Protein AF-A0A163J5W8-F1 (afdb_monomer)

Radius of gyration: 34.24 Å; Cα contacts (8 Å, |Δi|>4): 634; chains: 1; bounding box: 63×81×112 Å

Sequence (421 aa):
MATNELPSYLPALPDVEQLSDRVWRIMGLNPSNFCLQGTNTYLIGLGDRKILLDVGEGDPAYLQLLQQCLKDISPTAYISDILISHCHHDHWRSLSPIMQSALNSPSRPIRVHKYPLSLDSEDYANHMIEFPQDIPISPLHDQQTFHLDDGATTLRTMYTPGHADDHCCFWLEQSNTLLSADCVVGHGWVVVSDMKTYMASLETLATLPPSLRLYPGHGIVVEKGLDRIKEYLAHLLNKEAMIIKTLQSPPPAGNAGWSSWNLTFELPGLNVKPHTEHLVSFTIMLHLLKLGKEGKARIVDGSDFDPENMYPMMDKEWCYVDKNIDSAPQTNRTLYNDLERRTQGSPLLLTVLSIFDLPSLTFAFCIIAPLYLSRSNGMAMDRGFLAPECNGHGLGLGIGLKAIALLNITILLLTIFGHYT

pLDDT: mean 79.83, std 25.36, range [26.02, 98.94]

Nearest PDB structures (foldseek):
  4ad9-assembly2_F  TM=9.099E-01  e=1.424E-28  Homo sapiens
  4ad9-assembly1_B  TM=9.075E-01  e=6.356E-28  Homo sapiens
  4ad9-assembly2_E  TM=8.911E-01  e=4.438E-28  Homo sapiens
  2zo4-assembly1_A  TM=6.939E-01  e=2.965E-16  Thermus thermophilus HB8
  2qed-assembly1_A  TM=5.516E-01  e=4.543E-10  Salmonella enterica subsp. enterica serovar Typhimurium str. LT2

Foldseek 3Di:
DPDLDQDPPADDDDQWDDPDLFKIWHFLCDDHPAQRNGFTWIWGGNDLETEIFFQFQQDVCSLVRVVVVSVVSDVNHAYQEYEQQAQDRGRPVNVVVCCPDPRADPVRHYAYEFADDDCPDPSCVVRVVPHDPPHDYDHDDAQDWDDDPVNQWIKGWHQQAFQHNGGIWIATPNQLEIAREQLFEQDDHGQTLAPVSSLVSLVVVLPGDQQYWYDYRHGDTRRRVSVRSVVRNVVSVVLLVQLLVVLPDDDPPPDPADFLLSCLVPRPPRDDDPPCSVSSSLSSLSSQVVCVVVQQKAFPVRDDDDSVCSVVRRPTGMHTDDPVPVPPPPVVVVVVVVVVVVCPDDPVVVVVVVVDDDDDPPPPVPPPPPDPPDDDDDDDDDDDDDDDDDDDDDDDPPPVVVVVVVVVVVVVVCVVPVVPD

Structure (mmCIF, N/CA/C/O backbone):
data_AF-A0A163J5W8-F1
#
_entry.id   AF-A0A163J5W8-F1
#
loop_
_atom_site.group_PDB
_atom_site.id
_atom_site.type_symbol
_atom_site.label_atom_id
_atom_site.label_alt_id
_atom_site.label_comp_id
_atom_site.label_asym_id
_atom_site.label_entity_id
_atom_site.label_seq_id
_atom_site.pdbx_PDB_ins_code
_atom_site.Cartn_x
_atom_site.Cartn_y
_atom_site.Cartn_z
_atom_site.occupancy
_atom_site.B_iso_or_equiv
_atom_site.auth_seq_id
_atom_site.auth_comp_id
_atom_site.auth_asym_id
_atom_site.auth_atom_id
_atom_site.pdbx_PDB_model_num
ATOM 1 N N . MET A 1 1 ? 3.552 27.071 -7.772 1.00 30.14 1 MET A N 1
ATOM 2 C CA . MET A 1 1 ? 2.362 26.898 -6.917 1.00 30.14 1 MET A CA 1
ATOM 3 C C . MET A 1 1 ? 1.298 26.230 -7.768 1.00 30.14 1 MET A C 1
ATOM 5 O O . MET A 1 1 ? 0.580 26.920 -8.477 1.00 30.14 1 MET A O 1
ATOM 9 N N . ALA A 1 2 ? 1.295 24.897 -7.812 1.00 32.03 2 ALA A N 1
ATOM 10 C CA . ALA A 1 2 ? 0.184 24.161 -8.402 1.00 32.03 2 ALA A CA 1
ATOM 11 C C . ALA A 1 2 ? -0.974 24.249 -7.403 1.00 32.03 2 ALA A C 1
ATOM 13 O O . ALA A 1 2 ? -0.772 24.052 -6.208 1.00 32.03 2 ALA A O 1
ATOM 14 N N . THR A 1 3 ? -2.145 24.659 -7.867 1.00 33.25 3 THR A N 1
ATOM 15 C CA . THR A 1 3 ? -3.359 24.732 -7.056 1.00 33.25 3 THR A CA 1
ATOM 16 C C . THR A 1 3 ? -3.692 23.338 -6.520 1.00 33.25 3 THR A C 1
ATOM 18 O O . THR A 1 3 ? -3.832 22.410 -7.314 1.00 33.25 3 THR A O 1
ATOM 21 N N . ASN A 1 4 ? -3.831 23.202 -5.195 1.00 45.50 4 ASN A N 1
ATOM 22 C CA . ASN A 1 4 ? -4.313 22.006 -4.478 1.00 45.50 4 ASN A CA 1
ATOM 23 C C . ASN A 1 4 ? -5.804 21.705 -4.768 1.00 45.50 4 ASN A C 1
ATOM 25 O O . ASN A 1 4 ? -6.554 21.312 -3.879 1.00 45.50 4 ASN A O 1
ATOM 29 N N . GLU A 1 5 ? -6.276 21.945 -5.990 1.00 48.41 5 GLU A N 1
ATOM 30 C CA . GLU A 1 5 ? -7.621 21.543 -6.382 1.00 48.41 5 GLU A CA 1
ATOM 31 C C . GLU A 1 5 ? -7.569 20.081 -6.816 1.00 48.41 5 GLU A C 1
ATOM 33 O O . GLU A 1 5 ? -6.890 19.724 -7.781 1.00 48.41 5 GLU A O 1
ATOM 38 N N . LEU A 1 6 ? -8.273 19.231 -6.064 1.00 58.34 6 LEU A N 1
ATOM 39 C CA . LEU A 1 6 ? -8.462 17.829 -6.413 1.00 58.34 6 LEU A CA 1
ATOM 40 C C . LEU A 1 6 ? -9.011 17.718 -7.839 1.00 58.34 6 LEU A C 1
ATOM 42 O O . LEU A 1 6 ? -9.877 18.511 -8.223 1.00 58.34 6 LEU A O 1
ATOM 46 N N . PRO A 1 7 ? -8.568 16.727 -8.629 1.00 60.34 7 PRO A N 1
ATOM 47 C CA . PRO A 1 7 ? -9.125 16.519 -9.953 1.00 60.34 7 PRO A CA 1
ATOM 48 C C . PRO A 1 7 ? -10.653 16.386 -9.885 1.00 60.34 7 PRO A C 1
ATOM 50 O O . PRO A 1 7 ? -11.171 15.551 -9.145 1.00 60.34 7 PRO A O 1
ATOM 53 N N . SER A 1 8 ? -11.375 17.170 -10.692 1.00 58.66 8 SER A N 1
ATOM 54 C CA . SER A 1 8 ? -12.847 17.281 -10.666 1.00 58.66 8 SER A CA 1
ATOM 55 C C . SER A 1 8 ? -13.618 15.981 -10.945 1.00 58.66 8 SER A C 1
ATOM 57 O O . SER A 1 8 ? -14.844 15.967 -10.868 1.00 58.66 8 SER A O 1
ATOM 59 N N . TYR A 1 9 ? -12.919 14.892 -11.279 1.00 76.88 9 TYR A N 1
ATOM 60 C CA . TYR A 1 9 ? -13.495 13.568 -11.502 1.00 76.88 9 TYR A CA 1
ATOM 61 C C . TYR A 1 9 ? -13.542 12.690 -10.244 1.00 76.88 9 TYR A C 1
ATOM 63 O O . TYR A 1 9 ? -14.180 11.638 -10.278 1.00 76.88 9 TYR A O 1
ATOM 71 N N . LEU A 1 10 ? -12.849 13.059 -9.161 1.00 90.31 10 LEU A N 1
ATOM 72 C CA . LEU A 1 10 ? -12.842 12.256 -7.942 1.00 90.31 10 LEU A CA 1
ATOM 73 C C . LEU A 1 10 ? -14.156 12.452 -7.168 1.00 90.31 10 LEU A C 1
ATOM 75 O O . LEU A 1 10 ? -14.541 13.593 -6.909 1.00 90.31 10 LEU A O 1
ATOM 79 N N . PRO A 1 11 ? -14.850 11.370 -6.768 1.00 93.19 11 PRO A N 1
ATOM 80 C CA . PRO A 1 11 ? -16.036 11.497 -5.935 1.00 93.19 11 PRO A CA 1
ATOM 81 C C . PRO A 1 11 ? -15.655 12.042 -4.557 1.00 93.19 11 PRO A C 1
ATOM 83 O O . PRO A 1 11 ? -14.598 11.704 -4.017 1.00 93.19 11 PRO A O 1
ATOM 86 N N . ALA A 1 12 ? -16.537 12.855 -3.978 1.00 93.44 12 ALA A N 1
ATOM 87 C CA . ALA A 1 12 ? -16.405 13.272 -2.592 1.00 93.44 12 ALA A CA 1
ATOM 88 C C . ALA A 1 12 ? -16.565 12.056 -1.671 1.00 93.44 12 ALA A C 1
ATOM 90 O O . ALA A 1 12 ? -17.506 11.273 -1.823 1.00 93.44 12 ALA A O 1
ATOM 91 N N . LEU A 1 13 ? -15.647 11.919 -0.718 1.00 95.94 13 LEU A N 1
ATOM 92 C CA . LEU A 1 13 ? -15.701 10.901 0.324 1.00 95.94 13 LEU A CA 1
ATOM 93 C C . LEU A 1 13 ? -16.023 11.574 1.659 1.00 95.94 13 LEU A C 1
ATOM 95 O O . LEU A 1 13 ? -15.419 12.603 1.958 1.00 95.94 13 LEU A O 1
ATOM 99 N N . PRO A 1 14 ? -16.965 11.037 2.454 1.00 97.31 14 PRO A N 1
ATOM 100 C CA . PRO A 1 14 ? -17.181 11.537 3.801 1.00 97.31 14 PRO A CA 1
ATOM 101 C C . PRO A 1 14 ? -15.957 11.243 4.671 1.00 97.31 14 PRO A C 1
ATOM 103 O O . PRO A 1 14 ? -15.313 10.198 4.521 1.00 97.31 14 PRO A O 1
ATOM 106 N N . ASP A 1 15 ? -15.702 12.150 5.613 1.00 97.88 15 ASP A N 1
ATOM 107 C CA . ASP A 1 15 ? -14.597 12.070 6.570 1.00 97.88 15 ASP A CA 1
ATOM 108 C C . ASP A 1 15 ? -14.624 10.771 7.386 1.00 97.88 15 ASP A C 1
ATOM 110 O O . ASP A 1 15 ? -13.576 10.203 7.680 1.00 97.88 15 ASP A O 1
ATOM 114 N N . VAL A 1 16 ? -15.818 10.269 7.720 1.00 98.44 16 VAL A N 1
ATOM 115 C CA . VAL A 1 16 ? -16.018 8.969 8.373 1.00 98.44 16 VAL A CA 1
ATOM 116 C C . VAL A 1 16 ? -17.123 8.206 7.657 1.00 98.44 16 VAL A C 1
ATOM 118 O O . VAL A 1 16 ? -18.202 8.745 7.407 1.00 98.44 16 VAL A O 1
ATOM 121 N N . GLU A 1 17 ? -16.876 6.933 7.359 1.00 98.31 17 GLU A N 1
ATOM 122 C CA . GLU A 1 17 ? -17.850 6.045 6.725 1.00 98.31 17 GLU A CA 1
ATOM 123 C C . GLU A 1 17 ? -17.792 4.645 7.331 1.00 98.31 17 GLU A C 1
ATOM 125 O O . GLU A 1 17 ? -16.730 4.026 7.383 1.00 98.31 17 GLU A O 1
ATOM 130 N N . GLN A 1 18 ? -18.937 4.101 7.746 1.00 98.25 18 GLN A N 1
ATOM 131 C CA . GLN A 1 18 ? -19.031 2.687 8.097 1.00 98.25 18 GLN A CA 1
ATOM 132 C C . GLN A 1 18 ? -19.184 1.855 6.817 1.00 98.25 18 GLN A C 1
ATOM 134 O O . GLN A 1 18 ? -20.245 1.848 6.199 1.00 98.25 18 GLN A O 1
ATOM 139 N N . LEU A 1 19 ? -18.130 1.136 6.429 1.00 98.31 19 LEU A N 1
ATOM 140 C CA . LEU A 1 19 ? -18.106 0.334 5.199 1.00 98.31 19 LEU A CA 1
ATOM 141 C C . LEU A 1 19 ? -18.714 -1.063 5.387 1.00 98.31 19 LEU A C 1
ATOM 143 O O . LEU A 1 19 ? -19.125 -1.716 4.431 1.00 98.31 19 LEU A O 1
ATOM 147 N N . SER A 1 20 ? -18.718 -1.566 6.622 1.00 97.38 20 SER A N 1
ATOM 148 C CA . SER A 1 20 ? -19.312 -2.856 6.986 1.00 97.38 20 SER A CA 1
ATOM 149 C C . SER A 1 20 ? -19.653 -2.900 8.476 1.00 97.38 20 SER A C 1
ATOM 151 O O . SER A 1 20 ? -19.401 -1.947 9.211 1.00 97.38 20 SER A O 1
ATOM 153 N N . ASP A 1 21 ? -20.175 -4.029 8.948 1.00 95.06 21 ASP A N 1
ATOM 154 C CA . ASP A 1 21 ? -20.447 -4.273 10.369 1.00 95.06 21 ASP A CA 1
ATOM 155 C C . ASP A 1 21 ? -19.213 -4.114 11.279 1.00 95.06 21 ASP A C 1
ATOM 157 O O . ASP A 1 21 ? -19.364 -3.846 12.468 1.00 95.06 21 ASP A O 1
ATOM 161 N N . ARG A 1 22 ? -18.002 -4.248 10.725 1.00 96.31 22 ARG A N 1
ATOM 162 C CA . ARG A 1 22 ? -16.738 -4.273 11.476 1.00 96.31 22 ARG A CA 1
ATOM 163 C C . ARG A 1 22 ? -15.639 -3.371 10.928 1.00 96.31 22 ARG A C 1
ATOM 165 O O . ARG A 1 22 ? -14.511 -3.493 11.392 1.00 96.31 22 ARG A O 1
ATOM 172 N N . VAL A 1 23 ? -15.917 -2.534 9.927 1.00 98.44 23 VAL A N 1
ATOM 173 C CA . VAL A 1 23 ? -14.906 -1.636 9.344 1.00 98.44 23 VAL A CA 1
ATOM 174 C C . VAL A 1 23 ? -15.465 -0.236 9.158 1.00 98.44 23 VAL A C 1
ATOM 176 O O . VAL A 1 23 ? -16.477 -0.060 8.476 1.00 98.44 23 VAL A O 1
ATOM 179 N N . TRP A 1 24 ? -14.748 0.744 9.700 1.00 98.75 24 TRP A N 1
ATOM 180 C CA . TRP A 1 24 ? -14.987 2.171 9.509 1.00 98.75 24 TRP A CA 1
ATOM 181 C C . TRP A 1 24 ? -13.771 2.787 8.831 1.00 98.75 24 TRP A C 1
ATOM 183 O O . TRP A 1 24 ? -12.650 2.586 9.294 1.00 98.75 24 TRP A O 1
ATOM 193 N N . ARG A 1 25 ? -13.997 3.522 7.743 1.00 98.81 25 ARG A N 1
ATOM 194 C CA . ARG A 1 25 ? -12.987 4.357 7.093 1.00 98.81 25 ARG A CA 1
ATOM 195 C C . ARG A 1 25 ? -12.986 5.729 7.747 1.00 98.81 25 ARG A C 1
ATOM 197 O O . ARG A 1 25 ? -14.060 6.299 7.942 1.00 98.81 25 ARG A O 1
ATOM 204 N N . ILE A 1 26 ? -11.805 6.253 8.037 1.00 98.69 26 ILE A N 1
ATOM 205 C CA . ILE A 1 26 ? -11.595 7.612 8.533 1.00 98.69 26 ILE A CA 1
ATOM 206 C C . ILE A 1 26 ? -10.597 8.287 7.589 1.00 98.69 26 ILE A C 1
ATOM 208 O O . ILE A 1 26 ? -9.531 7.743 7.314 1.00 98.69 26 ILE A O 1
ATOM 212 N N . MET A 1 27 ? -10.953 9.449 7.052 1.00 98.25 27 MET A N 1
ATOM 213 C CA . MET A 1 27 ? -10.084 10.207 6.156 1.00 98.25 27 MET A CA 1
ATOM 214 C C . MET A 1 27 ? -8.957 10.875 6.948 1.00 98.25 27 MET A C 1
ATOM 216 O O . MET A 1 27 ? -9.204 11.518 7.965 1.00 98.25 27 MET A O 1
ATOM 220 N N . GLY A 1 28 ? -7.729 10.789 6.438 1.00 97.75 28 GLY A N 1
ATOM 221 C CA . GLY A 1 28 ? -6.532 11.439 6.980 1.00 97.75 28 GLY A CA 1
ATOM 222 C C . GLY A 1 28 ? -6.490 12.959 6.788 1.00 97.75 28 GLY A C 1
ATOM 223 O O . GLY A 1 28 ? -5.570 13.600 7.286 1.00 97.75 28 GLY A O 1
ATOM 224 N N . LEU A 1 29 ? -7.488 13.530 6.096 1.00 97.06 29 LEU A N 1
ATOM 225 C CA . LEU A 1 29 ? -7.672 14.969 5.842 1.00 97.06 29 LEU A CA 1
ATOM 226 C C . LEU A 1 29 ? -6.517 15.640 5.076 1.00 97.06 29 LEU A C 1
ATOM 228 O O . LEU A 1 29 ? -6.314 16.847 5.155 1.00 97.06 29 LEU A O 1
ATOM 232 N N . ASN A 1 30 ? -5.795 14.860 4.277 1.00 96.19 30 ASN A N 1
ATOM 233 C CA . ASN A 1 30 ? -4.605 15.265 3.534 1.00 96.19 30 ASN A CA 1
ATOM 234 C C . ASN A 1 30 ? -4.779 15.097 2.006 1.00 96.19 30 ASN A C 1
ATOM 236 O O . ASN A 1 30 ? -4.063 14.318 1.376 1.00 96.19 30 ASN A O 1
ATOM 240 N N . PRO A 1 31 ? -5.745 15.785 1.367 1.00 95.31 31 PRO A N 1
ATOM 241 C CA . PRO A 1 31 ? -5.965 15.648 -0.067 1.00 95.31 31 PRO A CA 1
ATOM 242 C C . PRO A 1 31 ? -4.759 16.142 -0.876 1.00 95.31 31 PRO A C 1
ATOM 244 O O . PRO A 1 31 ? -4.256 17.247 -0.661 1.00 95.31 31 PRO A O 1
ATOM 247 N N . SER A 1 32 ? -4.312 15.345 -1.847 1.00 91.69 32 SER A N 1
ATOM 248 C CA . SER A 1 32 ? -3.181 15.690 -2.716 1.00 91.69 32 SER A CA 1
ATOM 249 C C . SER A 1 32 ? -3.205 14.896 -4.027 1.00 91.69 32 SER A C 1
ATOM 251 O O . SER A 1 32 ? -4.047 14.024 -4.236 1.00 91.69 32 SER A O 1
ATOM 253 N N . ASN A 1 33 ? -2.266 15.174 -4.936 1.00 86.00 33 ASN A N 1
ATOM 254 C CA . ASN A 1 33 ? -2.125 14.386 -6.168 1.00 86.00 33 ASN A CA 1
ATOM 255 C C . ASN A 1 33 ? -1.718 12.926 -5.907 1.00 86.00 33 ASN A C 1
ATOM 257 O O . ASN A 1 33 ? -2.012 12.074 -6.743 1.00 86.00 33 ASN A O 1
ATOM 261 N N . PHE A 1 34 ? -1.051 12.653 -4.782 1.00 87.62 34 PHE A N 1
ATOM 262 C CA . PHE A 1 34 ? -0.622 11.308 -4.395 1.00 87.62 34 PHE A CA 1
ATOM 263 C C . PHE A 1 34 ? -1.658 10.635 -3.490 1.00 87.62 34 PHE A C 1
ATOM 265 O O . PHE A 1 34 ? -2.033 9.497 -3.743 1.00 87.62 34 PHE A O 1
ATOM 272 N N . CYS A 1 35 ? -2.221 11.379 -2.534 1.00 93.38 35 CYS A N 1
ATOM 273 C CA . CYS A 1 35 ? -3.177 10.847 -1.562 1.00 93.38 35 CYS A CA 1
ATOM 274 C C . CYS A 1 35 ? -4.639 10.889 -2.048 1.00 93.38 35 CYS A C 1
ATOM 276 O O . CYS A 1 35 ? -5.548 10.456 -1.341 1.00 93.38 35 CYS A O 1
ATOM 278 N N . LEU A 1 36 ? -4.905 11.425 -3.246 1.00 94.44 36 LEU A N 1
ATOM 279 C CA . LEU A 1 36 ? -6.251 11.644 -3.789 1.00 94.44 36 LEU A CA 1
ATOM 280 C C . LEU A 1 36 ? -7.114 12.453 -2.806 1.00 94.44 36 LEU A C 1
ATOM 282 O O . LEU A 1 36 ? -6.688 13.513 -2.362 1.00 94.44 36 LEU A O 1
ATOM 286 N N . GLN A 1 37 ? -8.308 11.974 -2.440 1.00 95.94 37 GLN A N 1
ATOM 287 C CA . GLN A 1 37 ? -9.165 12.607 -1.429 1.00 95.94 37 GLN A CA 1
ATOM 288 C C . GLN A 1 37 ? -8.514 12.705 -0.032 1.00 95.94 37 GLN A C 1
ATOM 290 O O . GLN A 1 37 ? -9.006 13.451 0.811 1.00 95.94 37 GLN A O 1
ATOM 295 N N . GLY A 1 38 ? -7.442 11.954 0.213 1.00 96.88 38 GLY A N 1
ATOM 296 C CA . GLY A 1 38 ? -6.752 11.799 1.488 1.00 96.88 38 GLY A CA 1
ATOM 297 C C . GLY A 1 38 ? -6.453 10.325 1.762 1.00 96.88 38 GLY A C 1
ATOM 298 O O . GLY A 1 38 ? -6.970 9.431 1.083 1.00 96.88 38 GLY A O 1
ATOM 299 N N . THR A 1 39 ? -5.626 10.062 2.767 1.00 98.56 39 THR A N 1
ATOM 300 C CA . THR A 1 39 ? -5.340 8.696 3.213 1.00 98.56 39 THR A CA 1
ATOM 301 C C . THR A 1 39 ? -6.578 8.095 3.869 1.00 98.56 39 THR A C 1
ATOM 303 O O . THR A 1 39 ? -7.188 8.693 4.752 1.00 98.56 39 THR A O 1
ATOM 306 N N . ASN A 1 40 ? -6.962 6.902 3.450 1.00 98.81 40 ASN A N 1
ATOM 307 C CA . ASN A 1 40 ? -7.979 6.098 4.095 1.00 98.81 40 ASN A CA 1
ATOM 308 C C . ASN A 1 40 ? -7.328 5.323 5.240 1.00 98.81 40 ASN A C 1
ATOM 310 O O . ASN A 1 40 ? -6.555 4.395 5.006 1.00 98.81 40 ASN A O 1
ATOM 314 N N . THR A 1 41 ? -7.677 5.663 6.475 1.00 98.88 41 THR A N 1
ATOM 315 C CA . THR A 1 41 ? -7.345 4.840 7.639 1.00 98.88 41 THR A CA 1
ATOM 316 C C . THR A 1 41 ? -8.553 3.996 8.026 1.00 98.88 41 THR A C 1
ATOM 318 O O . THR A 1 41 ? -9.696 4.329 7.686 1.00 98.88 41 THR A O 1
ATOM 321 N N . TYR A 1 42 ? -8.324 2.874 8.707 1.00 98.94 42 TYR A N 1
ATOM 322 C CA . TYR A 1 42 ? -9.394 1.917 8.987 1.00 98.94 42 TYR A CA 1
ATOM 323 C C . TYR A 1 42 ? -9.423 1.472 10.440 1.00 98.94 42 TYR A C 1
ATOM 325 O O . TYR A 1 42 ? -8.473 0.864 10.925 1.00 98.94 42 TYR A O 1
ATOM 333 N N . LEU A 1 43 ? -10.556 1.682 11.113 1.00 98.69 43 LEU A N 1
ATOM 334 C CA . LEU A 1 43 ? -10.874 0.987 12.360 1.00 98.69 43 LEU A CA 1
ATOM 335 C C . LEU A 1 43 ? -11.544 -0.347 12.043 1.00 98.69 43 LEU A C 1
ATOM 337 O O . LEU A 1 43 ? -12.543 -0.390 11.326 1.00 98.69 43 LEU A O 1
ATOM 341 N N . ILE A 1 44 ? -11.011 -1.427 12.606 1.00 98.69 44 ILE A N 1
ATOM 342 C CA . ILE A 1 44 ? -11.397 -2.806 12.303 1.00 98.69 44 ILE A CA 1
ATOM 343 C C . ILE A 1 44 ? -11.770 -3.521 13.603 1.00 98.69 44 ILE A C 1
ATOM 345 O O . ILE A 1 44 ? -10.996 -3.511 14.560 1.00 98.69 44 ILE A O 1
ATOM 349 N N . GLY A 1 45 ? -12.938 -4.159 13.628 1.00 97.56 45 GLY A N 1
ATOM 350 C CA . GLY A 1 45 ? -13.423 -4.994 14.727 1.00 97.56 45 GLY A CA 1
ATOM 351 C C . GLY A 1 45 ? -14.916 -4.860 14.974 1.00 97.56 45 GLY A C 1
ATOM 352 O O . GLY A 1 45 ? -15.465 -3.769 14.860 1.00 97.56 45 GLY A O 1
ATOM 353 N N . LEU A 1 46 ? -15.586 -5.951 15.339 1.00 95.38 46 LEU A N 1
ATOM 354 C CA . LEU A 1 46 ? -17.021 -5.942 15.629 1.00 95.38 46 LEU A CA 1
ATOM 355 C C . LEU A 1 46 ? -17.298 -5.462 17.067 1.00 95.38 46 LEU A C 1
ATOM 357 O O . LEU A 1 46 ? -18.224 -4.686 17.285 1.00 95.38 46 LEU A O 1
ATOM 361 N N . GLY A 1 47 ? -16.473 -5.888 18.033 1.00 94.31 47 GLY A N 1
ATOM 362 C CA . GLY A 1 47 ? -16.573 -5.532 19.459 1.00 94.31 47 GLY A CA 1
ATOM 363 C C . GLY A 1 47 ? -15.914 -4.198 19.834 1.00 94.31 47 GLY A C 1
ATOM 364 O O . GLY A 1 47 ? -15.524 -3.427 18.966 1.00 94.31 47 GLY A O 1
ATOM 365 N N . ASP A 1 48 ? -15.759 -3.908 21.129 1.00 95.94 48 ASP A N 1
ATOM 366 C CA . ASP A 1 48 ? -15.154 -2.645 21.595 1.00 95.94 48 ASP A CA 1
ATOM 367 C C . ASP A 1 48 ? -13.665 -2.522 21.246 1.00 95.94 48 ASP A C 1
ATOM 369 O O . ASP A 1 48 ? -13.167 -1.421 20.998 1.00 95.94 48 ASP A O 1
ATOM 373 N N . ARG A 1 49 ? -12.938 -3.641 21.219 1.00 97.75 49 ARG A N 1
ATOM 374 C CA . ARG A 1 49 ? -11.534 -3.659 20.821 1.00 97.75 49 ARG A CA 1
ATOM 375 C C . ARG A 1 49 ? -11.418 -3.448 19.314 1.00 97.75 49 ARG A C 1
ATOM 377 O O . ARG A 1 49 ? -11.957 -4.230 18.533 1.00 97.75 49 ARG A O 1
ATOM 384 N N . LYS A 1 50 ? -10.661 -2.430 18.908 1.00 98.44 50 LYS A N 1
ATOM 385 C CA . LYS A 1 50 ? -10.360 -2.115 17.508 1.00 98.44 50 LYS A CA 1
ATOM 386 C C . LYS A 1 50 ? -8.876 -2.263 17.193 1.00 98.44 50 LYS A C 1
ATOM 388 O O . LYS A 1 50 ? -8.013 -1.990 18.031 1.00 98.44 50 LYS A O 1
ATOM 393 N N . ILE A 1 51 ? -8.603 -2.619 15.946 1.00 98.81 51 ILE A N 1
ATOM 394 C CA . ILE A 1 51 ? -7.316 -2.401 15.287 1.00 98.81 51 ILE A CA 1
ATOM 395 C C . ILE A 1 51 ? -7.454 -1.165 14.402 1.00 98.81 51 ILE A C 1
ATOM 397 O O . ILE A 1 51 ? -8.452 -1.042 13.696 1.00 98.81 51 ILE A O 1
ATOM 401 N N . LEU A 1 52 ? -6.476 -0.266 14.442 1.00 98.94 52 LEU A N 1
ATOM 402 C CA . LEU A 1 52 ? -6.371 0.863 13.522 1.00 98.94 52 LEU A CA 1
ATOM 403 C C . LEU A 1 52 ? -5.304 0.549 12.465 1.00 98.94 52 LEU A C 1
ATOM 405 O O . LEU A 1 52 ? -4.159 0.289 12.822 1.00 98.94 52 LEU A O 1
ATOM 409 N N . LEU A 1 53 ? -5.671 0.547 11.187 1.00 98.94 53 LEU A N 1
ATOM 410 C CA . LEU A 1 53 ? -4.732 0.467 10.066 1.00 98.94 53 LEU A CA 1
ATOM 411 C C . LEU A 1 53 ? -4.451 1.872 9.537 1.00 98.94 53 LEU A C 1
ATOM 413 O O . LEU A 1 53 ? -5.388 2.553 9.114 1.00 98.94 53 LEU A O 1
ATOM 417 N N . ASP A 1 54 ? -3.168 2.233 9.533 1.00 98.81 54 ASP A N 1
ATOM 418 C CA . ASP A 1 54 ? -2.617 3.538 9.172 1.00 98.81 54 ASP A CA 1
ATOM 419 C C . ASP A 1 54 ? -3.203 4.704 9.980 1.00 98.81 54 ASP A C 1
ATOM 421 O O . ASP A 1 54 ? -4.187 4.581 10.714 1.00 98.81 54 ASP A O 1
ATOM 425 N N . VAL A 1 55 ? -2.535 5.857 9.932 1.00 98.25 55 VAL A N 1
ATOM 426 C CA . VAL A 1 55 ? -2.890 6.997 10.791 1.00 98.25 55 VAL A CA 1
ATOM 427 C C . VAL A 1 55 ? -2.859 8.356 10.092 1.00 98.25 55 VAL A C 1
ATOM 429 O O . VAL A 1 55 ? -3.034 9.367 10.762 1.00 98.25 55 VAL A O 1
ATOM 432 N N . GLY A 1 56 ? -2.696 8.435 8.773 1.00 96.50 56 GLY A N 1
ATOM 433 C CA . GLY A 1 56 ? -2.698 9.725 8.079 1.00 96.50 56 GLY A CA 1
ATOM 434 C C . GLY A 1 56 ? -1.388 10.514 8.245 1.00 96.50 56 GLY A C 1
ATOM 435 O O . GLY A 1 56 ? -0.439 10.086 8.909 1.00 96.50 56 GLY A O 1
ATOM 436 N N . GLU A 1 57 ? -1.366 11.718 7.672 1.00 94.31 57 GLU A N 1
ATOM 437 C CA . GLU A 1 57 ? -0.158 12.544 7.502 1.00 94.31 57 GLU A CA 1
ATOM 438 C C . GLU A 1 57 ? 0.139 13.526 8.654 1.00 94.31 57 GLU A C 1
ATOM 440 O O . GLU A 1 57 ? 1.078 14.318 8.586 1.00 94.31 57 GLU A O 1
ATOM 445 N N . GLY A 1 58 ? -0.618 13.473 9.749 1.00 92.50 58 GLY A N 1
ATOM 446 C CA . GLY A 1 58 ? -0.439 14.379 10.888 1.00 92.50 58 GLY A CA 1
ATOM 447 C C . GLY A 1 58 ? -1.338 15.613 10.862 1.00 92.50 58 GLY A C 1
ATOM 448 O O . GLY A 1 58 ? -1.028 16.591 11.545 1.00 92.50 58 GLY A O 1
ATOM 449 N N . ASP A 1 59 ? -2.450 15.588 10.117 1.00 96.06 59 ASP A N 1
ATOM 450 C CA . ASP A 1 59 ? -3.454 16.650 10.203 1.00 96.06 59 ASP A CA 1
ATOM 451 C C . ASP A 1 59 ? -3.984 16.771 11.655 1.00 96.06 59 ASP A C 1
ATOM 453 O O . ASP A 1 59 ? -4.432 15.776 12.240 1.00 96.06 59 ASP A O 1
ATOM 457 N N . PRO A 1 60 ? -3.960 17.968 12.275 1.00 93.06 60 PRO A N 1
ATOM 458 C CA . PRO A 1 60 ? -4.381 18.138 13.667 1.00 93.06 60 PRO A CA 1
ATOM 459 C C . PRO A 1 60 ? -5.846 17.767 13.956 1.00 93.06 60 PRO A C 1
ATOM 461 O O . PRO A 1 60 ? -6.184 17.456 15.105 1.00 93.06 60 PRO A O 1
ATOM 464 N N . ALA A 1 61 ? -6.730 17.818 12.956 1.00 97.12 61 ALA A N 1
ATOM 465 C CA . ALA A 1 61 ? -8.141 17.468 13.095 1.00 97.12 61 ALA A CA 1
ATOM 466 C C . ALA A 1 61 ? -8.388 15.951 13.003 1.00 97.12 61 ALA A C 1
ATOM 468 O O . ALA A 1 61 ? -9.379 15.470 13.559 1.00 97.12 61 ALA A O 1
ATOM 469 N N . TYR A 1 62 ? -7.471 15.176 12.408 1.00 98.12 62 TYR A N 1
ATOM 470 C CA . TYR A 1 62 ? -7.610 13.720 12.285 1.00 98.12 62 TYR A CA 1
ATOM 471 C C . TYR A 1 62 ? -7.776 13.022 13.645 1.00 98.12 62 TYR A C 1
ATOM 473 O O . TYR A 1 62 ? -8.655 12.176 13.810 1.00 98.12 62 TYR A O 1
ATOM 481 N N . LEU A 1 63 ? -7.000 13.409 14.667 1.00 97.88 63 LEU A N 1
ATOM 482 C CA . LEU A 1 63 ? -7.117 12.812 16.006 1.00 97.88 63 LEU A CA 1
ATOM 483 C C . LEU A 1 63 ? -8.511 13.032 16.617 1.00 97.88 63 LEU A C 1
ATOM 485 O O . LEU A 1 63 ? -9.048 12.143 17.279 1.00 97.88 63 LEU A O 1
ATOM 489 N N . GLN A 1 64 ? -9.104 14.206 16.393 1.00 97.75 64 GLN A N 1
ATOM 490 C CA . GLN A 1 64 ? -10.440 14.531 16.896 1.00 97.75 64 GLN A CA 1
ATOM 491 C C . GLN A 1 64 ? -11.494 13.674 16.193 1.00 97.75 64 GLN A C 1
ATOM 493 O O . GLN A 1 64 ? -12.380 13.124 16.848 1.00 97.75 64 GLN A O 1
ATOM 498 N N . LEU A 1 65 ? -11.345 13.499 14.879 1.00 97.88 65 LEU A N 1
ATOM 499 C CA . LEU A 1 65 ? -12.201 12.649 14.063 1.00 97.88 65 LEU A CA 1
ATOM 500 C C . LEU A 1 65 ? -12.127 11.179 14.500 1.00 97.88 65 LEU A C 1
ATOM 502 O O . LEU A 1 65 ? -13.159 10.541 14.704 1.00 97.88 65 LEU A O 1
ATOM 506 N N . LEU A 1 66 ? -10.917 10.666 14.740 1.00 98.56 66 LEU A N 1
ATOM 507 C CA . LEU A 1 66 ? -10.679 9.317 15.254 1.00 98.56 66 LEU A CA 1
ATOM 508 C C . LEU A 1 66 ? -11.329 9.101 16.628 1.00 98.56 66 LEU A C 1
ATOM 510 O O . LEU A 1 66 ? -12.015 8.102 16.851 1.00 98.56 66 LEU A O 1
ATOM 514 N N . GLN A 1 67 ? -11.146 10.050 17.550 1.00 97.94 67 GLN A N 1
ATOM 515 C CA . GLN A 1 67 ? -11.752 9.999 18.882 1.00 97.94 67 GLN A CA 1
ATOM 516 C C . GLN A 1 67 ? -13.281 10.047 18.826 1.00 97.94 67 GLN A C 1
ATOM 518 O O . GLN A 1 67 ? -13.937 9.363 19.613 1.00 97.94 67 GLN A O 1
ATOM 523 N N . GLN A 1 68 ? -13.848 10.853 17.925 1.00 98.12 68 GLN A N 1
ATOM 524 C CA . GLN A 1 68 ? -15.292 10.934 17.738 1.00 98.12 68 GLN A CA 1
ATOM 525 C C . GLN A 1 68 ? -15.838 9.637 17.135 1.00 98.12 68 GLN A C 1
ATOM 527 O O . GLN A 1 68 ? -16.775 9.071 17.688 1.00 98.12 68 GLN A O 1
ATOM 532 N N . CYS A 1 69 ? -15.184 9.101 16.101 1.00 98.19 69 CYS A N 1
ATOM 533 C CA . CYS A 1 69 ? -15.558 7.834 15.479 1.00 98.19 69 CYS A CA 1
ATOM 534 C C . CYS A 1 69 ? -15.589 6.681 16.496 1.00 98.19 69 CYS A C 1
ATOM 536 O O . CYS A 1 69 ? -16.573 5.951 16.560 1.00 98.19 69 CYS A O 1
ATOM 538 N N . LEU A 1 70 ? -14.573 6.553 17.362 1.00 98.12 70 LEU A N 1
ATOM 539 C CA . LEU A 1 70 ? -14.575 5.539 18.427 1.00 98.12 70 LEU A CA 1
ATOM 540 C C . LEU A 1 70 ? -15.782 5.680 19.365 1.00 98.12 70 LEU A C 1
ATOM 542 O O . LEU A 1 70 ? -16.443 4.683 19.649 1.00 98.12 70 LEU A O 1
ATOM 546 N N . LYS A 1 71 ? -16.094 6.904 19.811 1.00 97.44 71 LYS A N 1
ATOM 547 C CA . LYS A 1 71 ? -17.245 7.172 20.693 1.00 97.44 71 LYS A CA 1
ATOM 548 C C . LYS A 1 71 ? -18.578 6.852 20.021 1.00 97.44 71 LYS A C 1
ATOM 550 O O . LYS A 1 71 ? -19.464 6.319 20.686 1.00 97.44 71 LYS A O 1
ATOM 555 N N . ASP A 1 72 ? -18.704 7.170 18.734 1.00 97.44 72 ASP A N 1
ATOM 556 C CA . ASP A 1 72 ? -19.911 6.915 17.943 1.00 97.44 72 ASP A CA 1
ATOM 557 C C . ASP A 1 72 ? -20.124 5.414 17.703 1.00 97.44 72 ASP A C 1
ATOM 559 O O . ASP A 1 72 ? -21.265 4.956 17.654 1.00 97.44 72 ASP A O 1
ATOM 563 N N . ILE A 1 73 ? -19.039 4.634 17.603 1.00 96.38 73 ILE A N 1
ATOM 564 C CA . ILE A 1 73 ? -19.102 3.169 17.521 1.00 96.38 73 ILE A CA 1
ATOM 565 C C . ILE A 1 73 ? -19.578 2.566 18.847 1.00 96.38 73 ILE A C 1
ATOM 567 O O . ILE A 1 73 ? -20.494 1.744 18.859 1.00 96.38 73 ILE A O 1
ATOM 571 N N . SER A 1 74 ? -18.931 2.925 19.959 1.00 95.38 74 SER A N 1
ATOM 572 C CA . SER A 1 74 ? -19.309 2.475 21.302 1.00 95.38 74 SER A CA 1
ATOM 573 C C . SER A 1 74 ? -18.626 3.335 22.375 1.00 95.38 74 SER A C 1
ATOM 575 O O . SER A 1 74 ? -17.436 3.632 22.250 1.00 95.38 74 SER A O 1
ATOM 577 N N . PRO A 1 75 ? -19.303 3.670 23.496 1.00 94.69 75 PRO A N 1
ATOM 578 C CA . PRO A 1 75 ? -18.699 4.422 24.602 1.00 94.69 75 PRO A CA 1
ATOM 579 C C . PRO A 1 75 ? -17.454 3.764 25.212 1.00 94.69 75 PRO A C 1
ATOM 581 O O . PRO A 1 75 ? -16.667 4.433 25.882 1.00 94.69 75 PRO A O 1
ATOM 584 N N . THR A 1 76 ? -17.297 2.453 25.026 1.0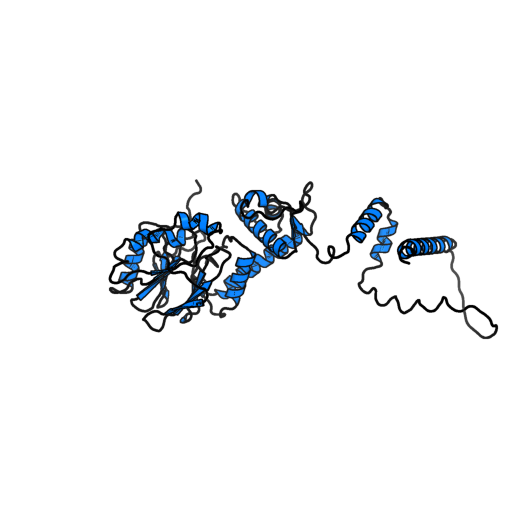0 95.69 76 THR A N 1
ATOM 585 C CA . THR A 1 76 ? -16.197 1.653 25.574 1.00 95.69 76 THR A CA 1
ATOM 586 C C . THR A 1 76 ? -15.173 1.226 24.526 1.00 95.69 76 THR A C 1
ATOM 588 O O . THR A 1 76 ? -14.163 0.620 24.913 1.00 95.69 76 THR A O 1
ATOM 591 N N . ALA A 1 77 ? -15.382 1.584 23.250 1.00 97.19 77 ALA A N 1
ATOM 592 C CA . ALA A 1 77 ? -14.471 1.266 22.159 1.00 97.19 77 ALA A CA 1
ATOM 593 C C . ALA A 1 77 ? -13.061 1.814 22.410 1.00 97.19 77 ALA A C 1
ATOM 595 O O . ALA A 1 77 ? -12.875 2.908 22.948 1.00 97.19 77 ALA A O 1
ATOM 596 N N . TYR A 1 78 ? -12.050 1.045 22.019 1.00 98.00 78 TYR A N 1
ATOM 597 C CA . TYR A 1 78 ? -10.650 1.419 22.183 1.00 98.00 78 TYR A CA 1
ATOM 598 C C . TYR A 1 78 ? -9.771 0.774 21.119 1.00 98.00 78 TYR A C 1
ATOM 600 O O . TYR A 1 78 ? -10.092 -0.284 20.586 1.00 98.00 78 TYR A O 1
ATOM 608 N N . ILE A 1 79 ? -8.628 1.396 20.847 1.00 98.62 79 ILE A N 1
ATOM 609 C CA . ILE A 1 79 ? -7.617 0.853 19.942 1.00 98.62 79 ILE A CA 1
ATOM 610 C C . ILE A 1 79 ? -6.664 -0.007 20.769 1.00 98.62 79 ILE A C 1
ATOM 612 O O . ILE A 1 79 ? -6.119 0.463 21.764 1.00 98.62 79 ILE A O 1
ATOM 616 N N . SER A 1 80 ? -6.466 -1.265 20.383 1.00 98.38 80 SER A N 1
ATOM 617 C CA . SER A 1 80 ? -5.444 -2.124 20.999 1.00 98.38 80 SER A CA 1
ATOM 618 C C . SER A 1 80 ? -4.161 -2.194 20.186 1.00 98.38 80 SER A C 1
ATOM 620 O O . SER A 1 80 ? -3.084 -2.412 20.738 1.00 98.38 80 SER A O 1
ATOM 622 N N . ASP A 1 81 ? -4.285 -2.066 18.868 1.00 98.81 81 ASP A N 1
ATOM 623 C CA . ASP A 1 81 ? -3.196 -2.236 17.921 1.00 98.81 81 ASP A CA 1
ATOM 624 C C . ASP A 1 81 ? -3.306 -1.173 16.827 1.00 98.81 81 ASP A C 1
ATOM 626 O O . ASP A 1 81 ? -4.396 -0.939 16.303 1.00 98.81 81 ASP A O 1
ATOM 630 N N . ILE A 1 82 ? -2.179 -0.553 16.490 1.00 98.94 82 ILE A N 1
ATOM 631 C CA . ILE A 1 82 ? -1.998 0.243 15.278 1.00 98.94 82 ILE A CA 1
ATOM 632 C C . ILE A 1 82 ? -1.106 -0.565 14.347 1.00 98.94 82 ILE A C 1
ATOM 634 O O . ILE A 1 82 ? -0.009 -0.958 14.741 1.00 98.94 82 ILE A O 1
ATOM 638 N N . LEU A 1 83 ? -1.570 -0.813 13.130 1.00 98.94 83 LEU A N 1
ATOM 639 C CA . LEU A 1 83 ? -0.785 -1.433 12.071 1.00 98.94 83 LEU A CA 1
ATOM 640 C C . LEU A 1 83 ? -0.398 -0.334 11.086 1.00 98.94 83 LEU A C 1
ATOM 642 O O . LEU A 1 83 ? -1.272 0.382 10.607 1.00 98.94 83 LEU A O 1
ATOM 646 N N . ILE A 1 84 ? 0.892 -0.197 10.804 1.00 98.75 84 ILE A N 1
ATOM 647 C CA . ILE A 1 84 ? 1.405 0.698 9.768 1.00 98.75 84 ILE A CA 1
ATOM 648 C C . ILE A 1 84 ? 1.693 -0.148 8.532 1.00 98.75 84 ILE A C 1
ATOM 650 O O . ILE A 1 84 ? 2.492 -1.086 8.603 1.00 98.75 84 ILE A O 1
ATOM 654 N N . SER A 1 85 ? 1.032 0.166 7.420 1.00 98.69 85 SER A N 1
ATOM 655 C CA . SER A 1 85 ? 1.13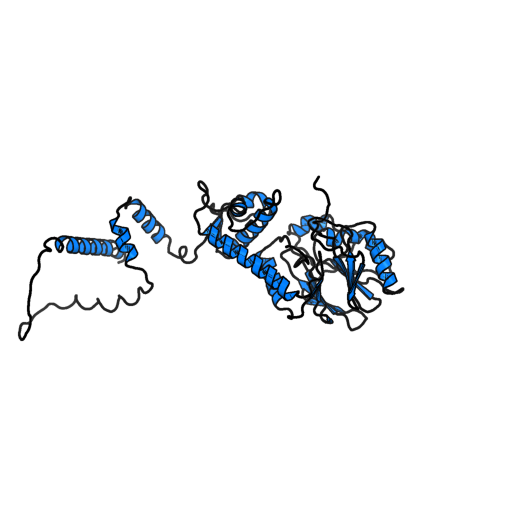9 -0.592 6.175 1.00 98.69 85 SER A CA 1
ATOM 656 C C . SER A 1 85 ? 2.526 -0.498 5.553 1.00 98.69 85 SER A C 1
ATOM 658 O O . SER A 1 85 ? 3.024 -1.521 5.091 1.00 98.69 85 SER A O 1
ATOM 660 N N . HIS A 1 86 ? 3.145 0.690 5.550 1.00 98.12 86 HIS A N 1
ATOM 661 C CA . HIS A 1 86 ? 4.472 0.924 4.970 1.00 98.12 86 HIS A CA 1
ATOM 662 C C . HIS A 1 86 ? 5.111 2.255 5.421 1.00 98.12 86 HIS A C 1
ATOM 664 O O . HIS A 1 86 ? 4.636 2.919 6.346 1.00 98.12 86 HIS A O 1
ATOM 670 N N . CYS A 1 87 ? 6.258 2.607 4.841 1.00 95.81 87 CYS A N 1
ATOM 671 C CA . CYS A 1 87 ? 7.119 3.720 5.250 1.00 95.81 87 CYS A CA 1
ATOM 672 C C . CYS A 1 87 ? 6.660 5.139 4.844 1.00 95.81 87 CYS A C 1
ATOM 674 O O . CYS A 1 87 ? 7.143 6.114 5.433 1.00 95.81 87 CYS A O 1
ATOM 676 N N . HIS A 1 88 ? 5.733 5.303 3.895 1.00 95.50 88 HIS A N 1
ATOM 677 C CA . HIS A 1 88 ? 5.350 6.640 3.432 1.00 95.50 88 HIS A CA 1
ATOM 678 C C . HIS A 1 88 ? 4.603 7.443 4.499 1.00 95.50 88 HIS A C 1
ATOM 680 O O . HIS A 1 88 ? 3.818 6.930 5.298 1.00 95.50 88 HIS A O 1
ATOM 686 N N . HIS A 1 89 ? 4.917 8.735 4.543 1.00 95.00 89 HIS A N 1
ATOM 687 C CA . HIS A 1 89 ? 4.601 9.624 5.656 1.00 95.00 89 HIS A CA 1
ATOM 688 C C . HIS A 1 89 ? 3.112 9.759 5.964 1.00 95.00 89 HIS A C 1
ATOM 690 O O . HIS A 1 89 ? 2.720 9.927 7.120 1.00 95.00 89 HIS A O 1
ATOM 696 N N . ASP A 1 90 ? 2.277 9.672 4.945 1.00 97.12 90 ASP A N 1
ATOM 697 C CA . ASP A 1 90 ? 0.838 9.797 5.051 1.00 97.12 90 ASP A CA 1
ATOM 698 C C . ASP A 1 90 ? 0.167 8.557 5.651 1.00 97.12 90 ASP A C 1
ATOM 700 O O . ASP A 1 90 ? -1.009 8.610 5.990 1.00 97.12 90 ASP A O 1
ATOM 704 N N . HIS A 1 91 ? 0.917 7.486 5.915 1.00 98.25 91 HIS A N 1
ATOM 705 C CA . HIS A 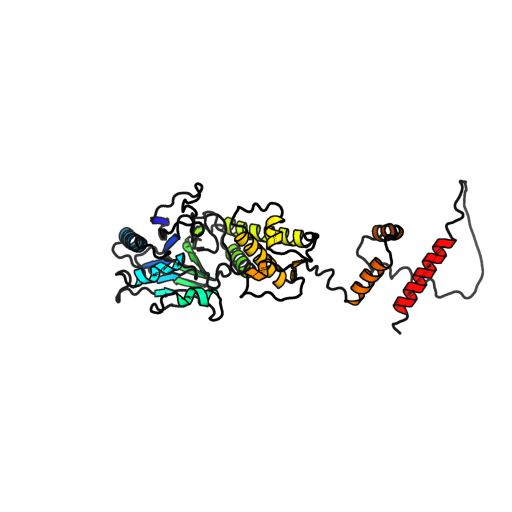1 91 ? 0.414 6.301 6.608 1.00 98.25 91 HIS A CA 1
ATOM 706 C C . HIS A 1 91 ? 0.770 6.270 8.101 1.00 98.25 91 HIS A C 1
ATOM 708 O O . HIS A 1 91 ? 0.132 5.535 8.857 1.00 98.25 91 HIS A O 1
ATOM 714 N N . TRP A 1 92 ? 1.728 7.082 8.570 1.00 97.19 92 TRP A N 1
ATOM 715 C CA . TRP A 1 92 ? 2.236 6.990 9.949 1.00 97.19 92 TRP A CA 1
ATOM 716 C C . TRP A 1 92 ? 2.400 8.310 10.714 1.00 97.19 92 TRP A C 1
ATOM 718 O O . TRP A 1 92 ? 2.527 8.269 11.938 1.00 97.19 92 TRP A O 1
ATOM 728 N N . ARG A 1 93 ? 2.404 9.487 10.075 1.00 95.81 93 ARG A N 1
ATOM 729 C CA . ARG A 1 93 ? 2.803 10.737 10.757 1.00 95.81 93 ARG A CA 1
ATOM 730 C C . ARG A 1 93 ? 1.904 11.157 11.920 1.00 95.81 93 ARG A C 1
ATOM 732 O O . ARG A 1 93 ? 2.405 11.767 12.866 1.00 95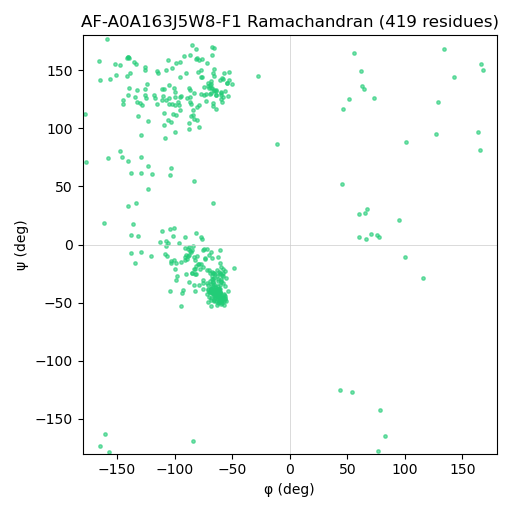.81 93 ARG A O 1
ATOM 739 N N . SER A 1 94 ? 0.621 10.786 11.941 1.00 96.69 94 SER A N 1
ATOM 740 C CA . SER A 1 94 ? -0.231 11.064 13.116 1.00 96.69 94 SER A CA 1
ATOM 741 C C . SER A 1 94 ? 0.015 10.132 14.311 1.00 96.69 94 SER A C 1
ATOM 743 O O . SER A 1 94 ? -0.693 10.233 15.317 1.00 96.69 94 SER A O 1
ATOM 745 N N . LEU A 1 95 ? 1.002 9.232 14.248 1.00 97.38 95 LEU A N 1
ATOM 746 C CA . LEU A 1 95 ? 1.273 8.264 15.308 1.00 97.38 95 LEU A CA 1
ATOM 747 C C . LEU A 1 95 ? 1.628 8.943 16.638 1.00 97.38 95 LEU A C 1
ATOM 749 O O . LEU A 1 95 ? 1.032 8.613 17.662 1.00 97.38 95 LEU A O 1
ATOM 753 N N . SER A 1 96 ? 2.539 9.923 16.635 1.00 96.31 96 SER A N 1
ATOM 754 C CA . SER A 1 96 ? 2.955 10.614 17.867 1.00 96.31 96 SER A CA 1
ATOM 755 C C . SER A 1 96 ? 1.790 11.320 18.576 1.00 96.31 96 SER A C 1
ATOM 757 O O . SER A 1 96 ? 1.592 11.057 19.766 1.00 96.31 96 SER A O 1
ATOM 759 N N . PRO A 1 97 ? 0.955 12.139 17.896 1.00 96.56 97 PRO A N 1
ATOM 760 C CA . PRO A 1 97 ? -0.256 12.696 18.502 1.00 96.56 97 PRO A CA 1
ATOM 761 C C . PRO A 1 97 ? -1.197 11.645 19.109 1.00 96.56 97 PRO A C 1
ATOM 763 O O . PRO A 1 97 ? -1.735 11.865 20.194 1.00 96.56 97 PRO A O 1
ATOM 766 N N . ILE A 1 98 ? -1.390 10.495 18.451 1.00 97.94 98 ILE A N 1
ATOM 767 C CA . ILE A 1 98 ? -2.249 9.418 18.969 1.00 97.94 98 ILE A CA 1
ATOM 768 C C . ILE A 1 98 ? -1.654 8.820 20.242 1.00 97.94 98 ILE A C 1
ATOM 770 O O . ILE A 1 98 ? -2.361 8.707 21.248 1.00 97.94 98 ILE A O 1
ATOM 774 N N . MET A 1 99 ? -0.363 8.480 20.219 1.00 97.94 99 MET A N 1
ATOM 775 C CA . MET A 1 99 ? 0.328 7.833 21.338 1.00 97.94 99 MET A CA 1
ATOM 776 C C . MET A 1 99 ? 0.468 8.738 22.568 1.00 97.94 99 MET A C 1
ATOM 778 O O . MET A 1 99 ? 0.566 8.225 23.682 1.00 97.94 99 MET A O 1
ATOM 782 N N . GLN A 1 100 ? 0.430 10.061 22.384 1.00 96.81 100 GLN A N 1
ATOM 783 C CA . GLN A 1 100 ? 0.427 11.061 23.462 1.00 96.81 100 GLN A CA 1
ATOM 784 C C . GLN A 1 100 ? -0.984 11.412 23.969 1.00 96.81 100 GLN A C 1
ATOM 786 O O . GLN A 1 100 ? -1.130 12.106 24.976 1.00 96.81 100 GLN A O 1
ATOM 791 N N . SER A 1 101 ? -2.035 10.963 23.278 1.00 96.75 101 SER A N 1
ATOM 792 C CA . SER A 1 101 ? -3.423 11.258 23.638 1.00 96.75 101 SER A CA 1
ATOM 793 C C . SER A 1 101 ? -3.981 10.291 24.687 1.00 96.75 101 SER A C 1
ATOM 795 O O . SER A 1 101 ? -3.410 9.242 24.971 1.00 96.75 101 SER A O 1
ATOM 797 N N . ALA A 1 102 ? -5.182 10.590 25.193 1.00 96.00 102 ALA A N 1
ATOM 798 C CA . ALA A 1 102 ? -5.910 9.704 26.105 1.00 96.00 102 ALA A CA 1
ATOM 799 C C . ALA A 1 102 ? -6.292 8.335 25.497 1.00 96.00 102 ALA A C 1
ATOM 801 O O . ALA A 1 102 ? -6.727 7.454 26.237 1.00 96.00 102 ALA A O 1
ATOM 802 N N . LEU A 1 103 ? -6.149 8.149 24.176 1.00 97.25 103 LEU A N 1
ATOM 803 C CA . LEU A 1 103 ? -6.364 6.853 23.525 1.00 97.25 103 LEU A CA 1
ATOM 804 C C . LEU A 1 103 ? -5.318 5.817 23.956 1.00 97.25 103 LEU A C 1
ATOM 806 O O . LEU A 1 103 ? -5.648 4.639 24.058 1.00 97.25 103 LEU A O 1
ATOM 810 N N . ASN A 1 104 ? -4.088 6.254 24.237 1.00 97.88 104 ASN A N 1
ATOM 811 C CA . ASN A 1 104 ? -3.017 5.404 24.739 1.00 97.88 104 ASN A CA 1
ATOM 812 C C . ASN A 1 104 ? -2.865 5.618 26.248 1.00 97.88 104 ASN A C 1
ATOM 814 O O . ASN A 1 104 ? -2.463 6.686 26.706 1.00 97.88 104 ASN A O 1
ATOM 818 N N . SER A 1 105 ? -3.201 4.605 27.044 1.00 95.56 105 SER A N 1
ATOM 819 C CA . SER A 1 105 ? -3.159 4.711 28.507 1.00 95.56 105 SER A CA 1
ATOM 820 C C . SER A 1 105 ? -2.517 3.479 29.141 1.00 95.56 105 SER A C 1
ATOM 822 O O . SER A 1 105 ? -2.562 2.403 28.550 1.00 95.56 105 SER A O 1
ATOM 824 N N . PRO A 1 106 ? -1.978 3.564 30.371 1.00 94.69 106 PRO A N 1
ATOM 825 C CA . PRO A 1 106 ? -1.381 2.401 31.033 1.00 94.69 106 PRO A CA 1
ATOM 826 C C . PRO A 1 106 ? -2.336 1.209 31.213 1.00 94.69 106 PRO A C 1
ATOM 828 O O . PRO A 1 106 ? -1.886 0.069 31.269 1.00 94.69 106 PRO A O 1
ATOM 831 N N . SER A 1 107 ? -3.649 1.453 31.307 1.00 95.06 107 SER A N 1
ATOM 832 C CA . SER A 1 107 ? -4.666 0.397 31.420 1.00 95.06 107 SER A CA 1
ATOM 833 C C . SER A 1 107 ? -5.080 -0.197 30.071 1.00 95.06 107 SER A C 1
ATOM 835 O O . SER A 1 107 ? -5.607 -1.309 30.033 1.00 95.06 107 SER A O 1
ATOM 837 N N . ARG A 1 108 ? -4.859 0.531 28.973 1.00 94.38 108 ARG A N 1
ATOM 838 C CA . ARG A 1 108 ? -5.131 0.121 27.590 1.00 94.38 108 ARG A CA 1
ATOM 839 C C . ARG A 1 108 ? -3.990 0.620 26.691 1.00 94.38 108 ARG A C 1
ATOM 841 O O . ARG A 1 108 ? -4.182 1.600 25.969 1.00 94.38 108 ARG A O 1
ATOM 848 N N . PRO A 1 109 ? -2.789 0.023 26.790 1.00 97.19 109 PRO A N 1
ATOM 849 C CA . PRO A 1 109 ? -1.660 0.454 25.981 1.00 97.19 109 PRO A CA 1
ATOM 850 C C . PRO A 1 109 ? -1.885 0.052 24.524 1.00 97.19 109 PRO A C 1
ATOM 852 O O . PRO A 1 109 ? -2.299 -1.077 24.243 1.00 97.19 109 PRO A O 1
ATOM 855 N N . ILE A 1 110 ? -1.587 0.966 23.605 1.00 98.69 110 ILE A N 1
ATOM 856 C CA . ILE A 1 110 ? -1.633 0.693 22.168 1.00 98.69 110 ILE A CA 1
ATOM 857 C C . ILE A 1 110 ? -0.319 0.033 21.747 1.00 98.69 110 ILE A C 1
ATOM 859 O O . ILE A 1 110 ? 0.764 0.534 22.052 1.00 98.69 110 ILE A O 1
ATOM 863 N N . ARG A 1 111 ? -0.407 -1.083 21.019 1.00 98.56 111 ARG A N 1
ATOM 864 C CA . ARG A 1 111 ? 0.753 -1.728 20.388 1.00 98.56 111 ARG A CA 1
ATOM 865 C C . ARG A 1 111 ? 0.884 -1.248 18.952 1.00 98.56 111 ARG A C 1
ATOM 867 O O . ARG A 1 111 ? -0.078 -1.330 18.196 1.00 98.56 111 ARG A O 1
ATOM 874 N N . VAL A 1 112 ? 2.061 -0.774 18.573 1.00 98.69 112 VAL A N 1
ATOM 875 C CA . VAL A 1 112 ? 2.337 -0.338 17.201 1.00 98.69 112 VAL A CA 1
ATOM 876 C C . VAL A 1 112 ? 3.073 -1.451 16.476 1.00 98.69 112 VAL A C 1
ATOM 878 O O . VAL A 1 112 ? 4.045 -1.989 17.006 1.00 98.69 112 VAL A O 1
ATOM 881 N N . HIS A 1 113 ? 2.609 -1.797 15.279 1.00 98.69 113 HIS A N 1
ATOM 882 C CA . HIS A 1 113 ? 3.187 -2.853 14.461 1.00 98.69 113 HIS A CA 1
ATOM 883 C C . HIS A 1 113 ? 3.570 -2.331 13.084 1.00 98.69 113 HIS A C 1
ATOM 885 O O . HIS A 1 113 ? 2.812 -1.583 12.467 1.00 98.69 113 HIS A O 1
ATOM 891 N N . LYS A 1 114 ? 4.734 -2.758 12.599 1.00 97.62 114 LYS A N 1
ATOM 892 C CA . LYS A 1 114 ? 5.257 -2.413 11.275 1.00 97.62 114 LYS A CA 1
ATOM 893 C C . LYS A 1 114 ? 6.149 -3.542 10.768 1.00 97.62 114 LYS A C 1
ATOM 895 O O . LYS A 1 114 ? 6.820 -4.197 11.569 1.00 97.62 114 LYS A O 1
ATOM 900 N N . TYR A 1 115 ? 6.155 -3.791 9.462 1.00 97.69 115 TYR A N 1
ATOM 901 C CA . TYR A 1 115 ? 7.081 -4.759 8.881 1.00 97.69 115 TYR A CA 1
ATOM 902 C C . TYR A 1 115 ? 8.521 -4.224 8.958 1.00 97.69 115 TYR A C 1
ATOM 904 O O . TYR A 1 115 ? 8.737 -3.027 8.758 1.00 97.69 115 TYR A O 1
ATOM 912 N N . PRO A 1 116 ? 9.510 -5.059 9.316 1.00 94.75 116 PRO A N 1
ATOM 913 C CA . PRO A 1 116 ? 10.884 -4.596 9.457 1.00 94.75 116 PRO A CA 1
ATOM 914 C C . PRO A 1 116 ? 11.481 -4.191 8.104 1.00 94.75 116 PRO A C 1
ATOM 916 O O . PRO A 1 116 ? 11.391 -4.934 7.129 1.00 94.75 116 PRO A O 1
ATOM 919 N N . LEU A 1 117 ? 12.150 -3.039 8.083 1.00 91.25 117 LEU A N 1
ATOM 920 C CA . LEU A 1 117 ? 12.997 -2.598 6.976 1.00 91.25 117 LEU A CA 1
ATOM 921 C C . LEU A 1 117 ? 14.434 -3.085 7.180 1.00 91.25 117 LEU A C 1
ATOM 923 O O . LEU A 1 117 ? 14.915 -3.171 8.315 1.00 91.25 117 LEU A O 1
ATOM 927 N N . SER A 1 118 ? 15.133 -3.376 6.083 1.00 86.19 118 SER A N 1
ATOM 928 C CA . SER A 1 118 ? 16.559 -3.703 6.147 1.00 86.19 118 SER A CA 1
ATOM 929 C C . SER A 1 118 ? 17.376 -2.454 6.479 1.00 86.19 118 SER A C 1
ATOM 931 O O . SER A 1 118 ? 17.103 -1.385 5.940 1.00 86.19 118 SER A O 1
ATOM 933 N N . LEU A 1 119 ? 18.387 -2.574 7.344 1.00 84.44 119 LEU A N 1
ATOM 934 C CA . LEU A 1 119 ? 19.193 -1.429 7.806 1.00 84.44 119 LEU A CA 1
ATOM 935 C C . LEU A 1 119 ? 19.951 -0.717 6.673 1.00 84.44 119 LEU A C 1
ATOM 937 O O . LEU A 1 119 ? 20.325 0.441 6.826 1.00 84.44 119 LEU A O 1
ATOM 941 N N . ASP A 1 120 ? 20.205 -1.424 5.576 1.00 80.12 120 ASP A N 1
ATOM 942 C CA . ASP A 1 120 ? 20.873 -0.947 4.364 1.00 80.12 120 ASP A CA 1
ATOM 943 C C . ASP A 1 120 ? 19.897 -0.494 3.264 1.00 80.12 120 ASP A C 1
ATOM 945 O O . ASP A 1 120 ? 20.343 -0.078 2.199 1.00 80.12 120 ASP A O 1
ATOM 949 N N . SER A 1 121 ? 18.580 -0.551 3.499 1.00 80.44 121 SER A N 1
ATOM 950 C CA . SER A 1 121 ? 17.591 -0.061 2.530 1.00 80.44 121 SER A CA 1
ATOM 951 C C . SER A 1 121 ? 17.491 1.466 2.544 1.00 80.44 121 SER A C 1
ATOM 953 O O . SER A 1 121 ? 17.557 2.109 3.597 1.00 80.44 121 SER A O 1
ATOM 955 N N . GLU A 1 122 ? 17.269 2.053 1.368 1.00 77.06 122 GLU A N 1
ATOM 956 C CA . GLU A 1 122 ? 16.981 3.484 1.229 1.00 77.06 122 GLU A CA 1
ATOM 957 C C . GLU A 1 122 ? 15.702 3.867 1.991 1.00 77.06 122 GLU A C 1
ATOM 959 O O . GLU A 1 122 ? 15.671 4.892 2.675 1.00 77.06 122 GLU A O 1
ATOM 964 N N . ASP A 1 123 ? 14.689 2.994 1.969 1.00 81.31 123 ASP A N 1
ATOM 965 C CA . ASP A 1 123 ? 13.469 3.149 2.760 1.00 81.31 123 ASP A CA 1
ATOM 966 C C . ASP A 1 123 ? 13.790 3.285 4.253 1.00 81.31 123 ASP A C 1
ATOM 968 O O . ASP A 1 123 ? 13.261 4.181 4.907 1.00 81.31 123 ASP A O 1
ATOM 972 N N . TYR A 1 124 ? 14.700 2.472 4.807 1.00 84.38 124 TYR A N 1
ATOM 973 C CA . TYR A 1 124 ? 15.125 2.620 6.203 1.00 84.38 124 TYR A CA 1
ATOM 974 C C . TYR A 1 124 ? 15.773 3.982 6.451 1.00 84.38 124 TYR A C 1
ATOM 976 O O . TYR A 1 124 ? 15.401 4.670 7.405 1.00 84.38 124 TYR A O 1
ATOM 984 N N . ALA A 1 125 ? 16.719 4.384 5.599 1.00 79.81 125 ALA A N 1
ATOM 985 C CA . ALA A 1 125 ? 17.436 5.647 5.748 1.00 79.81 125 ALA A CA 1
ATOM 986 C C . ALA A 1 125 ? 16.493 6.862 5.690 1.00 79.81 125 ALA A C 1
ATOM 988 O O . ALA A 1 125 ? 16.616 7.772 6.506 1.00 79.81 125 ALA A O 1
ATOM 989 N N . ASN A 1 126 ? 15.518 6.855 4.781 1.00 80.06 126 ASN A N 1
ATOM 990 C CA . ASN A 1 126 ? 14.580 7.962 4.599 1.00 80.06 126 ASN A CA 1
ATOM 991 C C . ASN A 1 126 ? 13.467 7.981 5.656 1.00 80.06 126 ASN A C 1
ATOM 993 O O . ASN A 1 126 ? 13.022 9.048 6.076 1.00 80.06 126 ASN A O 1
ATOM 997 N N . HIS A 1 127 ? 13.012 6.812 6.103 1.00 86.56 127 HIS A N 1
ATOM 998 C CA . HIS A 1 127 ? 11.855 6.693 6.986 1.00 86.56 127 HIS A CA 1
ATOM 999 C C . HIS A 1 127 ? 12.228 6.638 8.464 1.00 86.56 127 HIS A C 1
ATOM 1001 O O . HIS A 1 127 ? 11.703 7.405 9.273 1.00 86.56 127 HIS A O 1
ATOM 1007 N N . MET A 1 128 ? 13.134 5.732 8.841 1.00 85.75 128 MET A N 1
ATOM 1008 C CA . MET A 1 128 ? 13.382 5.410 10.248 1.00 85.75 128 MET A CA 1
ATOM 1009 C C . MET A 1 128 ? 14.145 6.513 10.984 1.00 85.75 128 MET A C 1
ATOM 1011 O O . MET A 1 128 ? 14.179 6.487 12.210 1.00 85.75 128 MET A O 1
ATOM 1015 N N . ILE A 1 129 ? 14.713 7.494 10.273 1.00 81.12 129 ILE A N 1
ATOM 1016 C CA . ILE A 1 129 ? 15.268 8.718 10.870 1.00 81.12 129 ILE A CA 1
ATOM 1017 C C . ILE A 1 129 ? 14.151 9.642 11.379 1.00 81.12 129 ILE A C 1
ATOM 1019 O O . ILE A 1 129 ? 14.275 10.204 12.466 1.00 81.12 129 ILE A O 1
ATOM 1023 N N . GLU A 1 130 ? 13.066 9.804 10.614 1.00 86.12 130 GLU A N 1
ATOM 1024 C CA . GLU A 1 130 ? 11.925 10.649 11.001 1.00 86.12 130 GLU A CA 1
ATOM 1025 C C . GLU A 1 130 ? 10.915 9.913 11.889 1.00 86.12 130 GLU A C 1
ATOM 1027 O O . GLU A 1 130 ? 10.166 10.551 12.634 1.00 86.12 130 GLU A O 1
ATOM 1032 N N . PHE A 1 131 ? 10.870 8.581 11.813 1.00 90.81 131 PHE A N 1
ATOM 1033 C CA . PHE A 1 131 ? 9.939 7.783 12.601 1.00 90.81 131 PHE A CA 1
ATOM 1034 C C . PHE A 1 131 ? 10.172 7.988 14.115 1.00 90.81 131 PHE A C 1
ATOM 1036 O O . PHE A 1 131 ? 11.325 8.083 14.548 1.00 90.81 131 PHE A O 1
ATOM 1043 N N . PRO A 1 132 ? 9.123 8.044 14.960 1.00 91.31 132 PRO A N 1
ATOM 1044 C CA . PRO A 1 132 ? 9.292 8.320 16.386 1.00 91.31 132 PRO A CA 1
ATOM 1045 C C . PRO A 1 132 ? 10.086 7.216 17.102 1.00 91.31 132 PRO A C 1
ATOM 1047 O O . PRO A 1 132 ? 9.649 6.070 17.187 1.00 91.31 132 PRO A O 1
ATOM 1050 N N . GLN A 1 133 ? 11.254 7.572 17.641 1.00 90.06 133 GLN A N 1
ATOM 1051 C CA . GLN A 1 133 ? 12.199 6.623 18.254 1.00 90.06 133 GLN A CA 1
ATOM 1052 C C . GLN A 1 133 ? 11.768 6.137 19.646 1.00 90.06 133 GLN A C 1
ATOM 1054 O O . GLN A 1 133 ? 12.261 5.125 20.141 1.00 90.06 133 GLN A O 1
ATOM 1059 N N . ASP A 1 134 ? 10.877 6.874 20.305 1.00 92.06 134 ASP A N 1
ATOM 1060 C CA . ASP A 1 134 ? 10.360 6.586 21.643 1.00 92.06 134 ASP A CA 1
ATOM 1061 C C . ASP A 1 134 ? 9.146 5.645 21.633 1.00 92.06 134 ASP A C 1
ATOM 1063 O O . ASP A 1 134 ? 8.691 5.220 22.697 1.00 92.06 134 ASP A O 1
ATOM 1067 N N . ILE A 1 135 ? 8.639 5.289 20.449 1.00 94.88 135 ILE A N 1
ATOM 1068 C CA . ILE A 1 135 ? 7.487 4.405 20.273 1.00 94.88 135 ILE A CA 1
ATOM 1069 C C . ILE A 1 135 ? 7.984 2.986 19.956 1.00 94.88 135 ILE A C 1
ATOM 1071 O O . ILE A 1 135 ? 8.518 2.753 18.871 1.00 94.88 135 ILE A O 1
ATOM 1075 N N . PRO A 1 136 ? 7.803 2.004 20.862 1.00 95.06 136 PRO A N 1
ATOM 1076 C CA . PRO A 1 136 ? 8.215 0.632 20.598 1.00 95.06 136 PRO A CA 1
ATOM 1077 C C . PRO A 1 136 ? 7.427 0.024 19.435 1.00 95.06 136 PRO A C 1
ATOM 1079 O O . PRO A 1 136 ? 6.194 0.010 19.451 1.00 95.06 136 PRO A O 1
ATOM 1082 N N . ILE A 1 137 ? 8.146 -0.537 18.464 1.00 95.88 137 ILE A N 1
ATOM 1083 C CA . ILE A 1 137 ? 7.563 -1.230 17.313 1.00 95.88 137 ILE A CA 1
ATOM 1084 C C . ILE A 1 137 ? 7.601 -2.738 17.563 1.00 95.88 137 ILE A C 1
ATOM 1086 O O . ILE A 1 137 ? 8.652 -3.314 17.843 1.00 95.88 137 ILE A O 1
ATOM 1090 N N . SER A 1 138 ? 6.448 -3.385 17.429 1.00 97.88 138 SER A N 1
ATOM 1091 C CA . SER A 1 138 ? 6.348 -4.839 17.306 1.00 97.88 138 SER A CA 1
ATOM 1092 C C . SER A 1 138 ? 6.511 -5.223 15.829 1.00 97.88 138 SER A C 1
ATOM 1094 O O . SER A 1 138 ? 5.764 -4.710 14.993 1.00 97.88 138 SER A O 1
ATOM 1096 N N . PRO A 1 139 ? 7.478 -6.079 15.464 1.00 97.69 139 PRO A N 1
ATOM 1097 C CA . PRO A 1 139 ? 7.678 -6.438 14.067 1.00 97.69 139 PRO A CA 1
ATOM 1098 C C . PRO A 1 139 ? 6.474 -7.226 13.542 1.00 97.69 139 PRO A C 1
ATOM 1100 O O . PRO A 1 139 ? 6.014 -8.172 14.185 1.00 97.69 139 PRO A O 1
ATOM 1103 N N . LEU A 1 140 ? 5.982 -6.838 12.366 1.00 98.19 140 LEU A N 1
ATOM 1104 C CA . LEU A 1 140 ? 5.048 -7.658 11.602 1.00 98.19 140 LEU A CA 1
ATOM 1105 C C . LEU A 1 140 ? 5.787 -8.795 10.900 1.00 98.19 140 LEU A C 1
ATOM 1107 O O . LEU A 1 140 ? 6.937 -8.653 10.481 1.00 98.19 140 LEU A O 1
ATOM 1111 N N . HIS A 1 141 ? 5.077 -9.902 10.716 1.00 97.94 141 HIS A N 1
ATOM 1112 C CA . HIS A 1 141 ? 5.513 -11.028 9.902 1.00 97.94 141 HIS A CA 1
ATOM 1113 C C . HIS A 1 141 ? 4.459 -11.364 8.846 1.00 97.94 141 HIS A C 1
ATOM 1115 O O . HIS A 1 141 ? 3.259 -11.175 9.069 1.00 97.94 141 HIS A O 1
ATOM 1121 N N . ASP A 1 142 ? 4.898 -11.894 7.703 1.00 98.44 142 ASP A N 1
ATOM 1122 C CA . ASP A 1 142 ? 3.968 -12.419 6.706 1.00 98.44 142 ASP A CA 1
ATOM 1123 C C . ASP A 1 142 ? 3.100 -13.535 7.311 1.00 98.44 142 ASP A C 1
ATOM 1125 O O . ASP A 1 142 ? 3.555 -14.311 8.157 1.00 98.44 142 ASP A O 1
ATOM 1129 N N . GLN A 1 143 ? 1.834 -13.592 6.901 1.00 97.88 143 GLN A N 1
ATOM 1130 C CA . GLN A 1 143 ? 0.805 -14.504 7.415 1.00 97.88 143 GLN A CA 1
ATOM 1131 C C . GLN A 1 143 ? 0.487 -14.376 8.914 1.00 97.88 143 GLN A C 1
ATOM 1133 O O . GLN A 1 143 ? -0.300 -15.170 9.435 1.00 97.88 143 GLN A O 1
ATOM 1138 N N . GLN A 1 144 ? 1.035 -13.384 9.625 1.00 98.19 144 GLN A N 1
ATOM 1139 C CA . GLN A 1 144 ? 0.667 -13.122 11.016 1.00 98.19 144 GLN A CA 1
ATOM 1140 C C . GLN A 1 144 ? -0.832 -12.822 11.121 1.00 98.19 144 GLN A C 1
ATOM 1142 O O . GLN A 1 144 ? -1.359 -11.982 10.394 1.00 98.19 144 GLN A O 1
ATOM 1147 N N . THR A 1 145 ? -1.520 -13.483 12.053 1.00 98.06 145 THR A N 1
ATOM 1148 C CA . THR A 1 145 ? -2.949 -13.269 12.291 1.00 98.06 145 THR A CA 1
ATOM 1149 C C . THR A 1 145 ? -3.200 -12.470 13.563 1.00 98.06 145 THR A C 1
ATOM 1151 O O . THR A 1 145 ? -2.621 -12.711 14.623 1.00 98.06 145 THR A O 1
ATOM 1154 N N . PHE A 1 146 ? -4.136 -11.534 13.467 1.00 97.88 146 PHE A N 1
ATOM 1155 C CA . PHE A 1 146 ? -4.696 -10.797 14.584 1.00 97.88 146 PHE A CA 1
ATOM 1156 C C . PHE A 1 146 ? -6.133 -11.255 14.801 1.00 97.88 146 PHE A C 1
ATOM 1158 O O . PHE A 1 146 ? -7.013 -11.007 13.977 1.00 97.88 146 PHE A O 1
ATOM 1165 N N . HIS A 1 147 ? -6.369 -11.912 15.933 1.00 96.88 147 HIS A N 1
ATOM 1166 C CA . HIS A 1 147 ? -7.708 -12.272 16.385 1.00 96.88 147 HIS A CA 1
ATOM 1167 C C . HIS A 1 147 ? -8.218 -11.202 17.353 1.00 96.88 147 HIS A C 1
ATOM 1169 O O . HIS A 1 147 ? -7.533 -10.844 18.325 1.00 96.88 147 HIS A O 1
ATOM 1175 N N . LEU A 1 148 ? -9.406 -10.666 17.078 1.00 94.88 148 LEU A N 1
ATOM 1176 C CA . LEU A 1 148 ? -10.088 -9.756 17.995 1.00 94.88 148 LEU A CA 1
ATOM 1177 C C . LEU A 1 148 ? -10.929 -10.544 19.006 1.00 94.88 148 LEU A C 1
ATOM 1179 O O . LEU A 1 148 ? -11.175 -11.739 18.852 1.00 94.88 148 LEU A O 1
ATOM 1183 N N . ASP A 1 149 ? -11.316 -9.871 20.086 1.00 89.81 149 ASP A N 1
ATOM 1184 C CA . ASP A 1 149 ? -12.049 -10.462 21.214 1.00 89.81 149 ASP A CA 1
ATOM 1185 C C . ASP A 1 149 ? -13.521 -10.774 20.899 1.00 89.81 149 ASP A C 1
ATOM 1187 O O . ASP A 1 149 ? -14.159 -11.525 21.633 1.00 89.81 149 ASP A O 1
ATOM 1191 N N . ASP A 1 150 ? -14.036 -10.275 19.774 1.00 89.69 150 ASP A N 1
ATOM 1192 C CA . ASP A 1 150 ? -15.352 -10.625 19.236 1.00 89.69 150 ASP A CA 1
ATOM 1193 C C . ASP A 1 150 ? -15.457 -12.085 18.741 1.00 89.69 150 ASP A C 1
ATOM 1195 O O . ASP A 1 150 ? -16.558 -12.558 18.454 1.00 89.69 150 ASP A O 1
ATOM 1199 N N . GLY A 1 151 ? -14.333 -12.806 18.626 1.00 88.88 151 GLY A N 1
ATOM 1200 C CA . GLY A 1 151 ? -14.277 -14.199 18.164 1.00 88.88 151 GLY A CA 1
ATOM 1201 C C . GLY A 1 151 ? -14.679 -14.407 16.698 1.00 88.88 151 GLY A C 1
ATOM 1202 O O . GLY A 1 151 ? -14.743 -15.546 16.235 1.00 88.88 151 GLY A O 1
ATOM 1203 N N . ALA A 1 152 ? -14.945 -13.329 15.963 1.00 92.38 152 ALA A N 1
ATOM 1204 C CA . ALA A 1 152 ? -15.499 -13.341 14.615 1.00 92.38 152 ALA A CA 1
ATOM 1205 C 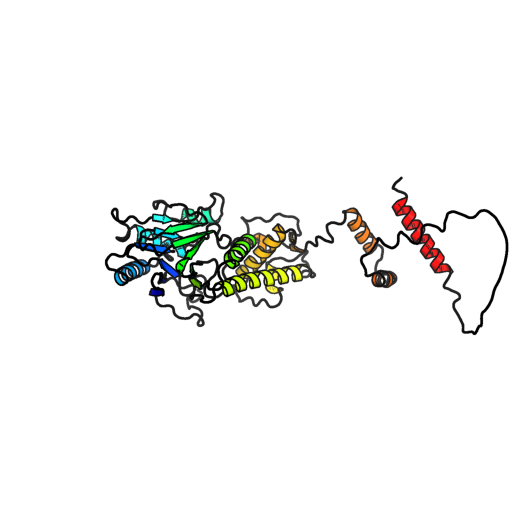C . ALA A 1 152 ? -14.697 -12.483 13.629 1.00 92.38 152 ALA A C 1
ATOM 1207 O O . ALA A 1 152 ? -15.018 -12.488 12.445 1.00 92.38 152 ALA A O 1
ATOM 1208 N N . THR A 1 153 ? -13.693 -11.734 14.081 1.00 96.62 153 THR A N 1
ATOM 1209 C CA . THR A 1 153 ? -12.833 -10.892 13.246 1.00 96.62 153 THR A CA 1
ATOM 1210 C C . THR A 1 153 ? -11.407 -11.425 13.287 1.00 96.62 153 THR A C 1
ATOM 1212 O O . THR A 1 153 ? -10.786 -11.533 14.347 1.00 96.62 153 THR A O 1
ATOM 1215 N N . THR A 1 154 ? -10.881 -11.783 12.116 1.00 97.69 154 THR A N 1
ATOM 1216 C CA . THR A 1 154 ? -9.486 -12.200 11.934 1.00 97.69 154 THR A CA 1
ATOM 1217 C C . THR A 1 154 ? -8.887 -11.412 10.788 1.00 97.69 154 THR A C 1
ATOM 1219 O O . THR A 1 154 ? -9.400 -11.441 9.670 1.00 97.69 154 THR A O 1
ATOM 1222 N N . LEU A 1 155 ? -7.808 -10.704 11.099 1.00 98.31 155 LEU A N 1
ATOM 1223 C CA . LEU A 1 155 ? -7.048 -9.926 10.140 1.00 98.31 155 LEU A CA 1
ATOM 1224 C C . LEU A 1 155 ? -5.690 -10.591 9.939 1.00 98.31 155 LEU A C 1
ATOM 1226 O O . LEU A 1 155 ? -4.972 -10.817 10.912 1.00 98.31 155 LEU A O 1
ATOM 1230 N N . ARG A 1 156 ? -5.344 -10.916 8.697 1.00 98.62 156 ARG A N 1
ATOM 1231 C CA . ARG A 1 156 ? -4.079 -11.565 8.353 1.00 98.62 156 ARG A CA 1
ATOM 1232 C C . ARG A 1 156 ? -3.166 -10.611 7.603 1.00 98.62 156 ARG A C 1
ATOM 1234 O O . ARG A 1 156 ? -3.576 -10.040 6.598 1.00 98.62 156 ARG A O 1
ATOM 1241 N N . THR A 1 157 ? -1.932 -10.465 8.062 1.00 98.75 157 THR A N 1
ATOM 1242 C CA . THR A 1 157 ? -0.890 -9.726 7.347 1.00 98.75 157 THR A CA 1
ATOM 1243 C C . THR A 1 157 ? -0.494 -10.473 6.076 1.00 98.75 157 THR A C 1
ATOM 1245 O O . THR A 1 157 ? -0.270 -11.682 6.109 1.00 98.75 157 THR A O 1
ATOM 1248 N N . MET A 1 158 ? -0.384 -9.742 4.971 1.00 98.62 158 MET A N 1
ATOM 1249 C CA . MET A 1 158 ? 0.125 -10.214 3.687 1.00 98.62 158 MET A CA 1
ATOM 1250 C C . MET A 1 158 ? 1.303 -9.320 3.293 1.00 98.62 158 MET A C 1
ATOM 1252 O O . MET A 1 158 ? 1.102 -8.164 2.902 1.00 98.62 158 MET A O 1
ATOM 1256 N N . TYR A 1 159 ? 2.526 -9.836 3.402 1.00 98.69 159 TYR A N 1
ATOM 1257 C CA . TYR A 1 159 ? 3.710 -9.101 2.963 1.00 98.69 159 TYR A CA 1
ATOM 1258 C C . TYR A 1 159 ? 3.670 -8.934 1.441 1.00 98.69 159 TYR A C 1
ATOM 1260 O O . TYR A 1 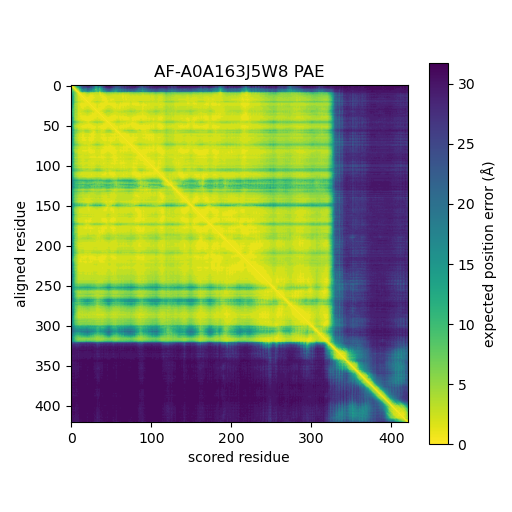159 ? 3.594 -9.909 0.694 1.00 98.69 159 TYR A O 1
ATOM 1268 N N . THR A 1 160 ? 3.641 -7.683 0.985 1.00 98.56 160 THR A N 1
ATOM 1269 C CA . THR A 1 160 ? 3.383 -7.306 -0.415 1.00 98.56 160 THR A CA 1
ATOM 1270 C C . THR A 1 160 ? 4.339 -6.193 -0.851 1.00 98.56 160 THR A C 1
ATOM 1272 O O . THR A 1 160 ? 3.898 -5.093 -1.196 1.00 98.56 160 THR A O 1
ATOM 1275 N N . PRO A 1 161 ? 5.657 -6.459 -0.832 1.00 97.88 161 PRO A N 1
ATOM 1276 C CA . PRO A 1 161 ? 6.666 -5.460 -1.146 1.00 97.88 161 PRO A CA 1
ATOM 1277 C C . PRO A 1 161 ? 6.610 -5.003 -2.605 1.00 97.88 161 PRO A C 1
ATOM 1279 O O . PRO A 1 161 ? 5.969 -5.616 -3.468 1.00 97.88 161 PRO A O 1
ATOM 1282 N N . GLY A 1 162 ? 7.354 -3.940 -2.888 1.00 95.19 162 GLY A N 1
ATOM 1283 C CA . GLY A 1 162 ? 7.598 -3.424 -4.231 1.00 95.19 162 GLY A CA 1
ATOM 1284 C C . GLY A 1 162 ? 7.021 -2.034 -4.454 1.00 95.19 162 GLY A C 1
ATOM 1285 O O . GLY A 1 162 ? 7.605 -1.283 -5.221 1.00 95.19 162 GLY A O 1
ATOM 1286 N N . HIS A 1 163 ? 5.937 -1.660 -3.763 1.00 95.81 163 HIS A N 1
ATOM 1287 C CA . HIS A 1 163 ? 5.598 -0.241 -3.584 1.00 95.81 163 HIS A CA 1
ATOM 1288 C C . HIS A 1 163 ? 6.600 0.425 -2.628 1.00 95.81 163 HIS A C 1
ATOM 1290 O O . HIS A 1 163 ? 7.195 1.439 -2.971 1.00 95.81 163 HIS A O 1
ATOM 1296 N N . ALA A 1 164 ? 6.813 -0.231 -1.487 1.00 95.62 164 ALA A N 1
ATOM 1297 C CA . ALA A 1 164 ? 7.871 0.006 -0.514 1.00 95.62 164 ALA A CA 1
ATOM 1298 C C . ALA A 1 164 ? 8.378 -1.357 -0.008 1.00 95.62 164 ALA A C 1
ATOM 1300 O O . ALA A 1 164 ? 7.679 -2.374 -0.154 1.00 95.62 164 ALA A O 1
ATOM 1301 N N . ASP A 1 165 ? 9.571 -1.400 0.577 1.00 95.44 165 ASP A N 1
ATOM 1302 C CA . ASP A 1 165 ? 10.220 -2.647 1.010 1.00 95.44 165 ASP A CA 1
ATOM 1303 C C . ASP A 1 165 ? 9.523 -3.307 2.209 1.00 95.44 165 ASP A C 1
ATOM 1305 O O . ASP A 1 165 ? 9.590 -4.528 2.381 1.00 95.44 165 ASP A O 1
ATOM 1309 N N . ASP A 1 166 ? 8.809 -2.522 3.013 1.00 97.25 166 ASP A N 1
ATOM 1310 C CA . ASP A 1 166 ? 8.037 -2.958 4.179 1.00 97.25 166 ASP A CA 1
ATOM 1311 C C . ASP A 1 166 ? 6.529 -3.067 3.926 1.00 97.25 166 ASP A C 1
ATOM 1313 O O . ASP A 1 166 ? 5.759 -3.298 4.863 1.00 97.25 166 ASP A O 1
ATOM 1317 N N . HIS A 1 167 ? 6.090 -2.918 2.674 1.00 98.50 167 HIS A N 1
ATOM 1318 C CA . HIS A 1 167 ? 4.670 -2.818 2.377 1.00 98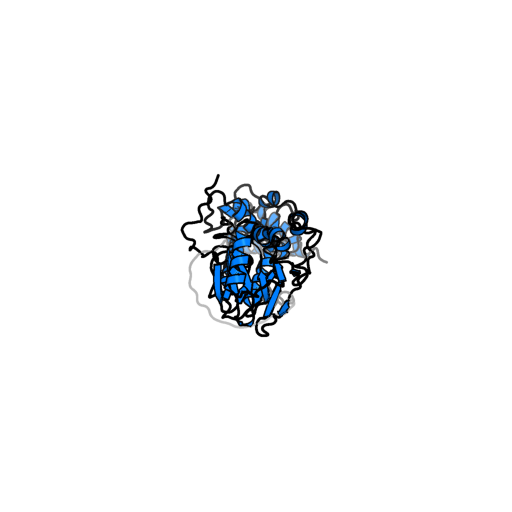.50 167 HIS A CA 1
ATOM 1319 C C . HIS A 1 167 ? 3.896 -4.095 2.734 1.00 98.50 167 HIS A C 1
ATOM 1321 O O . HIS A 1 167 ? 4.221 -5.206 2.302 1.00 98.50 167 HIS A O 1
ATOM 1327 N N . CYS A 1 168 ? 2.813 -3.922 3.491 1.00 98.88 168 CYS A N 1
ATOM 1328 C CA . CYS A 1 168 ? 1.881 -4.975 3.868 1.00 98.88 168 CYS A CA 1
ATOM 1329 C C . CYS A 1 168 ? 0.440 -4.618 3.491 1.00 98.88 168 CYS A C 1
ATOM 1331 O O . CYS A 1 168 ? -0.063 -3.544 3.818 1.00 98.88 168 CYS A O 1
ATOM 1333 N N . CYS A 1 169 ? -0.261 -5.577 2.890 1.00 98.88 169 CYS A N 1
ATOM 1334 C CA . CYS A 1 169 ? -1.717 -5.588 2.854 1.00 98.88 169 CYS A CA 1
ATOM 1335 C C . CYS A 1 169 ? -2.245 -6.382 4.053 1.00 98.88 169 CYS A C 1
ATOM 1337 O O . CYS A 1 169 ? -1.539 -7.208 4.636 1.00 98.88 169 CYS A O 1
ATOM 1339 N N . PHE A 1 170 ? -3.522 -6.197 4.381 1.00 98.88 170 PHE A N 1
ATOM 1340 C CA . PHE A 1 170 ? -4.169 -6.934 5.463 1.00 98.88 170 PHE A CA 1
ATOM 1341 C C . PHE A 1 170 ? -5.469 -7.564 4.977 1.00 98.88 170 PHE A C 1
ATOM 1343 O O . PHE A 1 170 ? -6.377 -6.877 4.516 1.00 98.88 170 PHE A O 1
ATOM 1350 N N . TRP A 1 171 ? -5.566 -8.886 5.050 1.00 98.62 171 TRP A N 1
ATOM 1351 C CA . TRP A 1 171 ? -6.721 -9.634 4.576 1.00 98.62 171 TRP A CA 1
ATOM 1352 C C . TRP A 1 171 ? -7.694 -9.919 5.721 1.00 98.62 171 TRP A C 1
ATOM 1354 O O . TRP A 1 171 ? -7.373 -10.625 6.676 1.00 98.62 171 TRP A O 1
ATOM 1364 N N . LEU A 1 172 ? -8.892 -9.349 5.620 1.00 98.06 172 LEU A N 1
ATOM 1365 C CA . LEU A 1 172 ? -10.022 -9.602 6.502 1.00 98.06 172 LEU A CA 1
ATOM 1366 C C . LEU A 1 172 ? -10.809 -10.801 5.960 1.00 98.06 172 LEU A C 1
ATOM 1368 O O . LEU A 1 172 ? -11.594 -10.690 5.012 1.00 98.06 172 LEU A O 1
ATOM 1372 N N . GLU A 1 173 ? -10.561 -11.963 6.559 1.00 92.00 173 GLU A N 1
ATOM 1373 C CA . GLU A 1 173 ? -10.957 -13.265 6.012 1.00 92.00 173 GLU A CA 1
ATOM 1374 C C . GLU A 1 173 ? -12.478 -13.429 5.921 1.00 92.00 173 GLU A C 1
ATOM 1376 O O . GLU A 1 173 ? -13.001 -13.919 4.922 1.00 92.00 173 GLU A O 1
ATOM 1381 N N . GLN A 1 174 ? -13.212 -12.973 6.939 1.00 93.19 174 GLN A N 1
ATOM 1382 C CA . GLN A 1 174 ? -14.656 -13.210 7.042 1.00 93.19 174 GLN A CA 1
ATOM 1383 C C . GLN A 1 174 ? -15.466 -12.498 5.961 1.00 93.19 174 GLN A C 1
ATOM 1385 O O . GLN A 1 174 ? -16.533 -12.975 5.575 1.00 93.19 174 GLN A O 1
ATOM 1390 N N . SER A 1 175 ? -14.976 -11.359 5.475 1.00 94.12 175 SER A N 1
ATOM 1391 C CA . SER A 1 175 ? -15.670 -10.545 4.478 1.00 94.12 175 SER A CA 1
ATOM 1392 C C . SER A 1 175 ? -15.056 -10.642 3.082 1.00 94.12 175 SER A C 1
ATOM 1394 O O . SER A 1 175 ? -15.556 -9.973 2.171 1.00 94.12 175 SER A O 1
ATOM 1396 N N . ASN A 1 176 ? -13.998 -11.452 2.914 1.00 96.44 176 ASN A N 1
ATOM 1397 C CA . ASN A 1 176 ? -13.127 -11.468 1.737 1.00 96.44 176 ASN A CA 1
ATOM 1398 C C . ASN A 1 176 ? -12.734 -10.045 1.318 1.00 96.44 176 ASN A C 1
ATOM 1400 O O . ASN A 1 176 ? -12.922 -9.642 0.170 1.00 96.44 176 ASN A O 1
ATOM 1404 N N . THR A 1 177 ? -12.218 -9.267 2.266 1.00 98.56 177 THR A N 1
ATOM 1405 C CA . THR A 1 177 ? -11.807 -7.884 2.017 1.00 98.56 177 THR A CA 1
ATOM 1406 C C . THR A 1 177 ? -10.314 -7.744 2.236 1.00 98.56 177 THR A C 1
ATOM 1408 O O . THR A 1 177 ? -9.810 -8.096 3.296 1.00 98.56 177 THR A O 1
ATOM 1411 N N . LEU A 1 178 ? -9.600 -7.224 1.246 1.00 98.81 178 LEU A N 1
ATOM 1412 C CA . LEU A 1 178 ? -8.202 -6.846 1.388 1.00 98.81 178 LEU A CA 1
ATOM 1413 C C . LEU A 1 178 ? -8.129 -5.351 1.685 1.00 98.81 178 LEU A C 1
ATOM 1415 O O . LEU A 1 178 ? -8.568 -4.537 0.875 1.00 98.81 178 LEU A O 1
ATOM 1419 N N . LEU A 1 179 ? -7.564 -4.989 2.828 1.00 98.88 179 LEU A N 1
ATOM 1420 C CA . LEU A 1 179 ? -7.102 -3.631 3.050 1.00 98.88 179 LEU A CA 1
ATOM 1421 C C . LEU A 1 179 ? -5.761 -3.494 2.328 1.00 98.88 179 LEU A C 1
ATOM 1423 O O . LEU A 1 179 ? -4.755 -4.055 2.769 1.00 98.88 179 LEU A O 1
ATOM 1427 N N . SER A 1 180 ? -5.790 -2.875 1.148 1.00 98.81 180 SER A N 1
ATOM 1428 C CA . SER A 1 180 ? -4.697 -2.959 0.175 1.00 98.81 180 SER A CA 1
ATOM 1429 C C . SER A 1 180 ? -3.640 -1.874 0.324 1.00 98.81 180 SER A C 1
ATOM 1431 O O . SER A 1 180 ? -2.610 -1.991 -0.338 1.00 98.81 180 SER A O 1
ATOM 1433 N N . ALA A 1 181 ? -3.880 -0.866 1.174 1.00 98.56 181 ALA A N 1
ATOM 1434 C CA . ALA A 1 181 ? -3.024 0.315 1.298 1.00 98.56 181 ALA A CA 1
ATOM 1435 C C . ALA A 1 181 ? -2.625 0.817 -0.107 1.00 98.56 181 ALA A C 1
ATOM 1437 O O . ALA A 1 181 ? -3.507 0.963 -0.966 1.00 98.56 181 ALA A O 1
ATOM 1438 N N . ASP A 1 182 ? -1.330 0.952 -0.368 1.00 98.50 182 ASP A N 1
ATOM 1439 C CA . ASP A 1 182 ? -0.788 1.474 -1.621 1.00 98.50 182 ASP A CA 1
ATOM 1440 C C . ASP A 1 182 ? -0.286 0.380 -2.568 1.00 98.50 182 ASP A C 1
ATOM 1442 O O . ASP A 1 182 ? 0.331 0.646 -3.598 1.00 98.50 182 ASP A O 1
ATOM 1446 N N . CYS A 1 183 ? -0.638 -0.883 -2.307 1.00 98.31 183 CYS A N 1
ATOM 1447 C CA . CYS A 1 183 ? -0.441 -1.936 -3.298 1.00 98.31 183 CYS A CA 1
ATOM 1448 C C . CYS A 1 183 ? -1.409 -1.757 -4.476 1.00 98.31 183 CYS A C 1
ATOM 1450 O O . CYS A 1 183 ? -1.009 -1.854 -5.633 1.00 98.31 183 CYS A O 1
ATOM 1452 N N . VAL A 1 184 ? -2.687 -1.476 -4.201 1.00 98.44 184 VAL A N 1
ATOM 1453 C CA . VAL A 1 184 ? -3.721 -1.208 -5.215 1.00 98.44 184 VAL A CA 1
ATOM 1454 C C . VAL A 1 184 ? -4.678 -0.156 -4.670 1.00 98.44 184 VAL A C 1
ATOM 1456 O O . VAL A 1 184 ? -5.284 -0.371 -3.619 1.00 98.44 184 VAL A O 1
ATOM 1459 N N . VAL A 1 185 ? -4.859 0.942 -5.411 1.00 98.00 185 VAL A N 1
ATOM 1460 C CA . VAL A 1 185 ? -5.686 2.086 -4.997 1.00 98.00 185 VAL A CA 1
ATOM 1461 C C . VAL A 1 185 ? -7.020 2.162 -5.743 1.00 98.00 185 VAL A C 1
ATOM 1463 O O . VAL A 1 185 ? -7.193 1.615 -6.842 1.00 98.00 185 VAL A O 1
ATOM 1466 N N . GLY A 1 186 ? -7.978 2.874 -5.145 1.00 96.94 186 GLY A N 1
ATOM 1467 C CA . GLY A 1 186 ? -9.346 3.007 -5.649 1.00 96.94 186 GLY A CA 1
ATOM 1468 C C . GLY A 1 186 ? -9.456 3.773 -6.968 1.00 96.94 186 GLY A C 1
ATOM 1469 O O . GLY A 1 186 ? -10.388 3.543 -7.733 1.00 96.94 186 GLY A O 1
ATOM 1470 N N . HIS A 1 187 ? -8.488 4.641 -7.274 1.00 94.38 187 HIS A N 1
ATOM 1471 C CA . HIS A 1 187 ? -8.407 5.349 -8.553 1.00 94.38 187 HIS A CA 1
ATOM 1472 C C . HIS A 1 187 ? -6.961 5.456 -9.035 1.00 94.38 187 HIS A C 1
ATOM 1474 O O . HIS A 1 187 ? -6.059 5.693 -8.243 1.00 94.38 187 HIS A O 1
ATOM 1480 N N . GLY A 1 188 ? -6.751 5.384 -10.349 1.00 91.00 188 GLY A N 1
ATOM 1481 C CA . GLY A 1 188 ? -5.441 5.649 -10.947 1.00 91.00 188 GLY A CA 1
ATOM 1482 C C . GLY A 1 188 ? -4.458 4.487 -10.809 1.00 91.00 188 GLY A C 1
ATOM 1483 O O . GLY A 1 188 ? -4.837 3.335 -10.982 1.00 91.00 188 GLY A O 1
ATOM 1484 N N . TRP A 1 189 ? -3.188 4.791 -10.576 1.00 91.81 189 TRP A N 1
ATOM 1485 C CA . TRP A 1 189 ? -2.095 3.820 -10.478 1.00 91.81 189 TRP A CA 1
ATOM 1486 C C . TRP A 1 189 ? -1.163 4.253 -9.352 1.00 91.81 189 TRP A C 1
ATOM 1488 O O . TRP A 1 189 ? -1.184 5.419 -8.965 1.00 91.81 189 TRP A O 1
ATOM 1498 N N . VAL A 1 190 ? -0.342 3.331 -8.856 1.00 93.19 190 VAL A N 1
ATOM 1499 C CA . VAL A 1 190 ? 0.633 3.621 -7.798 1.00 93.19 190 VAL A CA 1
ATOM 1500 C C . VAL A 1 190 ? 2.029 3.763 -8.390 1.00 93.19 190 VAL A C 1
ATOM 1502 O O . VAL A 1 190 ? 2.336 3.177 -9.432 1.00 93.19 190 VAL A O 1
ATOM 1505 N N . VAL A 1 191 ? 2.865 4.557 -7.727 1.00 89.44 191 VAL A N 1
ATOM 1506 C CA . VAL A 1 191 ? 4.315 4.548 -7.953 1.00 89.44 191 VAL A CA 1
ATOM 1507 C C . VAL A 1 191 ? 4.894 3.356 -7.194 1.00 89.44 191 VAL A C 1
ATOM 1509 O O . VAL A 1 191 ? 4.331 2.944 -6.187 1.00 89.44 191 VAL A O 1
ATOM 1512 N N . VAL A 1 192 ? 5.973 2.760 -7.693 1.00 92.69 192 VAL A N 1
ATOM 1513 C CA . VAL A 1 192 ? 6.603 1.578 -7.085 1.00 92.69 192 VAL A CA 1
ATOM 1514 C C . VAL A 1 192 ? 8.112 1.772 -7.019 1.00 92.69 192 VAL A C 1
ATOM 1516 O O . VAL A 1 192 ? 8.650 2.529 -7.825 1.00 92.69 192 VAL A O 1
ATOM 1519 N N . SER A 1 193 ? 8.783 1.098 -6.090 1.00 89.69 193 SER A N 1
ATOM 1520 C CA . SER A 1 193 ? 10.241 1.116 -5.930 1.00 89.69 193 SER A CA 1
ATOM 1521 C C . SER A 1 193 ? 10.924 -0.029 -6.690 1.00 89.69 193 SER A C 1
ATOM 1523 O O . SER A 1 193 ? 11.938 0.184 -7.353 1.00 89.69 193 SER A O 1
ATOM 1525 N N . ASP A 1 194 ? 10.334 -1.232 -6.698 1.00 91.94 194 ASP A N 1
ATOM 1526 C CA . ASP A 1 194 ? 10.824 -2.386 -7.467 1.00 91.94 194 ASP A CA 1
ATOM 1527 C C . ASP A 1 194 ? 9.686 -3.053 -8.253 1.00 91.94 194 ASP A C 1
ATOM 1529 O O . ASP A 1 194 ? 8.812 -3.728 -7.708 1.00 91.94 194 ASP A O 1
ATOM 1533 N N . MET A 1 195 ? 9.736 -2.909 -9.581 1.00 95.00 195 MET A N 1
ATOM 1534 C CA . MET A 1 195 ? 8.724 -3.442 -10.498 1.00 95.00 195 MET A CA 1
ATOM 1535 C C . MET A 1 195 ? 8.610 -4.971 -10.458 1.00 95.00 195 MET A C 1
ATOM 1537 O O . MET A 1 195 ? 7.511 -5.514 -10.568 1.00 95.00 195 MET A O 1
ATOM 1541 N N . LYS A 1 196 ? 9.731 -5.692 -10.326 1.00 95.19 196 LYS A N 1
ATOM 1542 C CA . LYS A 1 196 ? 9.724 -7.161 -10.316 1.00 95.19 196 LYS A CA 1
ATOM 1543 C C . LYS A 1 196 ? 9.051 -7.667 -9.045 1.00 95.19 196 LYS A C 1
ATOM 1545 O O . LYS A 1 196 ? 8.184 -8.536 -9.118 1.00 95.19 196 LYS A O 1
ATOM 1550 N N . THR A 1 197 ? 9.450 -7.110 -7.909 1.00 96.56 197 THR A N 1
ATOM 1551 C CA . THR A 1 197 ? 8.909 -7.444 -6.594 1.00 96.56 197 THR A CA 1
ATOM 1552 C C . THR A 1 197 ? 7.430 -7.071 -6.506 1.00 96.56 197 THR A C 1
ATOM 1554 O O . THR A 1 197 ? 6.615 -7.899 -6.107 1.00 96.56 197 THR A O 1
ATOM 1557 N N . TYR A 1 198 ? 7.053 -5.886 -6.990 1.00 98.19 198 TYR A N 1
ATOM 1558 C CA . TYR A 1 198 ? 5.661 -5.441 -7.013 1.00 98.19 198 TYR A CA 1
ATOM 1559 C C . TYR A 1 198 ? 4.757 -6.353 -7.854 1.00 98.19 198 TYR A C 1
ATOM 1561 O O . TYR A 1 198 ? 3.678 -6.745 -7.409 1.00 98.19 198 TYR A O 1
ATOM 1569 N N . MET A 1 199 ? 5.199 -6.754 -9.052 1.00 98.00 199 MET A N 1
ATOM 1570 C CA . MET A 1 199 ? 4.438 -7.691 -9.886 1.00 98.00 199 MET A CA 1
ATOM 1571 C C . MET A 1 199 ? 4.266 -9.058 -9.212 1.00 98.00 199 MET A C 1
ATOM 1573 O O . MET A 1 199 ? 3.178 -9.622 -9.287 1.00 98.00 199 MET A O 1
ATOM 1577 N N . ALA A 1 200 ? 5.280 -9.559 -8.499 1.00 98.31 200 ALA A N 1
ATOM 1578 C CA . ALA A 1 200 ? 5.165 -10.802 -7.732 1.00 98.31 200 ALA A CA 1
ATOM 1579 C C . ALA A 1 200 ? 4.157 -10.682 -6.567 1.00 98.31 200 ALA A C 1
ATOM 1581 O O . ALA A 1 200 ? 3.394 -11.617 -6.296 1.00 98.31 200 ALA A O 1
ATOM 1582 N N . SER A 1 201 ? 4.091 -9.515 -5.917 1.00 98.69 201 SER A N 1
ATOM 1583 C CA . SER A 1 201 ? 3.065 -9.202 -4.914 1.00 98.69 201 SER A CA 1
ATOM 1584 C C . SER A 1 201 ? 1.661 -9.209 -5.528 1.00 98.69 201 SER A C 1
ATOM 1586 O O . SER A 1 201 ? 0.761 -9.865 -4.999 1.00 98.69 201 SER A O 1
ATOM 1588 N N . LEU A 1 202 ? 1.468 -8.568 -6.687 1.00 98.62 202 LEU A N 1
ATOM 1589 C CA . LEU A 1 202 ? 0.190 -8.594 -7.412 1.00 98.62 202 LEU A CA 1
ATOM 1590 C C . LEU A 1 202 ? -0.209 -10.010 -7.849 1.00 98.62 202 LEU A C 1
ATOM 1592 O O . LEU A 1 202 ? -1.375 -10.376 -7.720 1.00 98.62 202 LEU A O 1
ATOM 1596 N N . GLU A 1 203 ? 0.735 -10.817 -8.339 1.00 98.50 203 GLU A N 1
ATOM 1597 C CA . GLU A 1 203 ? 0.504 -12.222 -8.699 1.00 98.50 203 GLU A CA 1
ATOM 1598 C C . GLU A 1 203 ? 0.051 -13.045 -7.490 1.00 98.50 203 GLU A C 1
ATOM 1600 O O . GLU A 1 203 ? -0.904 -13.817 -7.595 1.00 98.50 203 GLU A O 1
ATOM 1605 N N . THR A 1 204 ? 0.667 -12.826 -6.325 1.00 98.25 204 THR A N 1
ATOM 1606 C CA . THR A 1 204 ? 0.263 -13.460 -5.063 1.00 98.25 204 THR A CA 1
ATOM 1607 C C . THR A 1 204 ? -1.164 -13.064 -4.687 1.00 98.25 204 THR A C 1
ATOM 1609 O O . THR A 1 204 ? -2.007 -13.930 -4.439 1.00 98.25 204 THR A O 1
ATOM 1612 N N . LEU A 1 205 ? -1.484 -11.767 -4.714 1.00 98.31 205 LEU A N 1
ATOM 1613 C CA . LEU A 1 205 ? -2.828 -11.267 -4.409 1.00 98.31 205 LEU A CA 1
ATOM 1614 C C . LEU A 1 205 ? -3.880 -11.721 -5.436 1.00 98.31 205 LEU A C 1
ATOM 1616 O O . LEU A 1 205 ? -5.042 -11.916 -5.082 1.00 98.31 205 LEU A O 1
ATOM 1620 N N . ALA A 1 206 ? -3.487 -11.962 -6.689 1.00 97.81 206 ALA A N 1
ATOM 1621 C CA . ALA A 1 206 ? -4.367 -12.471 -7.740 1.00 97.81 206 ALA A CA 1
ATOM 1622 C C . ALA A 1 206 ? -4.820 -13.931 -7.520 1.00 97.81 206 ALA A C 1
ATOM 1624 O O . ALA A 1 206 ? -5.667 -14.427 -8.270 1.00 97.81 206 ALA A O 1
ATOM 1625 N N . THR A 1 207 ? -4.289 -14.613 -6.499 1.00 96.94 207 THR A N 1
ATOM 1626 C CA . THR A 1 207 ? -4.738 -15.950 -6.071 1.00 96.94 207 THR A CA 1
ATOM 1627 C C . THR A 1 207 ? -5.887 -15.917 -5.055 1.00 96.94 207 THR A C 1
ATOM 1629 O O . THR A 1 207 ? -6.480 -16.959 -4.769 1.00 96.94 207 THR A O 1
ATOM 1632 N N . LEU A 1 208 ? -6.228 -14.736 -4.524 1.00 96.81 208 LEU A N 1
ATOM 1633 C CA . LEU A 1 208 ? -7.315 -14.562 -3.559 1.00 96.81 208 LEU A CA 1
ATOM 1634 C C . LEU A 1 208 ? -8.706 -14.824 -4.185 1.00 96.81 208 LEU A C 1
ATOM 1636 O O . LEU A 1 208 ? -8.855 -14.828 -5.411 1.00 96.81 208 LEU A O 1
ATOM 1640 N N . PRO A 1 209 ? -9.755 -15.050 -3.363 1.00 97.00 209 PRO A N 1
ATOM 1641 C CA . PRO A 1 209 ? -11.075 -15.443 -3.855 1.00 97.00 209 PRO A CA 1
ATOM 1642 C C . PRO A 1 209 ? -11.696 -14.455 -4.863 1.00 97.00 209 PRO A C 1
ATOM 1644 O O . PRO A 1 209 ? -11.552 -13.246 -4.703 1.00 97.00 209 PRO A O 1
ATOM 1647 N N . PRO A 1 210 ? -12.496 -14.916 -5.846 1.00 96.50 210 PRO A N 1
ATOM 1648 C CA . PRO A 1 210 ? -13.153 -14.032 -6.819 1.00 96.50 210 PRO A CA 1
ATOM 1649 C C . PRO A 1 210 ? -14.074 -12.960 -6.226 1.00 96.50 210 PRO A C 1
ATOM 1651 O O . PRO A 1 210 ? -14.297 -11.933 -6.856 1.00 96.50 210 PRO A O 1
ATOM 1654 N N . SER A 1 211 ? -14.605 -13.179 -5.020 1.00 97.12 211 SER A N 1
ATOM 1655 C CA . SER A 1 211 ? -15.443 -12.212 -4.301 1.00 97.12 211 SER A CA 1
ATOM 1656 C C . SER A 1 211 ? -14.644 -11.132 -3.559 1.00 97.12 211 SER A C 1
ATOM 1658 O O . SER A 1 211 ? -15.214 -10.450 -2.709 1.00 97.12 211 SER A O 1
ATOM 1660 N N . LEU A 1 212 ? -13.328 -11.038 -3.784 1.00 98.38 212 LEU A N 1
ATOM 1661 C CA . LEU A 1 212 ? -12.455 -10.105 -3.080 1.00 98.38 212 LEU A CA 1
ATOM 1662 C C . LEU A 1 212 ? -12.895 -8.655 -3.308 1.00 98.38 212 LEU A C 1
ATOM 1664 O O . LEU A 1 212 ? -13.037 -8.227 -4.453 1.00 98.38 212 LEU A O 1
ATOM 1668 N N . ARG A 1 213 ? -13.017 -7.891 -2.222 1.00 98.50 213 ARG A N 1
ATOM 1669 C CA . ARG A 1 213 ? -13.174 -6.427 -2.225 1.00 98.50 213 ARG A CA 1
ATOM 1670 C C . ARG A 1 213 ? -11.888 -5.758 -1.752 1.00 98.50 213 ARG A C 1
ATOM 1672 O O . ARG A 1 213 ? -11.186 -6.347 -0.931 1.00 98.50 213 ARG A O 1
ATOM 1679 N N . LEU A 1 214 ? -11.595 -4.543 -2.219 1.00 98.81 214 LEU A N 1
ATOM 1680 C CA . LEU A 1 214 ? -10.455 -3.756 -1.726 1.00 98.81 214 LEU A CA 1
ATOM 1681 C C . LEU A 1 214 ? -10.919 -2.541 -0.938 1.00 98.81 214 LEU A C 1
ATOM 1683 O O . LEU A 1 214 ? -11.768 -1.779 -1.409 1.00 98.81 214 LEU A O 1
ATOM 1687 N N . TYR A 1 215 ? -10.293 -2.347 0.216 1.00 98.81 215 TYR A N 1
ATOM 1688 C CA . TYR A 1 215 ? -10.308 -1.121 1.003 1.00 98.81 215 TYR A CA 1
ATOM 1689 C C . TYR A 1 215 ? -8.910 -0.482 0.876 1.00 98.81 215 TYR A C 1
ATOM 1691 O O . TYR A 1 215 ? -7.989 -0.883 1.588 1.00 98.81 215 TYR A O 1
ATOM 1699 N N . PRO A 1 216 ? -8.708 0.407 -0.111 1.00 98.81 216 PRO A N 1
ATOM 1700 C CA . PRO A 1 216 ? -7.383 0.913 -0.470 1.00 98.81 216 PRO A CA 1
ATOM 1701 C C . PRO A 1 216 ? -6.888 2.029 0.447 1.00 98.81 216 PRO A C 1
ATOM 1703 O O . PRO A 1 216 ? -7.696 2.738 1.029 1.00 98.81 216 PRO A O 1
ATOM 1706 N N . GLY A 1 217 ? -5.578 2.278 0.466 1.00 98.56 217 GLY A N 1
ATOM 1707 C CA . GLY A 1 217 ? -4.974 3.432 1.148 1.00 98.56 217 GLY A CA 1
ATOM 1708 C C . GLY A 1 217 ? -5.483 4.766 0.606 1.00 98.56 217 GLY A C 1
ATOM 1709 O O . GLY A 1 217 ? -5.662 5.708 1.366 1.00 98.56 217 GLY A O 1
ATOM 1710 N N . HIS A 1 218 ? -5.858 4.814 -0.677 1.00 98.31 218 HIS A N 1
ATOM 1711 C CA . HIS A 1 218 ? -6.423 6.004 -1.311 1.00 98.31 218 HIS A CA 1
ATOM 1712 C C . HIS A 1 218 ? -7.587 5.684 -2.248 1.00 98.31 218 HIS A C 1
ATOM 1714 O O . HIS A 1 218 ? -7.608 4.665 -2.946 1.00 98.31 218 HIS A O 1
ATOM 1720 N N . GLY A 1 219 ? -8.541 6.612 -2.336 1.00 97.50 219 GLY A N 1
ATOM 1721 C CA . GLY A 1 219 ? -9.683 6.522 -3.245 1.00 97.50 219 GLY A CA 1
ATOM 1722 C C . GLY A 1 219 ? -10.845 5.678 -2.715 1.00 97.50 219 GLY A C 1
ATOM 1723 O O . GLY A 1 219 ? -10.960 5.412 -1.521 1.00 97.50 219 GLY A O 1
ATOM 1724 N N . ILE A 1 220 ? -11.757 5.298 -3.614 1.00 97.81 220 ILE A N 1
ATOM 1725 C CA . ILE A 1 220 ? -12.989 4.580 -3.254 1.00 97.81 220 ILE A CA 1
ATOM 1726 C C . ILE A 1 220 ? -12.740 3.103 -2.948 1.00 97.81 220 ILE A C 1
ATOM 1728 O O . ILE A 1 220 ? -11.779 2.504 -3.425 1.00 97.81 220 ILE A O 1
ATOM 1732 N N . VAL A 1 221 ? -13.686 2.496 -2.229 1.00 98.50 221 VAL A N 1
ATOM 1733 C CA . VAL A 1 221 ? -13.813 1.036 -2.144 1.00 98.50 221 VAL A CA 1
ATOM 1734 C C . VAL A 1 221 ? -13.906 0.429 -3.545 1.00 98.50 221 VAL A C 1
ATOM 1736 O O . VAL A 1 221 ? -14.615 0.941 -4.414 1.00 98.50 221 VAL A O 1
ATOM 1739 N N . VAL A 1 222 ? -13.221 -0.697 -3.746 1.00 98.56 222 VAL A N 1
ATOM 1740 C CA . VAL A 1 222 ? -13.261 -1.456 -5.000 1.00 98.56 222 VAL A CA 1
ATOM 1741 C C . VAL A 1 222 ? -14.019 -2.760 -4.784 1.00 98.56 222 VAL A C 1
ATOM 1743 O O . VAL A 1 222 ? -13.481 -3.727 -4.245 1.00 98.56 222 VAL A O 1
ATOM 1746 N N . GLU A 1 223 ? -15.268 -2.802 -5.245 1.00 98.12 223 GLU A N 1
ATOM 1747 C CA . GLU A 1 223 ? -16.147 -3.968 -5.065 1.00 98.12 223 GLU A CA 1
ATOM 1748 C C . GLU A 1 223 ? -15.668 -5.214 -5.826 1.00 98.12 223 GLU A C 1
ATOM 1750 O O . GLU A 1 223 ? -15.821 -6.340 -5.362 1.00 98.12 223 GLU A O 1
ATOM 1755 N N . LYS A 1 224 ? -15.055 -5.023 -6.998 1.00 98.31 224 LYS A N 1
ATOM 1756 C CA . LYS A 1 224 ? -14.451 -6.099 -7.799 1.00 98.31 224 LYS A CA 1
ATOM 1757 C C . LYS A 1 224 ? -12.937 -6.078 -7.644 1.00 98.31 224 LYS A C 1
ATOM 1759 O O . LYS A 1 224 ? -12.197 -5.765 -8.575 1.00 98.31 224 LYS A O 1
ATOM 1764 N N . GLY A 1 225 ? -12.480 -6.357 -6.432 1.00 98.44 225 GLY A N 1
ATOM 1765 C CA . GLY A 1 225 ? -11.083 -6.209 -6.047 1.00 98.44 225 GLY A CA 1
ATOM 1766 C C . GLY A 1 225 ? -10.126 -7.103 -6.823 1.00 98.44 225 GLY A C 1
ATOM 1767 O O . GLY A 1 225 ? -9.080 -6.637 -7.273 1.00 98.44 225 GLY A O 1
ATOM 1768 N N . LEU A 1 226 ? -10.504 -8.363 -7.058 1.00 98.38 226 LEU A N 1
ATOM 1769 C CA . LEU A 1 226 ? -9.675 -9.277 -7.846 1.00 98.38 226 LEU A CA 1
ATOM 1770 C C . LEU A 1 226 ? -9.528 -8.810 -9.304 1.00 98.38 226 LEU A C 1
ATOM 1772 O O . LEU A 1 226 ? -8.443 -8.910 -9.876 1.00 98.38 226 LEU A O 1
ATOM 1776 N N . ASP A 1 227 ? -10.599 -8.275 -9.897 1.00 98.50 227 ASP A N 1
ATOM 1777 C CA . ASP A 1 227 ? -10.562 -7.731 -11.259 1.00 98.50 227 ASP A CA 1
ATOM 1778 C C . ASP A 1 227 ? -9.621 -6.524 -11.331 1.00 98.50 227 ASP A C 1
ATOM 1780 O O . ASP A 1 227 ? -8.835 -6.414 -12.270 1.00 98.50 227 ASP A O 1
ATOM 1784 N N . ARG A 1 228 ? -9.630 -5.668 -10.302 1.00 98.44 228 ARG A N 1
ATOM 1785 C CA . ARG A 1 228 ? -8.729 -4.516 -10.208 1.00 98.44 228 ARG A CA 1
ATOM 1786 C C . ARG A 1 228 ? -7.261 -4.923 -10.091 1.00 98.44 228 ARG A C 1
ATOM 1788 O O . ARG A 1 228 ? -6.428 -4.365 -10.794 1.00 98.44 228 ARG A O 1
ATOM 1795 N N . ILE A 1 229 ? -6.933 -5.924 -9.272 1.00 98.69 229 ILE A N 1
ATOM 1796 C CA . ILE A 1 229 ? -5.563 -6.468 -9.184 1.00 98.69 229 ILE A CA 1
ATOM 1797 C C . ILE A 1 229 ? -5.108 -7.013 -10.548 1.00 98.69 229 ILE A C 1
ATOM 1799 O O . ILE A 1 229 ? -3.997 -6.734 -11.001 1.00 98.69 229 ILE A O 1
ATOM 1803 N N . LYS A 1 230 ? -5.979 -7.753 -11.246 1.00 98.25 230 LYS A N 1
ATOM 1804 C CA . LYS A 1 230 ? -5.684 -8.275 -12.591 1.00 98.25 230 LYS A CA 1
ATOM 1805 C C . LYS A 1 230 ? -5.518 -7.166 -13.626 1.00 98.25 230 LYS A C 1
ATOM 1807 O O . LYS A 1 230 ? -4.686 -7.302 -14.518 1.00 98.25 230 LYS A O 1
ATOM 1812 N N . GLU A 1 231 ? -6.270 -6.076 -13.506 1.00 98.12 231 GLU A N 1
ATOM 1813 C CA . GLU A 1 231 ? -6.114 -4.886 -14.344 1.00 98.12 231 GLU A CA 1
ATOM 1814 C C . GLU A 1 231 ? -4.730 -4.246 -14.158 1.00 98.12 231 GLU A C 1
ATOM 1816 O O . GLU A 1 231 ? -4.074 -3.938 -15.152 1.00 98.12 231 GLU A O 1
ATOM 1821 N N . TYR A 1 232 ? -4.248 -4.118 -12.914 1.00 98.12 232 TYR A N 1
ATOM 1822 C CA . TYR A 1 232 ? -2.873 -3.687 -12.625 1.00 98.12 232 TYR A CA 1
ATOM 1823 C C . TYR A 1 232 ? -1.844 -4.595 -13.284 1.00 98.12 232 TYR A C 1
ATOM 1825 O O . TYR A 1 232 ? -0.997 -4.115 -14.037 1.00 98.12 232 TYR A O 1
ATOM 1833 N N . LEU A 1 233 ? -1.947 -5.906 -13.070 1.00 97.12 233 LEU A N 1
ATOM 1834 C CA . LEU A 1 233 ? -0.994 -6.851 -13.645 1.00 97.12 233 LEU A CA 1
ATOM 1835 C C . LEU A 1 233 ? -0.993 -6.790 -15.183 1.00 97.12 233 LEU A C 1
ATOM 1837 O O . LEU A 1 233 ? 0.067 -6.719 -15.803 1.00 97.12 233 LEU A O 1
ATOM 1841 N N . ALA A 1 234 ? -2.174 -6.743 -15.805 1.00 97.38 234 ALA A N 1
ATOM 1842 C CA . ALA A 1 234 ? -2.309 -6.610 -17.253 1.00 97.38 234 ALA A CA 1
ATOM 1843 C C . ALA A 1 234 ? -1.744 -5.278 -17.770 1.00 97.38 234 ALA A C 1
ATOM 1845 O O . ALA A 1 234 ? -1.090 -5.259 -18.813 1.00 97.38 234 ALA A O 1
ATOM 1846 N N . HIS A 1 235 ? -1.953 -4.170 -17.051 1.00 94.81 235 HIS A N 1
ATOM 1847 C CA . HIS A 1 235 ? -1.384 -2.870 -17.406 1.00 94.81 235 HIS A CA 1
ATOM 1848 C C . HIS A 1 235 ? 0.147 -2.919 -17.451 1.00 94.81 235 HIS A C 1
ATOM 1850 O O . HIS A 1 235 ? 0.750 -2.487 -18.438 1.00 94.81 235 HIS A O 1
ATOM 1856 N N . LEU A 1 236 ? 0.770 -3.492 -16.418 1.00 95.44 236 LEU A N 1
ATOM 1857 C CA . LEU A 1 236 ? 2.225 -3.617 -16.316 1.00 95.44 236 LEU A CA 1
ATOM 1858 C C . LEU A 1 236 ? 2.798 -4.546 -17.391 1.00 95.44 236 LEU A C 1
ATOM 1860 O O . LEU A 1 236 ? 3.775 -4.191 -18.048 1.00 95.44 236 LEU A O 1
ATOM 1864 N N . LEU A 1 237 ? 2.164 -5.698 -17.628 1.00 96.06 237 LEU A N 1
ATOM 1865 C CA . LEU A 1 237 ? 2.585 -6.645 -18.667 1.00 96.06 237 LEU A CA 1
ATOM 1866 C C . LEU A 1 237 ? 2.465 -6.050 -20.075 1.00 96.06 237 LEU A C 1
ATOM 1868 O O . LEU A 1 237 ? 3.366 -6.216 -20.896 1.00 96.06 237 LEU A O 1
ATOM 1872 N N . ASN A 1 238 ? 1.385 -5.317 -20.354 1.00 95.25 238 ASN A N 1
ATOM 1873 C CA . ASN A 1 238 ? 1.216 -4.633 -21.634 1.00 95.25 238 ASN A CA 1
ATOM 1874 C C . ASN A 1 238 ? 2.294 -3.563 -21.837 1.00 95.25 238 ASN A C 1
ATOM 1876 O O . ASN A 1 238 ? 2.865 -3.464 -22.924 1.00 95.25 238 ASN A O 1
ATOM 1880 N N . LYS A 1 239 ? 2.614 -2.795 -20.788 1.00 94.50 239 LYS A N 1
ATOM 1881 C CA . LYS A 1 239 ? 3.679 -1.790 -20.837 1.00 94.50 239 LYS A CA 1
ATOM 1882 C C . LYS A 1 239 ? 5.051 -2.423 -21.059 1.00 94.50 239 LYS A C 1
ATOM 1884 O O . LYS A 1 239 ? 5.798 -1.951 -21.912 1.00 94.50 239 LYS A O 1
ATOM 1889 N N . GLU A 1 240 ? 5.350 -3.525 -20.376 1.00 95.75 240 GLU A N 1
ATOM 1890 C CA . GLU A 1 240 ? 6.574 -4.297 -20.603 1.00 95.75 240 GLU A CA 1
ATOM 1891 C C . GLU A 1 240 ? 6.670 -4.796 -22.053 1.00 95.75 240 GLU A C 1
ATOM 1893 O 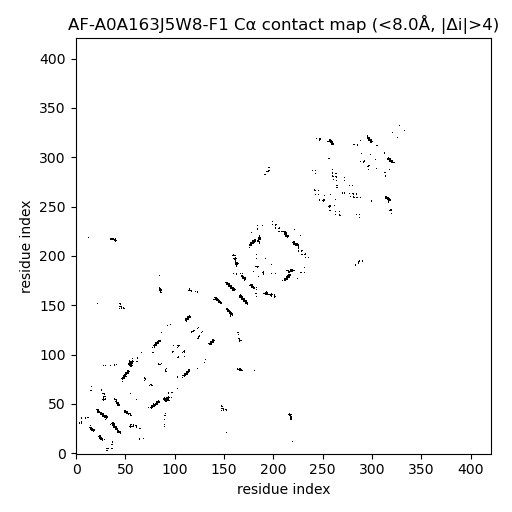O . GLU A 1 240 ? 7.705 -4.623 -22.697 1.00 95.75 240 GLU A O 1
ATOM 1898 N N . ALA A 1 241 ? 5.587 -5.352 -22.605 1.00 95.44 241 ALA A N 1
ATOM 1899 C CA . ALA A 1 241 ? 5.555 -5.822 -23.989 1.00 95.44 241 ALA A CA 1
ATOM 1900 C C . ALA A 1 241 ? 5.801 -4.686 -24.997 1.00 95.44 241 ALA A C 1
ATOM 1902 O O . ALA A 1 241 ? 6.511 -4.874 -25.988 1.00 95.44 241 ALA A O 1
ATOM 1903 N N . MET A 1 242 ? 5.253 -3.496 -24.736 1.00 95.62 242 MET A N 1
ATOM 1904 C CA . MET A 1 242 ? 5.509 -2.304 -25.547 1.00 95.62 242 MET A CA 1
ATOM 1905 C C . MET A 1 242 ? 6.972 -1.864 -25.469 1.00 95.62 242 MET A C 1
ATOM 1907 O O . MET A 1 242 ? 7.571 -1.608 -26.509 1.00 95.62 242 MET A O 1
ATOM 1911 N N . ILE A 1 243 ? 7.558 -1.835 -24.267 1.00 96.44 243 ILE A N 1
ATOM 1912 C CA . ILE A 1 243 ? 8.976 -1.504 -24.068 1.00 96.44 243 ILE A CA 1
ATOM 1913 C C . ILE A 1 243 ? 9.859 -2.484 -24.835 1.00 96.44 243 ILE A C 1
ATOM 1915 O O . ILE A 1 243 ? 10.691 -2.048 -25.624 1.00 96.44 243 ILE A O 1
ATOM 1919 N N . ILE A 1 244 ? 9.642 -3.793 -24.681 1.00 95.75 244 ILE A N 1
ATOM 1920 C CA . ILE A 1 244 ? 10.394 -4.821 -25.416 1.00 95.75 244 ILE A CA 1
ATOM 1921 C C . ILE A 1 244 ? 10.306 -4.582 -26.926 1.00 95.75 244 ILE A C 1
ATOM 1923 O O . ILE A 1 244 ? 11.330 -4.574 -27.607 1.00 95.75 244 ILE A O 1
ATOM 1927 N N . LYS A 1 245 ? 9.097 -4.356 -27.451 1.00 95.31 245 LYS A N 1
ATOM 1928 C CA . LYS A 1 245 ? 8.889 -4.112 -28.882 1.00 95.31 245 LYS A CA 1
ATOM 1929 C C . LYS A 1 245 ? 9.636 -2.866 -29.366 1.00 95.31 245 LYS A C 1
ATOM 1931 O O . LYS A 1 245 ? 10.217 -2.898 -30.447 1.00 95.31 245 LYS A O 1
ATOM 1936 N N . THR A 1 246 ? 9.645 -1.789 -28.583 1.00 95.81 246 THR A N 1
ATOM 1937 C CA . THR A 1 246 ? 10.389 -0.571 -28.929 1.00 95.81 246 THR A CA 1
ATOM 1938 C C . THR A 1 246 ? 11.900 -0.792 -28.848 1.00 95.81 246 THR A C 1
ATOM 1940 O O . THR A 1 246 ? 12.607 -0.395 -29.770 1.00 95.81 246 THR A O 1
ATOM 1943 N N . LEU A 1 247 ? 12.402 -1.519 -27.842 1.00 95.25 247 LEU A N 1
ATOM 1944 C CA . LEU A 1 247 ? 13.826 -1.874 -27.734 1.00 95.25 247 LEU A CA 1
ATOM 1945 C C . LEU A 1 247 ? 14.345 -2.705 -28.921 1.00 95.25 247 LEU A C 1
ATOM 1947 O O . LEU A 1 247 ? 15.541 -2.685 -29.201 1.00 95.25 247 LEU A O 1
ATOM 1951 N N . GLN A 1 248 ? 13.465 -3.445 -29.601 1.00 94.25 248 GLN A N 1
ATOM 1952 C CA . GLN A 1 248 ? 13.784 -4.214 -30.811 1.00 94.25 248 GLN A CA 1
ATOM 1953 C C . GLN A 1 248 ? 13.825 -3.354 -32.085 1.00 94.25 248 GLN A C 1
ATOM 1955 O O . GLN A 1 248 ? 14.253 -3.832 -33.136 1.00 94.25 248 GLN A O 1
ATOM 1960 N N . SER A 1 249 ? 13.382 -2.098 -32.014 1.00 93.19 249 SER A N 1
ATOM 1961 C CA . SER A 1 249 ? 13.448 -1.142 -33.121 1.00 93.19 249 SER A CA 1
ATOM 1962 C C . SER A 1 249 ? 14.700 -0.256 -33.030 1.00 93.19 249 SER A C 1
ATOM 1964 O O . SER A 1 249 ? 15.256 -0.102 -31.935 1.00 93.19 249 SER A O 1
ATOM 1966 N N . PRO A 1 250 ? 15.171 0.323 -34.154 1.00 93.06 250 PRO A N 1
ATOM 1967 C CA . PRO A 1 250 ? 16.323 1.220 -34.138 1.00 93.06 250 PRO A CA 1
ATOM 1968 C C . PRO A 1 250 ? 16.102 2.403 -33.178 1.00 93.06 250 PRO A C 1
ATOM 1970 O O . PRO A 1 250 ? 15.037 3.018 -33.250 1.00 93.06 250 PRO A O 1
ATOM 1973 N N . PRO A 1 251 ? 17.074 2.735 -32.305 1.00 93.81 251 PRO A N 1
ATOM 1974 C CA . PRO A 1 251 ? 16.968 3.886 -31.411 1.00 93.81 251 PRO A CA 1
ATOM 1975 C C . PRO A 1 251 ? 16.995 5.218 -32.184 1.00 93.81 251 PRO A C 1
ATOM 1977 O O . PRO A 1 251 ? 17.310 5.232 -33.382 1.00 93.81 251 PRO A O 1
ATOM 1980 N N . PRO A 1 252 ? 16.694 6.352 -31.518 1.00 90.62 252 PRO A N 1
ATOM 1981 C CA . PRO A 1 252 ? 16.828 7.676 -32.117 1.00 90.62 252 PRO A CA 1
ATOM 1982 C C . PRO A 1 252 ? 18.225 7.910 -32.713 1.00 90.62 252 PRO A C 1
ATOM 1984 O O . PRO A 1 252 ? 19.231 7.379 -32.239 1.00 90.62 252 PRO A O 1
ATOM 1987 N N . ALA A 1 253 ? 18.296 8.706 -33.783 1.00 89.88 253 ALA A N 1
ATOM 1988 C CA . ALA A 1 253 ? 19.549 8.948 -34.489 1.00 89.88 253 ALA A CA 1
ATOM 1989 C C . ALA A 1 253 ? 20.608 9.563 -33.556 1.00 89.88 253 ALA A C 1
ATOM 1991 O O . ALA A 1 253 ? 20.404 10.639 -33.003 1.00 89.88 253 ALA A O 1
ATOM 1992 N N . GLY A 1 254 ? 21.759 8.895 -33.441 1.00 89.50 254 GLY A N 1
ATOM 1993 C CA . GLY A 1 254 ? 22.863 9.314 -32.572 1.00 89.50 254 GLY A CA 1
ATOM 1994 C C . GLY A 1 254 ? 22.937 8.572 -31.235 1.00 89.50 254 GLY A C 1
ATOM 1995 O O . GLY A 1 254 ? 23.969 8.665 -30.576 1.00 89.50 254 GLY A O 1
ATOM 1996 N N . ASN A 1 255 ? 21.913 7.796 -30.875 1.00 92.06 255 ASN A N 1
ATOM 1997 C CA . ASN A 1 255 ? 21.909 6.936 -29.695 1.00 92.06 255 ASN A CA 1
ATOM 1998 C C . ASN A 1 255 ? 22.315 5.500 -30.063 1.00 92.06 255 ASN A C 1
ATOM 2000 O O . ASN A 1 255 ? 21.985 4.995 -31.139 1.00 92.06 255 ASN A O 1
ATOM 2004 N N . ALA A 1 256 ? 23.036 4.827 -29.169 1.00 92.88 256 ALA A N 1
ATOM 2005 C CA . ALA A 1 256 ? 23.416 3.421 -29.305 1.00 92.88 256 ALA A CA 1
ATOM 2006 C C . ALA A 1 256 ? 22.366 2.462 -28.701 1.00 92.88 256 ALA A C 1
ATOM 2008 O O . ALA A 1 256 ? 22.395 1.259 -28.974 1.00 92.88 256 ALA A O 1
ATOM 2009 N N . GLY A 1 257 ? 21.416 2.989 -27.927 1.00 95.06 257 GLY A N 1
ATOM 2010 C CA . GLY A 1 257 ? 20.239 2.290 -27.417 1.00 95.06 257 GLY A CA 1
ATOM 2011 C C . GLY A 1 257 ? 19.128 3.246 -26.981 1.00 95.06 257 GLY A C 1
ATOM 2012 O O . GLY A 1 257 ? 19.106 4.419 -27.341 1.00 95.06 257 GLY A O 1
ATOM 2013 N N . TRP A 1 258 ? 18.185 2.731 -26.201 1.00 96.62 258 TRP A N 1
ATOM 2014 C CA . TRP A 1 258 ? 17.021 3.463 -25.712 1.00 96.62 258 TRP A CA 1
ATOM 2015 C C . TRP A 1 258 ? 17.187 3.821 -24.239 1.00 96.62 258 TRP A C 1
ATOM 2017 O O . TRP A 1 258 ? 17.318 2.931 -23.401 1.00 96.62 258 TRP A O 1
ATOM 2027 N N . SER A 1 259 ? 17.146 5.106 -23.905 1.00 95.25 259 SER A N 1
ATOM 2028 C CA . SER A 1 259 ? 17.020 5.547 -22.513 1.00 95.25 259 SER A CA 1
ATOM 2029 C C . SER A 1 259 ? 15.561 5.489 -22.050 1.00 95.25 259 SER A C 1
ATOM 2031 O O . SER A 1 259 ? 14.636 5.514 -22.874 1.00 95.25 259 SER A O 1
ATOM 2033 N N . SER A 1 260 ? 15.318 5.448 -20.735 1.00 94.62 260 SER A N 1
ATOM 2034 C CA . SER A 1 260 ? 13.944 5.565 -20.223 1.00 94.62 260 SER A CA 1
ATOM 2035 C C . SER A 1 260 ? 13.337 6.925 -20.582 1.00 94.62 260 SER A C 1
ATOM 2037 O O . SER A 1 260 ? 12.136 7.025 -20.852 1.00 94.62 260 SER A O 1
ATOM 2039 N N . TRP A 1 261 ? 14.181 7.960 -20.673 1.00 93.19 261 TRP A N 1
ATOM 2040 C CA . TRP A 1 261 ? 13.783 9.287 -21.124 1.00 93.19 261 TRP A CA 1
ATOM 2041 C C . TRP A 1 261 ? 13.277 9.285 -22.568 1.00 93.19 261 TRP A C 1
ATOM 2043 O O . TRP A 1 261 ? 12.170 9.749 -22.821 1.00 93.19 261 TRP A O 1
ATOM 2053 N N . ASN A 1 262 ? 14.009 8.705 -23.523 1.00 92.81 262 ASN A N 1
ATOM 2054 C CA . ASN A 1 262 ? 13.538 8.654 -24.912 1.00 92.81 262 ASN A CA 1
ATOM 2055 C C . ASN A 1 262 ? 12.289 7.775 -25.060 1.00 92.81 262 ASN A C 1
ATOM 2057 O O . ASN A 1 262 ? 11.346 8.158 -25.751 1.00 92.81 262 ASN A O 1
ATOM 2061 N N . LEU A 1 263 ? 12.229 6.644 -24.353 1.00 95.12 263 LEU A N 1
ATOM 2062 C CA . LEU A 1 263 ? 11.041 5.784 -24.339 1.00 95.12 263 LEU A CA 1
ATOM 2063 C C . LEU A 1 263 ? 9.789 6.509 -23.829 1.00 95.12 263 LEU A C 1
ATOM 2065 O O . LEU A 1 263 ? 8.691 6.222 -24.298 1.00 95.12 263 LEU A O 1
ATOM 2069 N N . THR A 1 264 ? 9.935 7.474 -22.921 1.00 93.38 264 THR A N 1
ATOM 2070 C CA . THR A 1 264 ? 8.808 8.279 -22.417 1.00 93.38 264 THR A CA 1
ATOM 2071 C C . THR A 1 264 ? 8.066 9.005 -23.538 1.00 93.38 264 THR A C 1
ATOM 2073 O O . THR A 1 264 ? 6.847 9.139 -23.466 1.00 93.38 264 THR A O 1
ATOM 2076 N N . PHE A 1 265 ? 8.771 9.424 -24.591 1.00 91.19 265 PHE A N 1
ATOM 2077 C CA . PHE A 1 265 ? 8.186 10.170 -25.710 1.00 91.19 265 PHE A CA 1
ATOM 2078 C C . PHE A 1 265 ? 7.882 9.301 -26.936 1.00 91.19 265 PHE A C 1
ATOM 2080 O O . PHE A 1 265 ? 7.041 9.676 -27.748 1.00 91.19 265 PHE A O 1
ATOM 2087 N N . GLU A 1 266 ? 8.526 8.140 -27.055 1.00 91.19 266 GLU A N 1
ATOM 2088 C CA . GLU A 1 266 ? 8.455 7.285 -28.249 1.00 91.19 266 GLU A CA 1
ATOM 2089 C C . GLU A 1 266 ? 7.604 6.015 -28.048 1.00 91.19 266 GLU A C 1
ATOM 2091 O O . GLU A 1 266 ? 7.295 5.306 -29.008 1.00 91.19 266 GLU A O 1
ATOM 2096 N N . LEU A 1 267 ? 7.194 5.691 -26.812 1.00 91.44 267 LEU A N 1
ATOM 2097 C CA . LEU A 1 267 ? 6.329 4.537 -26.554 1.00 91.44 267 LEU A CA 1
ATOM 2098 C C . LEU A 1 267 ? 4.924 4.738 -27.161 1.00 91.44 267 LEU A C 1
ATOM 2100 O O . LEU A 1 267 ? 4.211 5.670 -26.778 1.00 91.44 267 LEU A O 1
ATOM 2104 N N . PRO A 1 268 ? 4.461 3.839 -28.054 1.00 85.12 268 PRO A N 1
ATOM 2105 C CA . PRO A 1 268 ? 3.191 4.021 -28.754 1.00 85.12 268 PRO A CA 1
ATOM 2106 C C . PRO A 1 268 ? 1.982 4.114 -27.815 1.00 85.12 268 PRO A C 1
ATOM 2108 O O . PRO A 1 268 ? 1.756 3.231 -26.999 1.00 85.12 268 PRO A O 1
ATOM 2111 N N . GLY A 1 269 ? 1.143 5.140 -27.964 1.00 81.38 269 GLY A N 1
ATOM 2112 C CA . GLY A 1 269 ? -0.102 5.265 -27.190 1.00 81.38 269 GLY A CA 1
ATOM 2113 C C . GLY A 1 269 ? 0.079 5.740 -25.745 1.00 81.38 269 GLY A C 1
ATOM 2114 O O . GLY A 1 269 ? -0.898 5.793 -24.996 1.00 81.38 269 GLY A O 1
ATOM 2115 N N . LEU A 1 270 ? 1.296 6.119 -25.348 1.00 84.56 270 LEU A N 1
ATOM 2116 C CA . LEU A 1 270 ? 1.539 6.775 -24.072 1.00 84.56 270 LEU A CA 1
ATOM 2117 C C . LEU A 1 270 ? 1.197 8.268 -24.186 1.00 84.56 270 LEU A C 1
ATOM 2119 O O . LEU A 1 270 ? 1.786 8.992 -24.980 1.00 84.56 270 LEU A O 1
ATOM 2123 N N . ASN A 1 271 ? 0.225 8.732 -23.398 1.00 82.12 271 ASN A N 1
ATOM 2124 C CA . ASN A 1 271 ? -0.112 10.152 -23.301 1.00 82.12 271 ASN A CA 1
ATOM 2125 C C . ASN A 1 271 ? 0.533 10.742 -22.043 1.00 82.12 271 ASN A C 1
ATOM 2127 O O . ASN A 1 271 ? -0.003 10.596 -20.940 1.00 82.12 271 ASN A O 1
ATOM 2131 N N . VAL A 1 272 ? 1.696 11.368 -22.207 1.00 85.44 272 VAL A N 1
ATOM 2132 C CA . VAL A 1 272 ? 2.443 11.980 -21.104 1.00 85.44 272 VAL A CA 1
ATOM 2133 C C . VAL A 1 272 ? 1.936 13.398 -20.880 1.00 85.44 272 VAL A C 1
ATOM 2135 O O . VAL A 1 272 ? 1.966 14.234 -21.781 1.00 85.44 272 VAL A O 1
ATOM 2138 N N . LYS A 1 273 ? 1.448 13.674 -19.669 1.00 84.19 273 LYS A N 1
ATOM 2139 C CA . LYS A 1 273 ? 1.020 15.026 -19.303 1.00 84.19 273 LYS A CA 1
ATOM 2140 C C . LYS A 1 273 ? 2.251 15.896 -19.025 1.00 84.19 273 LYS A C 1
ATOM 2142 O O . LYS A 1 273 ? 3.193 15.391 -18.406 1.00 84.19 273 LYS A O 1
ATOM 2147 N N . PRO A 1 274 ? 2.217 17.193 -19.381 1.00 83.19 274 PRO A N 1
ATOM 2148 C CA . PRO A 1 274 ? 3.268 18.127 -19.002 1.00 83.19 274 PRO A CA 1
ATOM 2149 C C . PRO A 1 274 ? 3.582 18.056 -17.505 1.00 83.19 274 PRO A C 1
ATOM 2151 O O . PRO A 1 274 ? 2.658 17.989 -16.689 1.00 83.19 274 PRO A O 1
ATOM 2154 N N . HIS A 1 275 ? 4.865 18.097 -17.156 1.00 83.56 275 HIS A N 1
ATOM 2155 C CA . HIS A 1 275 ? 5.395 18.031 -15.785 1.00 83.56 275 HIS A CA 1
ATOM 2156 C C . HIS A 1 275 ? 5.265 16.667 -15.084 1.00 83.56 275 HIS A C 1
ATOM 2158 O O . HIS A 1 275 ? 5.538 16.569 -13.888 1.00 83.56 275 HIS A O 1
ATOM 2164 N N . THR A 1 276 ? 4.870 15.612 -15.801 1.00 84.62 276 THR A N 1
ATOM 2165 C CA . THR A 1 276 ? 4.838 14.228 -15.282 1.00 84.62 276 THR A CA 1
ATOM 2166 C C . THR A 1 276 ? 5.856 13.309 -15.959 1.00 84.62 276 THR A C 1
ATOM 2168 O O . THR A 1 276 ? 5.943 12.128 -15.626 1.00 84.62 276 THR A O 1
ATOM 2171 N N . GLU A 1 277 ? 6.662 13.846 -16.876 1.00 89.88 277 GLU A N 1
ATOM 2172 C CA . GLU A 1 277 ? 7.621 13.110 -17.703 1.00 89.88 277 GLU A CA 1
ATOM 2173 C C . GLU A 1 277 ? 8.622 12.337 -16.843 1.00 89.88 277 GLU A C 1
ATOM 2175 O O . GLU A 1 277 ? 8.886 11.168 -17.110 1.00 89.88 277 GLU A O 1
ATOM 2180 N N . HIS A 1 278 ? 9.127 12.951 -15.770 1.00 87.94 278 HIS A N 1
ATOM 2181 C CA . HIS A 1 278 ? 10.083 12.305 -14.871 1.00 87.94 278 HIS A CA 1
ATOM 2182 C C . HIS A 1 278 ? 9.492 11.075 -14.170 1.00 87.94 278 HIS A C 1
ATOM 2184 O O . HIS A 1 278 ? 10.161 10.051 -14.102 1.00 87.94 278 HIS A O 1
ATOM 2190 N N . LEU A 1 279 ? 8.232 11.131 -13.723 1.00 86.00 279 LEU A N 1
ATOM 2191 C CA . LEU A 1 279 ? 7.557 9.995 -13.077 1.00 86.00 279 LEU A CA 1
ATOM 2192 C C . LEU A 1 279 ? 7.307 8.850 -14.067 1.00 86.00 279 LEU A C 1
ATOM 2194 O O . LEU A 1 279 ? 7.482 7.672 -13.745 1.00 86.00 279 LEU A O 1
ATOM 2198 N N . VAL A 1 280 ? 6.918 9.196 -15.296 1.00 90.25 280 VAL A N 1
ATOM 2199 C CA . VAL A 1 280 ? 6.716 8.218 -16.369 1.00 90.25 280 VAL A CA 1
ATOM 2200 C C . VAL A 1 280 ? 8.041 7.561 -16.755 1.00 90.25 280 VAL A C 1
ATOM 2202 O O . VAL A 1 280 ? 8.116 6.332 -16.807 1.00 90.25 280 VAL A O 1
ATOM 2205 N N . SER A 1 281 ? 9.087 8.359 -16.965 1.00 92.75 281 SER A N 1
ATOM 2206 C CA . SER A 1 281 ? 10.430 7.874 -17.286 1.00 92.75 281 SER A CA 1
ATOM 2207 C C . SER A 1 281 ? 10.993 7.005 -16.165 1.00 92.75 281 SER A C 1
ATOM 2209 O O . SER A 1 281 ? 11.532 5.937 -16.439 1.00 92.75 281 SER A O 1
ATOM 2211 N N . PHE A 1 282 ? 10.777 7.385 -14.904 1.00 90.62 282 PHE A N 1
ATOM 2212 C CA . PHE A 1 282 ? 11.145 6.574 -13.747 1.00 90.62 282 PHE A CA 1
ATOM 2213 C C . PHE A 1 282 ? 10.455 5.205 -13.770 1.00 90.62 282 PHE A C 1
ATOM 2215 O O . PHE A 1 282 ? 11.106 4.171 -13.670 1.00 90.62 282 PHE A O 1
ATOM 2222 N N . THR A 1 283 ? 9.146 5.170 -14.022 1.00 91.50 283 THR A N 1
ATOM 2223 C CA . THR A 1 283 ? 8.402 3.903 -14.131 1.00 91.50 283 THR A CA 1
ATOM 2224 C C . THR A 1 283 ? 8.925 3.029 -15.280 1.00 91.50 283 THR A C 1
ATOM 2226 O O . THR A 1 283 ? 9.054 1.813 -15.135 1.00 91.50 283 THR A O 1
ATOM 2229 N N . ILE A 1 284 ? 9.257 3.630 -16.430 1.00 94.81 284 ILE A N 1
ATOM 2230 C CA . ILE A 1 284 ? 9.860 2.916 -17.569 1.00 94.81 284 ILE A CA 1
ATOM 2231 C C . ILE A 1 284 ? 11.240 2.369 -17.198 1.00 94.81 284 ILE A C 1
ATOM 2233 O O . ILE A 1 284 ? 11.545 1.224 -17.532 1.00 94.81 284 ILE A O 1
ATOM 2237 N N . MET A 1 285 ? 12.057 3.146 -16.485 1.00 94.12 285 MET A N 1
ATOM 2238 C CA . MET A 1 285 ? 13.347 2.690 -15.977 1.00 94.12 285 MET A CA 1
ATOM 2239 C C . MET A 1 285 ? 13.166 1.437 -15.116 1.00 94.12 285 MET A C 1
ATOM 2241 O O . MET A 1 285 ? 13.837 0.443 -15.368 1.00 94.12 285 MET A O 1
ATOM 2245 N N . LEU A 1 286 ? 12.201 1.403 -14.192 1.00 93.81 286 LEU A N 1
ATOM 2246 C CA . LEU A 1 286 ? 11.947 0.211 -13.369 1.00 93.81 286 LEU A CA 1
ATOM 2247 C C . LEU A 1 286 ? 11.569 -1.031 -14.197 1.00 93.81 286 LEU A C 1
ATOM 2249 O O . LEU A 1 286 ? 11.985 -2.145 -13.868 1.00 93.81 286 LEU A O 1
ATOM 2253 N N . HIS A 1 287 ? 10.840 -0.862 -15.306 1.00 95.69 287 HIS A N 1
ATOM 2254 C CA . HIS A 1 287 ? 10.623 -1.953 -16.263 1.00 95.69 287 HIS A CA 1
ATOM 2255 C C . HIS A 1 287 ? 11.932 -2.409 -16.926 1.00 95.69 287 HIS A C 1
ATOM 2257 O O . HIS A 1 287 ? 12.167 -3.612 -17.030 1.00 95.69 287 HIS A O 1
ATOM 2263 N N . LEU A 1 288 ? 12.800 -1.484 -17.348 1.00 95.38 288 LEU A N 1
ATOM 2264 C CA . LEU A 1 288 ? 14.109 -1.821 -17.924 1.00 95.38 288 LEU A CA 1
ATOM 2265 C C . LEU A 1 288 ? 14.984 -2.586 -16.924 1.00 95.38 288 LEU A C 1
ATOM 2267 O O . LEU A 1 288 ? 15.589 -3.591 -17.293 1.00 95.38 288 LEU A O 1
ATOM 2271 N N . LEU A 1 289 ? 14.975 -2.192 -15.649 1.00 92.81 289 LEU A N 1
ATOM 2272 C CA . LEU A 1 289 ? 15.681 -2.903 -14.580 1.00 92.81 289 LEU A CA 1
ATOM 2273 C C . LEU A 1 289 ? 15.163 -4.323 -14.396 1.00 92.81 289 LEU A C 1
ATOM 2275 O O . LEU A 1 289 ? 15.954 -5.266 -14.326 1.00 92.81 289 LEU A O 1
ATOM 2279 N N . LYS A 1 290 ? 13.838 -4.501 -14.366 1.00 94.38 290 LYS A N 1
ATOM 2280 C CA . LYS A 1 290 ? 13.223 -5.832 -14.331 1.00 94.38 290 LYS A CA 1
ATOM 2281 C C . LYS A 1 290 ? 13.668 -6.676 -15.531 1.00 94.38 290 LYS A C 1
ATOM 2283 O O . LYS A 1 290 ? 14.114 -7.808 -15.341 1.00 94.38 290 LYS A O 1
ATOM 2288 N N . LEU A 1 291 ? 13.612 -6.127 -16.746 1.00 95.06 291 LEU A N 1
ATOM 2289 C CA . LEU A 1 291 ? 14.060 -6.810 -17.966 1.00 95.06 291 LEU A CA 1
ATOM 2290 C C . LEU A 1 291 ? 15.554 -7.160 -17.922 1.00 95.06 291 LEU A C 1
ATOM 2292 O O . LEU A 1 291 ? 15.936 -8.247 -18.360 1.00 95.06 291 LEU A O 1
ATOM 2296 N N . GLY A 1 292 ? 16.386 -6.282 -17.360 1.00 92.50 292 GLY A N 1
ATOM 2297 C CA . GLY A 1 292 ? 17.803 -6.524 -17.100 1.00 92.50 292 GLY A CA 1
ATOM 2298 C C . GLY A 1 292 ? 18.027 -7.710 -16.167 1.00 92.50 292 GLY A C 1
ATOM 2299 O O . GLY A 1 292 ? 18.719 -8.660 -16.532 1.00 92.50 292 GLY A O 1
ATOM 2300 N N . LYS A 1 293 ? 17.345 -7.724 -15.012 1.00 90.50 293 LYS A N 1
ATOM 2301 C CA . LYS A 1 293 ? 17.369 -8.839 -14.043 1.00 90.50 293 LYS A CA 1
ATOM 2302 C C . LYS A 1 293 ? 16.898 -10.171 -14.660 1.00 90.50 293 LYS A C 1
ATOM 2304 O O . LYS A 1 293 ? 17.283 -11.237 -14.188 1.00 90.50 293 LYS A O 1
ATOM 2309 N N . GLU A 1 294 ? 16.069 -10.137 -15.705 1.00 91.88 294 GLU A N 1
ATOM 2310 C CA . GLU A 1 294 ? 15.591 -11.319 -16.448 1.00 91.88 294 GLU A CA 1
ATOM 2311 C C . GLU A 1 294 ? 16.478 -11.709 -17.652 1.00 91.88 294 GLU A C 1
ATOM 2313 O O . GLU A 1 294 ? 16.229 -12.721 -18.332 1.00 91.88 294 GLU A O 1
ATOM 2318 N N . GLY A 1 295 ? 17.518 -10.918 -17.932 1.00 92.25 295 GLY A N 1
ATOM 2319 C CA . GLY A 1 295 ? 18.416 -11.095 -19.071 1.00 92.25 295 GLY A CA 1
ATOM 2320 C C . GLY A 1 295 ? 17.741 -10.855 -20.423 1.00 92.25 295 GLY A C 1
ATOM 2321 O O . GLY A 1 295 ? 18.078 -11.529 -21.394 1.00 92.25 295 GLY A O 1
ATOM 2322 N N . LYS A 1 296 ? 16.738 -9.970 -20.474 1.00 94.00 296 LYS A N 1
ATOM 2323 C CA . LYS A 1 296 ? 16.024 -9.546 -21.695 1.00 94.00 296 LYS A CA 1
ATOM 2324 C C . LYS A 1 296 ? 16.466 -8.165 -22.193 1.00 94.00 296 LYS A C 1
ATOM 2326 O O . LYS A 1 296 ? 16.169 -7.805 -23.327 1.00 94.00 296 LYS A O 1
ATOM 2331 N N . ALA A 1 297 ? 17.152 -7.391 -21.360 1.00 94.81 297 ALA A N 1
ATOM 2332 C CA . ALA A 1 297 ? 17.733 -6.104 -21.717 1.00 94.81 297 ALA A CA 1
ATOM 2333 C C . ALA A 1 297 ? 19.102 -5.946 -21.045 1.00 94.81 297 ALA A C 1
ATOM 2335 O O . ALA A 1 297 ? 19.399 -6.638 -20.073 1.00 94.81 297 ALA A O 1
ATOM 2336 N N . ARG A 1 298 ? 19.940 -5.044 -21.555 1.00 94.31 298 ARG A N 1
ATOM 2337 C CA . ARG A 1 298 ? 21.203 -4.658 -20.910 1.00 94.31 298 ARG A CA 1
ATOM 2338 C C . ARG A 1 298 ? 21.530 -3.199 -21.192 1.00 94.31 298 ARG A C 1
ATOM 2340 O O . ARG A 1 298 ? 21.130 -2.681 -22.236 1.00 94.31 298 ARG A O 1
ATOM 2347 N N . ILE A 1 299 ? 22.305 -2.581 -20.307 1.00 94.44 299 ILE A N 1
ATOM 2348 C CA . ILE A 1 299 ? 22.873 -1.254 -20.548 1.00 94.44 299 ILE A CA 1
ATOM 2349 C C . ILE A 1 299 ? 23.953 -1.376 -21.636 1.00 94.44 299 ILE A C 1
ATOM 2351 O O . ILE A 1 299 ? 24.758 -2.316 -21.649 1.00 94.44 299 ILE A O 1
ATOM 2355 N N . VAL A 1 300 ? 23.934 -0.460 -22.604 1.00 93.88 300 VAL A N 1
ATOM 2356 C CA . VAL A 1 300 ? 24.771 -0.518 -23.811 1.00 93.88 300 VAL A CA 1
ATOM 2357 C C . VAL A 1 300 ? 26.258 -0.401 -23.485 1.00 93.88 300 VAL A C 1
ATOM 2359 O O . VAL A 1 300 ? 27.049 -1.171 -24.033 1.00 93.88 300 VAL A O 1
ATOM 2362 N N . ASP A 1 301 ? 26.626 0.510 -22.580 1.00 91.00 301 ASP A N 1
ATOM 2363 C CA . ASP A 1 301 ? 28.014 0.752 -22.156 1.00 91.00 301 ASP A CA 1
ATOM 2364 C C . ASP A 1 301 ? 28.574 -0.339 -21.219 1.00 91.00 301 ASP A C 1
ATOM 2366 O O . ASP A 1 301 ? 29.756 -0.312 -20.879 1.00 91.00 301 ASP A O 1
ATOM 2370 N N . GLY A 1 302 ? 27.744 -1.315 -20.836 1.00 85.88 302 GLY A N 1
ATOM 2371 C CA . GLY A 1 302 ? 28.115 -2.419 -19.955 1.00 85.88 302 GLY A CA 1
ATOM 2372 C C . GLY A 1 302 ? 28.231 -2.043 -18.478 1.00 85.88 302 GLY A C 1
ATOM 2373 O O . GLY A 1 302 ? 28.689 -2.878 -17.703 1.00 85.88 302 GLY A O 1
ATOM 2374 N N . SER A 1 303 ? 27.843 -0.825 -18.084 1.00 86.00 303 SER A N 1
ATOM 2375 C CA . SER A 1 303 ? 27.730 -0.468 -16.669 1.00 86.00 303 SER A CA 1
ATOM 2376 C C . SER A 1 303 ? 26.622 -1.263 -15.980 1.00 86.00 303 SER A C 1
ATOM 2378 O O . SER A 1 303 ? 25.637 -1.663 -16.605 1.00 86.00 303 SER A O 1
ATOM 2380 N N . ASP A 1 304 ? 26.806 -1.495 -14.683 1.00 81.69 304 ASP A N 1
ATOM 2381 C CA . ASP A 1 304 ? 25.768 -2.053 -13.827 1.00 81.69 304 ASP A CA 1
ATOM 2382 C C . ASP A 1 304 ? 24.757 -0.970 -13.436 1.00 81.69 304 ASP A C 1
ATOM 2384 O O . ASP A 1 304 ? 25.041 0.230 -13.477 1.00 81.69 304 ASP A O 1
ATOM 2388 N N . PHE A 1 305 ? 23.562 -1.409 -13.046 1.00 78.12 305 PHE A N 1
ATOM 2389 C CA . PHE A 1 305 ? 22.583 -0.515 -12.447 1.00 78.12 305 PHE A CA 1
ATOM 2390 C C . PHE A 1 305 ? 23.058 -0.053 -11.069 1.00 78.12 305 PHE A C 1
ATOM 2392 O O . PHE A 1 305 ? 23.402 -0.880 -10.224 1.00 78.12 305 PHE A O 1
ATOM 2399 N N . ASP A 1 306 ? 23.004 1.257 -10.849 1.00 77.44 306 ASP A N 1
ATOM 2400 C CA . ASP A 1 306 ? 23.276 1.877 -9.560 1.00 77.44 306 ASP A CA 1
ATO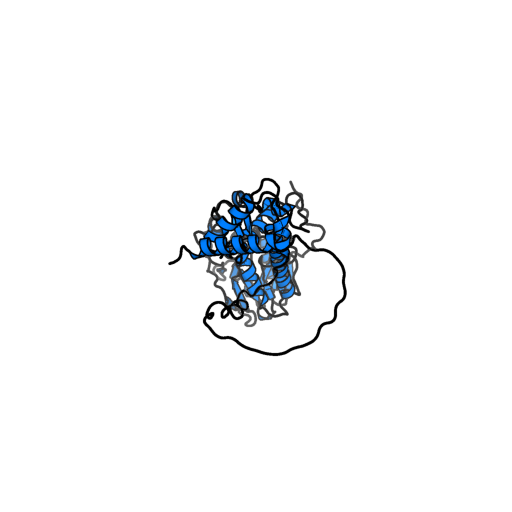M 2401 C C . ASP A 1 306 ? 21.951 2.292 -8.887 1.00 77.44 306 ASP A C 1
ATOM 2403 O O . ASP A 1 306 ? 21.332 3.269 -9.327 1.00 77.44 306 ASP A O 1
ATOM 2407 N N . PRO A 1 307 ? 21.490 1.561 -7.851 1.00 68.12 307 PRO A N 1
ATOM 2408 C CA . PRO A 1 307 ? 20.263 1.898 -7.136 1.00 68.12 307 PRO A CA 1
ATOM 2409 C C . PRO A 1 307 ? 20.364 3.223 -6.375 1.00 68.12 307 PRO A C 1
ATOM 2411 O O . PRO A 1 307 ? 19.339 3.862 -6.178 1.00 68.12 307 PRO A O 1
ATOM 2414 N N . GLU A 1 308 ? 21.567 3.674 -6.005 1.00 67.12 308 GLU A N 1
ATOM 2415 C CA . GLU A 1 308 ? 21.761 4.903 -5.223 1.00 67.12 308 GLU A CA 1
ATOM 2416 C C . GLU A 1 308 ? 21.738 6.168 -6.100 1.00 67.12 308 GLU A C 1
ATOM 2418 O O . GLU A 1 308 ? 21.614 7.283 -5.597 1.00 67.12 308 GLU A O 1
ATOM 2423 N N . ASN A 1 309 ? 21.833 6.020 -7.427 1.00 72.06 309 ASN A N 1
ATOM 2424 C CA . ASN A 1 309 ? 21.886 7.127 -8.383 1.00 72.06 309 ASN A CA 1
ATOM 2425 C C . ASN A 1 309 ? 20.854 6.963 -9.508 1.00 72.06 309 ASN A C 1
ATOM 2427 O O . ASN A 1 309 ? 21.187 6.911 -10.695 1.00 72.06 309 ASN A O 1
ATOM 2431 N N . MET A 1 310 ? 19.569 6.934 -9.143 1.00 71.31 310 MET A N 1
ATOM 2432 C CA . MET A 1 310 ? 18.468 6.679 -10.085 1.00 71.31 310 MET A CA 1
ATOM 2433 C C . MET A 1 310 ? 18.338 7.725 -11.206 1.00 71.31 310 MET A C 1
ATOM 2435 O O . MET A 1 310 ? 18.030 7.365 -12.338 1.00 71.31 310 MET A O 1
ATOM 2439 N N . TYR A 1 311 ? 18.609 9.009 -10.944 1.00 76.81 311 TYR A N 1
ATOM 2440 C CA . TYR A 1 311 ? 18.498 10.057 -11.972 1.00 76.81 311 TYR A CA 1
ATOM 2441 C C . TYR A 1 311 ? 19.481 9.851 -13.142 1.00 76.81 311 TYR A C 1
ATOM 2443 O O . TYR A 1 311 ? 19.020 9.786 -14.281 1.00 76.81 311 TYR A O 1
ATOM 2451 N N . PRO A 1 312 ? 20.798 9.659 -12.912 1.00 83.62 312 PRO A N 1
ATOM 2452 C CA . PRO A 1 312 ? 21.724 9.255 -13.972 1.00 83.62 312 PRO A CA 1
ATOM 2453 C C . PRO A 1 312 ? 21.332 7.966 -14.705 1.00 83.62 312 PRO A C 1
ATOM 2455 O O . PRO A 1 312 ? 21.666 7.806 -15.879 1.00 83.62 312 PRO A O 1
ATOM 2458 N N . MET A 1 313 ? 20.632 7.041 -14.037 1.00 83.62 313 MET A N 1
ATOM 2459 C CA . MET A 1 313 ? 20.173 5.796 -14.663 1.00 83.62 313 MET A CA 1
ATOM 2460 C C . MET A 1 313 ? 19.058 6.017 -15.692 1.00 83.62 313 MET A C 1
ATOM 2462 O O . MET A 1 313 ? 18.919 5.202 -16.605 1.00 83.62 313 MET A O 1
ATOM 2466 N N . MET A 1 314 ? 18.314 7.124 -15.618 1.00 86.25 314 MET A N 1
ATOM 2467 C CA . MET A 1 314 ? 17.269 7.450 -16.599 1.00 86.25 314 MET A CA 1
ATOM 2468 C C . MET A 1 314 ? 17.837 7.770 -17.991 1.00 86.25 314 MET A C 1
ATOM 2470 O O . MET A 1 314 ? 17.164 7.536 -18.998 1.00 86.25 314 MET A O 1
ATOM 2474 N N . ASP A 1 315 ? 19.077 8.262 -18.047 1.00 88.69 315 ASP A N 1
ATOM 2475 C CA . ASP A 1 315 ? 19.786 8.603 -19.287 1.00 88.69 315 ASP A CA 1
ATOM 2476 C C . ASP A 1 315 ? 20.612 7.434 -19.842 1.00 88.69 315 ASP A C 1
ATOM 2478 O O . ASP A 1 315 ? 21.090 7.489 -20.978 1.00 88.69 315 ASP A O 1
ATOM 2482 N N . LYS A 1 316 ? 20.783 6.351 -19.070 1.00 92.44 316 LYS A N 1
ATOM 2483 C CA . LYS A 1 316 ? 21.488 5.157 -19.544 1.00 92.44 316 LYS A CA 1
ATOM 2484 C C . LYS A 1 316 ? 20.731 4.528 -20.702 1.00 92.44 316 LYS A C 1
ATOM 2486 O O . LYS A 1 316 ? 19.524 4.315 -20.634 1.00 92.44 316 LYS A O 1
ATOM 2491 N N . GLU A 1 317 ? 21.459 4.201 -21.762 1.00 94.94 317 GLU A N 1
ATOM 2492 C CA . GLU A 1 317 ? 20.896 3.578 -22.953 1.00 94.94 317 GLU A CA 1
ATOM 2493 C C . GLU A 1 317 ? 20.846 2.058 -22.805 1.00 94.94 317 GLU A C 1
ATOM 2495 O O . GLU A 1 317 ? 21.832 1.420 -22.434 1.00 94.94 317 GLU A O 1
ATOM 2500 N N . TRP A 1 318 ? 19.701 1.475 -23.148 1.00 95.94 318 TRP A N 1
ATOM 2501 C CA . TRP A 1 318 ? 19.426 0.047 -23.064 1.00 95.94 318 TRP A CA 1
ATOM 2502 C C . TRP A 1 318 ? 19.216 -0.555 -24.448 1.00 95.94 318 TRP A C 1
ATOM 2504 O O . TRP A 1 318 ? 18.659 0.078 -25.346 1.00 95.94 318 TRP A O 1
ATOM 2514 N N . CYS A 1 319 ? 19.607 -1.813 -24.616 1.00 94.50 319 CYS A N 1
ATOM 2515 C CA . CYS A 1 319 ? 19.275 -2.597 -25.800 1.00 94.50 319 CYS A CA 1
ATOM 2516 C C . CYS A 1 319 ? 18.605 -3.919 -25.423 1.00 94.50 319 CYS A C 1
ATOM 2518 O O . CYS A 1 319 ? 18.815 -4.459 -24.332 1.00 94.50 319 CYS A O 1
ATOM 2520 N N . TYR A 1 320 ? 17.775 -4.432 -26.335 1.00 95.19 320 TYR A N 1
ATOM 2521 C CA . TYR A 1 320 ? 17.166 -5.750 -26.189 1.00 95.19 320 TYR A CA 1
ATOM 2522 C C . TYR A 1 320 ? 18.226 -6.850 -26.318 1.00 95.19 320 TYR A C 1
ATOM 2524 O O . TYR A 1 320 ? 19.090 -6.794 -27.195 1.00 95.19 320 TYR A O 1
ATOM 2532 N N . VAL A 1 321 ? 18.134 -7.868 -25.462 1.00 91.88 321 VAL A N 1
ATOM 2533 C CA . VAL A 1 321 ? 18.977 -9.067 -25.519 1.00 91.88 321 VAL A CA 1
ATOM 2534 C C . VAL A 1 321 ? 18.136 -10.213 -26.063 1.00 91.88 321 VAL A C 1
ATOM 2536 O O . VAL A 1 321 ? 17.273 -10.754 -25.368 1.00 91.88 321 VAL A O 1
ATOM 2539 N N . ASP A 1 322 ? 18.396 -10.597 -27.313 1.00 77.81 322 ASP A N 1
ATOM 2540 C CA . ASP A 1 322 ? 17.794 -11.791 -27.896 1.00 77.81 322 ASP A CA 1
ATOM 2541 C C . ASP A 1 322 ? 18.606 -13.027 -27.488 1.00 77.81 322 ASP A C 1
ATOM 2543 O O . ASP A 1 322 ? 19.716 -13.268 -27.978 1.00 77.81 322 ASP A O 1
ATOM 2547 N N . LYS A 1 323 ? 18.038 -13.844 -26.594 1.00 62.31 323 LYS A N 1
ATOM 2548 C CA . LYS A 1 323 ? 18.658 -15.100 -26.135 1.00 62.31 323 LYS A CA 1
ATOM 2549 C C . LYS A 1 323 ? 18.915 -16.092 -27.286 1.00 62.31 323 LYS A C 1
ATOM 2551 O O . LYS A 1 323 ? 19.771 -16.968 -27.140 1.00 62.31 323 LYS A O 1
ATOM 2556 N N . ASN A 1 324 ? 18.242 -15.941 -28.431 1.00 55.59 324 ASN A N 1
ATOM 2557 C CA . ASN A 1 324 ? 18.470 -16.766 -29.621 1.00 55.59 324 ASN A CA 1
ATOM 2558 C C . ASN A 1 324 ? 19.677 -16.312 -30.464 1.00 55.59 324 ASN A C 1
ATOM 2560 O O . ASN A 1 324 ? 20.186 -17.106 -31.250 1.00 55.59 324 ASN A O 1
ATOM 2564 N N . ILE A 1 325 ? 20.157 -15.073 -30.302 1.00 51.31 325 ILE A N 1
ATOM 2565 C CA . ILE A 1 325 ? 21.273 -14.514 -31.088 1.00 51.31 325 ILE A CA 1
ATOM 2566 C C . ILE A 1 325 ? 22.573 -14.486 -30.270 1.00 51.31 325 ILE A C 1
ATOM 2568 O O . ILE A 1 325 ? 23.636 -14.823 -30.791 1.00 51.31 325 ILE A O 1
ATOM 2572 N N . ASP A 1 326 ? 22.510 -14.150 -28.978 1.00 47.94 326 ASP A N 1
ATOM 2573 C CA . ASP A 1 326 ? 23.707 -14.007 -28.128 1.00 47.94 326 ASP A CA 1
ATOM 2574 C C . ASP A 1 326 ? 24.224 -15.336 -27.526 1.00 47.94 326 ASP A C 1
ATOM 2576 O O . ASP A 1 326 ? 25.262 -15.352 -26.866 1.00 47.94 326 ASP A O 1
ATOM 2580 N N . SER A 1 327 ? 23.559 -16.468 -27.789 1.00 41.44 327 SER A N 1
ATOM 2581 C CA . SER A 1 327 ? 24.072 -17.817 -27.481 1.00 41.44 327 SER A CA 1
ATOM 2582 C C . SER A 1 327 ? 24.926 -18.425 -28.605 1.00 41.44 327 SER A C 1
ATOM 2584 O O . SER A 1 327 ? 25.502 -19.502 -28.432 1.00 41.44 327 SER A O 1
ATOM 2586 N N . ALA A 1 328 ? 25.066 -17.741 -29.747 1.00 36.06 328 ALA A N 1
ATOM 2587 C CA . ALA A 1 328 ? 26.010 -18.148 -30.779 1.00 36.06 328 ALA A CA 1
ATOM 2588 C C . ALA A 1 328 ? 27.452 -17.838 -30.320 1.00 36.06 328 ALA A C 1
ATOM 2590 O O . ALA A 1 328 ? 27.729 -16.707 -29.910 1.00 36.06 328 ALA A O 1
ATOM 2591 N N . PRO A 1 329 ? 28.397 -18.798 -30.390 1.00 37.94 329 PRO A N 1
ATOM 2592 C CA . PRO A 1 329 ? 29.778 -18.561 -29.982 1.00 37.94 329 PRO A CA 1
ATOM 2593 C C . PRO A 1 329 ? 30.367 -17.350 -30.721 1.00 37.94 329 PRO A C 1
ATOM 2595 O O . PRO A 1 329 ? 30.144 -17.174 -31.922 1.00 37.94 329 PRO A O 1
ATOM 2598 N N . GLN A 1 330 ? 31.127 -16.517 -29.994 1.00 40.81 330 GLN A N 1
ATOM 2599 C CA . GLN A 1 330 ? 31.695 -15.229 -30.443 1.00 40.81 330 GLN A CA 1
ATOM 2600 C C . GLN A 1 330 ? 32.415 -15.279 -31.804 1.00 40.81 330 GLN A C 1
ATOM 2602 O O . GLN A 1 330 ? 32.543 -14.254 -32.471 1.00 40.81 330 GLN A O 1
ATOM 2607 N N . THR A 1 331 ? 32.835 -16.459 -32.258 1.00 41.75 331 THR A N 1
ATOM 2608 C CA . THR A 1 331 ? 33.439 -16.705 -33.572 1.00 41.75 331 THR A CA 1
ATOM 2609 C C . THR A 1 331 ? 32.511 -16.397 -34.755 1.00 41.75 331 THR A C 1
ATOM 2611 O O . THR A 1 331 ? 32.996 -15.960 -35.800 1.00 41.75 331 THR A O 1
ATOM 2614 N N . ASN A 1 332 ? 31.187 -16.524 -34.605 1.00 39.88 332 ASN A N 1
ATOM 2615 C CA . ASN A 1 332 ? 30.236 -16.265 -35.698 1.00 39.88 332 ASN A CA 1
ATOM 2616 C C . ASN A 1 332 ? 29.911 -14.776 -35.899 1.00 39.88 332 ASN A C 1
ATOM 2618 O O . ASN A 1 332 ? 29.590 -14.368 -37.016 1.00 39.88 332 ASN A O 1
ATOM 2622 N N . ARG A 1 333 ? 30.051 -13.942 -34.858 1.00 40.75 333 ARG A N 1
ATOM 2623 C CA . ARG A 1 333 ? 29.785 -12.492 -34.940 1.00 40.75 333 ARG A CA 1
ATOM 2624 C C . ARG A 1 333 ? 30.825 -11.781 -35.810 1.00 40.75 333 ARG A C 1
ATOM 2626 O O . ARG A 1 333 ? 30.498 -10.860 -36.552 1.00 40.75 333 ARG A O 1
ATOM 2633 N N . THR A 1 334 ? 32.070 -12.255 -35.773 1.00 43.91 334 THR A N 1
ATOM 2634 C CA . THR A 1 334 ? 33.158 -11.754 -36.619 1.00 43.91 334 THR A CA 1
ATOM 2635 C C . THR A 1 334 ? 32.953 -12.149 -38.076 1.00 43.91 334 THR A C 1
ATOM 2637 O O . THR A 1 334 ? 33.145 -11.315 -38.950 1.00 43.91 334 THR A O 1
ATOM 2640 N N . LEU A 1 335 ? 32.498 -13.378 -38.348 1.00 41.97 335 LEU A N 1
ATOM 2641 C CA . LEU A 1 335 ? 32.267 -13.850 -39.715 1.00 41.97 335 LEU A CA 1
ATOM 2642 C C . LEU A 1 335 ? 31.121 -13.086 -40.398 1.00 41.97 335 LEU A C 1
ATOM 2644 O O . LEU A 1 335 ? 31.252 -12.700 -41.556 1.00 41.97 335 LEU A O 1
ATOM 2648 N N . TYR A 1 336 ? 30.036 -12.813 -39.664 1.00 40.38 336 TYR A N 1
ATOM 2649 C CA . TYR A 1 336 ? 28.886 -12.050 -40.163 1.00 40.38 336 TYR A CA 1
ATOM 2650 C C . TYR A 1 336 ? 29.269 -10.593 -40.475 1.00 40.38 336 TYR A C 1
ATOM 2652 O O . TYR A 1 336 ? 29.016 -10.100 -41.572 1.00 40.38 336 TYR A O 1
ATOM 2660 N N . ASN A 1 337 ? 29.999 -9.945 -39.559 1.00 44.88 337 ASN A N 1
ATOM 2661 C CA . ASN A 1 337 ? 30.464 -8.563 -39.718 1.00 44.88 337 ASN A CA 1
ATOM 2662 C C . ASN A 1 337 ? 31.595 -8.400 -40.756 1.00 44.88 337 ASN A C 1
ATOM 2664 O O . ASN A 1 337 ? 31.825 -7.286 -41.237 1.00 44.88 337 ASN A O 1
ATOM 2668 N N . ASP A 1 338 ? 32.338 -9.467 -41.072 1.00 42.00 338 ASP A N 1
ATOM 2669 C CA . ASP A 1 338 ? 33.379 -9.465 -42.110 1.00 42.00 338 ASP A CA 1
ATOM 2670 C C . ASP A 1 338 ? 32.790 -9.785 -43.496 1.00 42.00 338 ASP A C 1
ATOM 2672 O O . ASP A 1 338 ? 33.224 -9.212 -44.495 1.00 42.00 338 ASP A O 1
ATOM 2676 N N . LEU A 1 339 ? 31.741 -10.616 -43.568 1.00 40.81 339 LEU A N 1
ATOM 2677 C CA . LEU A 1 339 ? 30.948 -10.828 -44.785 1.00 40.81 339 LEU A CA 1
ATOM 2678 C C . LEU A 1 339 ? 30.233 -9.542 -45.209 1.00 40.81 339 LEU A C 1
ATOM 2680 O O . LEU A 1 339 ? 30.377 -9.124 -46.354 1.00 40.81 339 LEU A O 1
ATOM 2684 N N . GLU A 1 340 ? 29.557 -8.867 -44.280 1.00 42.22 340 GLU A N 1
ATOM 2685 C CA . GLU A 1 340 ? 28.810 -7.635 -44.556 1.00 42.22 340 GLU A CA 1
ATOM 2686 C C . GLU A 1 340 ? 29.730 -6.475 -44.986 1.00 42.22 340 GLU A C 1
ATOM 2688 O O . GLU A 1 340 ? 29.415 -5.728 -45.917 1.00 42.22 340 GLU A O 1
ATOM 2693 N N . ARG A 1 341 ? 30.935 -6.380 -44.399 1.00 47.66 341 ARG A N 1
ATOM 2694 C CA . ARG A 1 341 ? 31.959 -5.404 -44.813 1.00 47.66 341 ARG A CA 1
ATOM 2695 C C . ARG A 1 341 ? 32.587 -5.709 -46.171 1.00 47.66 341 ARG A C 1
ATOM 2697 O O . ARG A 1 341 ? 32.911 -4.773 -46.904 1.00 47.66 341 ARG A O 1
ATOM 2704 N N . ARG A 1 342 ? 32.768 -6.984 -46.527 1.00 41.28 342 ARG A N 1
ATOM 2705 C CA . ARG A 1 342 ? 33.391 -7.389 -47.802 1.00 41.28 342 ARG A CA 1
ATOM 2706 C C . ARG A 1 342 ? 32.441 -7.323 -48.997 1.00 41.28 342 ARG A C 1
ATOM 2708 O O . ARG A 1 342 ? 32.921 -7.324 -50.127 1.00 41.28 342 ARG A O 1
ATOM 2715 N N . THR A 1 343 ? 31.126 -7.253 -48.786 1.00 46.66 343 THR A N 1
ATOM 2716 C CA . THR A 1 343 ? 30.140 -7.344 -49.877 1.00 46.66 343 THR A CA 1
ATOM 2717 C C . THR A 1 343 ? 29.495 -6.028 -50.302 1.00 46.66 343 THR A C 1
ATOM 2719 O O . THR A 1 343 ? 28.507 -6.113 -51.027 1.00 46.66 343 THR A O 1
ATOM 2722 N N . GLN A 1 344 ? 30.021 -4.856 -49.893 1.00 40.72 344 GLN A N 1
ATOM 2723 C CA . GLN A 1 344 ? 29.559 -3.497 -50.267 1.00 40.72 344 GLN A CA 1
ATOM 2724 C C . GLN A 1 344 ? 28.538 -3.472 -51.431 1.00 40.72 344 GLN A C 1
ATOM 2726 O O . GLN A 1 344 ? 28.901 -3.356 -52.599 1.00 40.72 344 GLN A O 1
ATOM 2731 N N . GLY A 1 345 ? 27.250 -3.623 -51.103 1.00 49.97 345 GLY A N 1
ATOM 2732 C CA . GLY A 1 345 ? 26.132 -3.428 -52.030 1.00 49.97 345 GLY A CA 1
ATOM 2733 C C . GLY A 1 345 ? 25.985 -4.384 -53.228 1.00 49.97 345 GLY A C 1
ATOM 2734 O O . GLY A 1 345 ? 25.409 -3.963 -54.229 1.00 49.97 345 GLY A O 1
ATOM 2735 N N . SER A 1 346 ? 26.448 -5.641 -53.188 1.00 39.56 346 SER A N 1
ATOM 2736 C CA . SER A 1 346 ? 26.196 -6.579 -54.304 1.00 39.56 346 SER A CA 1
ATOM 2737 C C . SER A 1 346 ? 24.767 -7.174 -54.278 1.00 39.56 346 SER A C 1
ATOM 2739 O O . SER A 1 346 ? 24.429 -7.887 -53.330 1.00 39.56 346 SER A O 1
ATOM 2741 N N . PRO A 1 347 ? 23.925 -6.985 -55.321 1.00 38.44 347 PRO A N 1
ATOM 2742 C CA . PRO A 1 347 ? 22.522 -7.436 -55.330 1.00 38.44 347 PRO A CA 1
ATOM 2743 C C . PRO A 1 347 ? 22.328 -8.960 -55.410 1.00 38.44 347 PRO A C 1
ATOM 2745 O O . PRO A 1 347 ? 21.209 -9.450 -55.280 1.00 38.44 347 PRO A O 1
ATOM 2748 N N . LEU A 1 348 ? 23.396 -9.728 -55.647 1.00 37.84 348 LEU A N 1
ATOM 2749 C CA . LEU A 1 348 ? 23.317 -11.166 -55.933 1.00 37.84 348 LEU A CA 1
ATOM 2750 C C . LEU A 1 348 ? 23.116 -12.048 -54.688 1.00 37.84 348 LEU A C 1
ATOM 2752 O O . LEU A 1 348 ? 22.699 -13.196 -54.830 1.00 37.84 348 LEU A O 1
ATOM 2756 N N . LEU A 1 349 ? 23.359 -11.533 -53.475 1.00 37.66 349 LEU A N 1
ATOM 2757 C CA . LEU A 1 349 ? 23.209 -12.320 -52.240 1.00 37.66 349 LEU A CA 1
ATOM 2758 C C . LEU A 1 349 ? 21.798 -12.243 -51.627 1.00 37.66 349 LEU A C 1
ATOM 2760 O O . LEU A 1 349 ? 21.351 -13.201 -50.999 1.00 37.66 349 LEU A O 1
ATOM 2764 N N . LEU A 1 350 ? 21.046 -11.166 -51.890 1.00 37.12 350 LEU A N 1
ATOM 2765 C CA . LEU A 1 350 ? 19.649 -11.012 -51.443 1.00 37.12 350 LEU A CA 1
ATOM 2766 C C . LEU A 1 350 ? 18.706 -12.065 -52.056 1.00 37.12 350 LEU A C 1
ATOM 2768 O O . LEU A 1 350 ? 17.670 -12.391 -51.480 1.00 37.12 350 LEU A O 1
ATOM 2772 N N . THR A 1 351 ? 19.084 -12.656 -53.193 1.00 36.56 351 THR A N 1
ATOM 2773 C CA . THR A 1 351 ? 18.335 -13.765 -53.810 1.00 36.56 351 THR A CA 1
ATOM 2774 C C . THR A 1 351 ? 18.669 -15.121 -53.177 1.00 36.56 351 THR A C 1
ATOM 2776 O O . THR A 1 351 ? 17.848 -16.025 -53.204 1.00 36.56 351 THR A O 1
ATOM 2779 N N . VAL A 1 352 ? 19.854 -15.284 -52.577 1.00 35.88 352 VAL A N 1
ATOM 2780 C CA . VAL A 1 352 ? 20.254 -16.554 -51.941 1.00 35.88 352 VAL A CA 1
ATOM 2781 C C . VAL A 1 352 ? 19.697 -16.655 -50.520 1.00 35.88 352 VAL A C 1
ATOM 2783 O O . VAL A 1 352 ? 19.287 -17.735 -50.105 1.00 35.88 352 VAL A O 1
ATOM 2786 N N . LEU A 1 353 ? 19.606 -15.531 -49.804 1.00 37.44 353 LEU A N 1
ATOM 2787 C CA . LEU A 1 353 ? 19.046 -15.487 -48.448 1.00 37.44 353 LEU A CA 1
ATOM 2788 C C . LEU A 1 353 ? 17.507 -15.530 -48.414 1.00 37.44 353 LEU A C 1
ATOM 2790 O O . LEU A 1 353 ? 16.949 -15.946 -47.410 1.00 37.44 353 LEU A O 1
ATOM 2794 N N . SER A 1 354 ? 16.818 -15.187 -49.508 1.00 34.38 354 SER A N 1
ATOM 2795 C CA . SER A 1 354 ? 15.349 -15.291 -49.617 1.00 34.38 354 SER A CA 1
ATOM 2796 C C . SER A 1 354 ? 14.840 -16.673 -50.055 1.00 34.38 354 SER A C 1
ATOM 2798 O O . SER A 1 354 ? 13.634 -16.903 -50.064 1.00 34.38 354 SER A O 1
ATOM 2800 N N . ILE A 1 355 ? 15.734 -17.603 -50.415 1.00 36.81 355 ILE A N 1
ATOM 2801 C CA . ILE A 1 355 ? 15.367 -18.971 -50.830 1.00 36.81 355 ILE A CA 1
ATOM 2802 C C . ILE A 1 355 ? 15.432 -19.969 -49.658 1.00 36.81 355 ILE A C 1
ATOM 2804 O O . ILE A 1 355 ? 14.852 -21.049 -49.749 1.00 36.81 355 ILE A O 1
ATOM 2808 N N . PHE A 1 356 ? 16.068 -19.617 -48.537 1.00 35.78 356 PHE A N 1
ATOM 2809 C CA . PHE A 1 356 ? 16.219 -20.511 -47.384 1.00 35.78 356 PHE A CA 1
ATOM 2810 C C . PHE A 1 356 ? 15.644 -19.911 -46.098 1.00 35.78 356 PHE A C 1
ATOM 2812 O O . PHE A 1 356 ? 16.366 -19.654 -45.141 1.00 35.78 356 PHE A O 1
ATOM 2819 N N . ASP A 1 357 ? 14.322 -19.768 -46.064 1.00 32.25 357 ASP A N 1
ATOM 2820 C CA . ASP A 1 357 ? 13.563 -19.862 -44.817 1.00 32.25 357 ASP A CA 1
ATOM 2821 C C . ASP A 1 357 ? 13.244 -21.343 -44.568 1.00 32.25 357 ASP A C 1
ATOM 2823 O O . ASP A 1 357 ? 12.477 -21.926 -45.333 1.00 32.25 357 ASP A O 1
ATOM 2827 N N . LEU A 1 358 ? 13.853 -21.966 -43.546 1.00 36.94 358 LEU A N 1
ATOM 2828 C CA . LEU A 1 358 ? 13.205 -22.897 -42.593 1.00 36.94 358 LEU A CA 1
ATOM 2829 C C . LEU A 1 358 ? 14.216 -23.690 -41.722 1.00 36.94 358 LEU A C 1
ATOM 2831 O O . LEU A 1 358 ? 15.326 -24.012 -42.158 1.00 36.94 358 LEU A O 1
ATOM 2835 N N . PRO A 1 359 ? 13.810 -24.063 -40.489 1.00 38.56 359 PRO A N 1
ATOM 2836 C CA . PRO A 1 359 ? 14.617 -24.756 -39.497 1.00 38.56 359 PRO A CA 1
ATOM 2837 C C . PRO A 1 359 ? 14.535 -26.276 -39.688 1.00 38.56 359 PRO A C 1
ATOM 2839 O O . PRO A 1 359 ? 13.545 -26.892 -39.313 1.00 38.56 359 PRO A O 1
ATOM 2842 N N . SER A 1 360 ? 15.581 -26.900 -40.231 1.00 33.00 360 SER A N 1
ATOM 2843 C CA . SER A 1 360 ? 15.816 -28.351 -40.086 1.00 33.00 360 SER A CA 1
ATOM 2844 C C . SER A 1 360 ? 17.125 -28.776 -40.753 1.00 33.00 360 SER A C 1
ATOM 2846 O O . SER A 1 360 ? 17.132 -29.473 -41.770 1.00 33.00 360 SER A O 1
ATOM 2848 N N . LEU A 1 361 ? 18.264 -28.404 -40.166 1.00 33.56 361 LEU A N 1
ATOM 2849 C CA . LEU A 1 361 ? 19.573 -28.931 -40.567 1.00 33.56 361 LEU A CA 1
ATOM 2850 C C . LEU A 1 361 ? 19.849 -30.290 -39.896 1.00 33.56 361 LEU A C 1
ATOM 2852 O O . LEU A 1 361 ? 20.838 -30.485 -39.199 1.00 33.56 361 LEU A O 1
ATOM 2856 N N . THR A 1 362 ? 18.931 -31.240 -40.070 1.00 36.03 362 THR A N 1
ATOM 2857 C CA . THR A 1 362 ? 19.118 -32.633 -39.612 1.00 36.03 362 THR A CA 1
ATOM 2858 C C . THR A 1 362 ? 18.635 -33.660 -40.638 1.00 36.03 362 THR A C 1
ATOM 2860 O O . THR A 1 362 ? 18.922 -34.841 -40.493 1.00 36.03 362 THR A O 1
ATOM 2863 N N . PHE A 1 363 ? 17.983 -33.235 -41.729 1.00 30.06 363 PHE A N 1
ATOM 2864 C CA . PHE A 1 363 ? 17.460 -34.152 -42.754 1.00 30.06 363 PHE A CA 1
ATOM 2865 C C . PHE A 1 363 ? 18.300 -34.221 -44.046 1.00 30.06 363 PHE A C 1
ATOM 2867 O O . PHE A 1 363 ? 18.161 -35.163 -44.821 1.00 30.06 363 PHE A O 1
ATOM 2874 N N . ALA A 1 364 ? 19.222 -33.278 -44.275 1.00 31.61 364 ALA A N 1
ATOM 2875 C CA . ALA A 1 364 ? 20.045 -33.251 -45.493 1.00 31.61 364 ALA A CA 1
ATOM 2876 C C . ALA A 1 364 ? 21.285 -34.171 -45.446 1.00 31.61 364 ALA A C 1
ATOM 2878 O O . ALA A 1 364 ? 21.908 -34.415 -46.477 1.00 31.61 364 ALA A O 1
ATOM 2879 N N . PHE A 1 365 ? 21.631 -34.728 -44.280 1.00 34.47 365 PHE A N 1
ATOM 2880 C CA . PHE A 1 365 ? 22.829 -35.562 -44.110 1.00 34.47 365 PHE A CA 1
ATOM 2881 C C . PHE A 1 365 ? 22.647 -37.046 -44.483 1.00 34.47 365 PHE A C 1
ATOM 2883 O O . PHE A 1 365 ? 23.630 -37.780 -44.518 1.00 34.47 365 PHE A O 1
ATOM 2890 N N . CYS A 1 366 ? 21.435 -37.500 -44.826 1.00 33.91 366 CYS A N 1
ATOM 2891 C CA . CYS A 1 366 ? 21.173 -38.921 -45.109 1.00 33.91 366 CYS A CA 1
ATOM 2892 C C . CYS A 1 366 ? 20.947 -39.287 -46.587 1.00 33.91 366 CYS A C 1
ATOM 2894 O O . CYS A 1 366 ? 20.703 -40.456 -46.867 1.00 33.91 366 CYS A O 1
ATOM 2896 N N . ILE A 1 367 ? 21.044 -38.356 -47.548 1.00 35.38 367 ILE A N 1
ATOM 2897 C CA . ILE A 1 367 ? 20.767 -38.676 -48.971 1.00 35.38 367 ILE A CA 1
ATOM 2898 C C . ILE A 1 367 ? 21.966 -38.428 -49.912 1.00 35.38 367 ILE A C 1
ATOM 2900 O O . ILE A 1 367 ? 21.973 -38.923 -51.035 1.00 35.38 367 ILE A O 1
ATOM 2904 N N . ILE A 1 368 ? 23.050 -37.783 -49.460 1.00 33.75 368 ILE A N 1
ATOM 2905 C CA . ILE A 1 368 ? 24.242 -37.522 -50.301 1.00 33.75 368 ILE A CA 1
ATOM 2906 C C . ILE A 1 368 ? 25.514 -38.108 -49.668 1.00 33.75 368 ILE A C 1
ATOM 2908 O O . ILE A 1 368 ? 26.542 -37.449 -49.554 1.00 33.75 368 ILE A O 1
ATOM 2912 N N . ALA A 1 369 ? 25.448 -39.364 -49.223 1.00 31.98 369 ALA A N 1
ATOM 2913 C CA . ALA A 1 369 ? 26.607 -40.083 -48.686 1.00 31.98 369 ALA A CA 1
ATOM 2914 C C . ALA A 1 369 ? 26.680 -41.565 -49.108 1.00 31.98 369 ALA A C 1
ATOM 2916 O O . ALA A 1 369 ? 27.181 -42.391 -48.347 1.00 31.98 369 ALA A O 1
ATOM 2917 N N . PRO A 1 370 ? 26.217 -41.930 -50.320 1.00 35.00 370 PRO A N 1
ATOM 2918 C CA . PRO A 1 370 ? 26.973 -42.937 -51.066 1.00 35.00 370 PRO A CA 1
ATOM 2919 C C . PRO A 1 370 ? 26.942 -42.701 -52.586 1.00 35.00 370 PRO A C 1
ATOM 2921 O O . PRO A 1 370 ? 26.267 -43.417 -53.315 1.00 35.00 370 PRO A O 1
ATOM 2924 N N . LEU A 1 371 ? 27.699 -41.723 -53.096 1.00 31.69 371 LEU A N 1
ATOM 2925 C CA . LEU A 1 371 ? 28.032 -41.653 -54.534 1.00 31.69 371 LEU A CA 1
ATOM 2926 C C . LEU A 1 371 ? 29.504 -41.308 -54.822 1.00 31.69 371 LEU A C 1
ATOM 2928 O O . LEU A 1 371 ? 29.853 -40.964 -55.947 1.00 31.69 371 LEU A O 1
ATOM 2932 N N . TYR A 1 372 ? 30.391 -41.466 -53.835 1.00 31.20 372 TYR A N 1
ATOM 2933 C CA . TYR A 1 372 ? 31.834 -41.275 -54.024 1.00 31.20 372 TYR A CA 1
ATOM 2934 C C . TYR A 1 372 ? 32.689 -42.396 -53.420 1.00 31.20 372 TYR A C 1
ATOM 2936 O O . TYR A 1 372 ? 33.785 -42.155 -52.946 1.00 31.20 372 TYR A O 1
ATOM 2944 N N . LEU A 1 373 ? 32.219 -43.643 -53.470 1.00 32.16 373 LEU A N 1
ATOM 2945 C CA . LEU A 1 373 ? 33.058 -44.830 -53.257 1.00 32.16 373 LEU A CA 1
ATOM 2946 C C . LEU A 1 373 ? 32.516 -45.982 -54.115 1.00 32.16 373 LEU A C 1
ATOM 2948 O O . LEU A 1 373 ? 31.751 -46.806 -53.634 1.00 32.16 373 LEU A O 1
ATOM 2952 N N . SER A 1 374 ? 32.856 -45.982 -55.409 1.00 27.30 374 SER A N 1
ATOM 2953 C CA . SER A 1 374 ? 33.049 -47.177 -56.254 1.00 27.30 374 SER A CA 1
ATOM 2954 C C . SER A 1 374 ? 33.029 -46.782 -57.737 1.00 27.30 374 SER A C 1
ATOM 2956 O O . SER A 1 374 ? 31.983 -46.655 -58.370 1.00 27.30 374 SER A O 1
ATOM 2958 N N . ARG A 1 375 ? 34.217 -46.596 -58.316 1.00 29.77 375 ARG A N 1
ATOM 2959 C CA . ARG A 1 375 ? 34.453 -46.869 -59.737 1.00 29.77 375 ARG A CA 1
ATOM 2960 C C . ARG A 1 375 ? 35.691 -47.752 -59.828 1.00 29.77 375 ARG A C 1
ATOM 2962 O O . ARG A 1 375 ? 36.809 -47.253 -59.882 1.00 29.77 375 ARG A O 1
ATOM 2969 N N . SER A 1 376 ? 35.476 -49.059 -59.887 1.00 28.98 376 SER A N 1
ATOM 2970 C CA . SER A 1 376 ? 36.347 -49.958 -60.637 1.00 28.98 376 SER A CA 1
ATOM 2971 C C . SER A 1 376 ? 35.520 -51.092 -61.255 1.00 28.98 376 SER A C 1
ATOM 2973 O O . SER A 1 376 ? 34.868 -51.864 -60.567 1.00 28.98 376 SER A O 1
ATOM 2975 N N . ASN A 1 377 ? 35.608 -51.151 -62.587 1.00 29.64 377 ASN A N 1
ATOM 2976 C CA . ASN A 1 377 ? 35.352 -52.281 -63.487 1.00 29.64 377 ASN A CA 1
ATOM 2977 C C . ASN A 1 377 ? 33.910 -52.752 -63.765 1.00 29.64 377 ASN A C 1
ATOM 2979 O O . ASN A 1 377 ? 33.199 -53.216 -62.886 1.00 29.64 377 ASN A O 1
ATOM 2983 N N . GLY A 1 378 ? 33.585 -52.813 -65.067 1.00 27.22 378 GLY A N 1
ATOM 2984 C CA . GLY A 1 378 ? 32.836 -53.948 -65.624 1.00 27.22 378 GLY A CA 1
ATOM 2985 C C . GLY A 1 378 ? 31.569 -53.628 -66.420 1.00 27.22 378 GLY A C 1
ATOM 2986 O O . GLY A 1 378 ? 30.495 -53.500 -65.860 1.00 27.22 378 GLY A O 1
ATOM 2987 N N . MET A 1 379 ? 31.738 -53.556 -67.741 1.00 26.45 379 MET A N 1
ATOM 2988 C CA . MET A 1 379 ? 30.767 -53.593 -68.851 1.00 26.45 379 MET A CA 1
ATOM 2989 C C . MET A 1 379 ? 29.431 -54.354 -68.650 1.00 26.45 379 MET A C 1
ATOM 2991 O O . MET A 1 379 ? 29.432 -55.474 -68.151 1.00 26.45 379 MET A O 1
ATOM 2995 N N . ALA A 1 380 ? 28.367 -53.802 -69.268 1.00 26.97 380 ALA A N 1
ATOM 2996 C CA . ALA A 1 380 ? 27.528 -54.406 -70.336 1.00 26.97 380 ALA A CA 1
ATOM 2997 C C . ALA A 1 380 ? 25.994 -54.389 -70.115 1.00 26.97 380 ALA A C 1
ATOM 2999 O O . ALA A 1 380 ? 25.508 -55.039 -69.202 1.00 26.97 380 ALA A O 1
ATOM 3000 N N . MET A 1 381 ? 25.297 -53.767 -71.094 1.00 26.09 381 MET A N 1
ATOM 3001 C CA . MET A 1 381 ? 23.944 -54.058 -71.647 1.00 26.09 381 MET A CA 1
ATOM 3002 C C . MET A 1 381 ? 22.721 -53.967 -70.693 1.00 26.09 381 MET A C 1
ATOM 3004 O O . MET A 1 381 ? 22.832 -54.231 -69.512 1.00 26.09 381 MET A O 1
ATOM 3008 N N . ASP A 1 382 ? 21.486 -53.620 -71.073 1.00 26.73 382 ASP A N 1
ATOM 3009 C CA . ASP A 1 382 ? 20.793 -53.384 -72.347 1.00 26.73 382 ASP A CA 1
ATOM 3010 C C . ASP A 1 382 ? 19.451 -52.651 -72.048 1.00 26.73 382 ASP A C 1
ATOM 3012 O O . ASP A 1 382 ? 18.899 -52.852 -70.968 1.00 26.73 382 ASP A O 1
ATOM 3016 N N . ARG A 1 383 ? 18.895 -51.942 -73.052 1.00 28.77 383 ARG A N 1
ATOM 3017 C CA . ARG A 1 383 ? 17.458 -51.585 -73.291 1.00 28.77 383 ARG A CA 1
ATOM 3018 C C . ARG A 1 383 ? 16.711 -50.701 -72.264 1.00 28.77 383 ARG A C 1
ATOM 3020 O O . ARG A 1 383 ? 16.722 -50.956 -71.076 1.00 28.77 383 ARG A O 1
ATOM 3027 N N . GLY A 1 384 ? 15.910 -49.701 -72.639 1.00 26.02 384 GLY A N 1
ATOM 3028 C CA . GLY A 1 384 ? 15.485 -49.178 -73.938 1.00 26.02 384 GLY A CA 1
ATOM 3029 C C . GLY A 1 384 ? 14.280 -48.229 -73.769 1.00 26.02 384 GLY A C 1
ATOM 3030 O O . GLY A 1 384 ? 13.522 -48.405 -72.824 1.00 26.02 384 GLY A O 1
ATOM 3031 N N . PHE A 1 385 ? 14.116 -47.308 -74.737 1.00 26.52 385 PHE A N 1
ATOM 3032 C CA . PHE A 1 385 ? 12.851 -46.698 -75.219 1.00 26.52 385 PHE A CA 1
ATOM 3033 C C . PHE A 1 385 ? 12.028 -45.823 -74.227 1.00 26.52 385 PHE A C 1
ATOM 3035 O O . PHE A 1 385 ? 11.797 -46.214 -73.098 1.00 26.52 385 PHE A O 1
ATOM 3042 N N . LEU A 1 386 ? 11.505 -44.621 -74.522 1.00 28.44 386 LEU A N 1
ATOM 3043 C CA . LEU A 1 386 ? 11.141 -43.887 -75.746 1.00 28.44 386 LEU A CA 1
ATOM 3044 C C . LEU A 1 386 ? 11.156 -42.367 -75.456 1.00 28.44 386 LEU A C 1
ATOM 3046 O O . LEU A 1 386 ? 10.690 -41.938 -74.404 1.00 28.44 386 LEU A O 1
ATOM 3050 N N . ALA A 1 387 ? 11.613 -41.571 -76.428 1.00 27.48 387 ALA A N 1
ATOM 3051 C CA . ALA A 1 387 ? 11.252 -40.155 -76.583 1.00 27.48 387 ALA A CA 1
ATOM 3052 C C . ALA A 1 387 ? 9.879 -40.033 -77.295 1.00 27.48 387 ALA A C 1
ATOM 3054 O O . ALA A 1 387 ? 9.403 -41.028 -77.853 1.00 27.48 387 ALA A O 1
ATOM 3055 N N . PRO A 1 388 ? 9.250 -38.841 -77.325 1.00 36.38 388 PRO A N 1
ATOM 3056 C CA . PRO A 1 388 ? 9.531 -37.972 -78.470 1.00 36.38 388 PRO A CA 1
ATOM 3057 C C . PRO A 1 388 ? 9.681 -36.472 -78.161 1.00 36.38 388 PRO A C 1
ATOM 3059 O O . PRO A 1 388 ? 9.265 -35.946 -77.132 1.00 36.38 388 PRO A O 1
ATOM 3062 N N . GLU A 1 389 ? 10.323 -35.833 -79.134 1.00 27.61 389 GLU A N 1
ATOM 3063 C CA . GLU A 1 389 ? 10.751 -34.444 -79.281 1.00 27.61 389 GLU A CA 1
ATOM 3064 C C . GLU A 1 389 ? 9.598 -33.452 -79.527 1.00 27.61 389 GLU A C 1
ATOM 3066 O O . GLU A 1 389 ? 8.596 -33.815 -80.139 1.00 27.61 389 GLU A O 1
ATOM 3071 N N . CYS A 1 390 ? 9.805 -32.169 -79.184 1.00 26.03 390 CYS A N 1
ATOM 3072 C CA . CYS A 1 390 ? 9.941 -31.089 -80.185 1.00 26.03 390 CYS A CA 1
ATOM 3073 C C . CYS A 1 390 ? 10.219 -29.694 -79.564 1.00 26.03 390 CYS A C 1
ATOM 3075 O O . CYS A 1 390 ? 9.351 -29.090 -78.947 1.00 26.03 390 CYS A O 1
ATOM 3077 N N . ASN A 1 391 ? 11.441 -29.207 -79.825 1.00 27.47 391 ASN A N 1
ATOM 3078 C CA . ASN A 1 391 ? 11.882 -27.865 -80.256 1.00 27.47 391 ASN A CA 1
ATOM 3079 C C . ASN A 1 391 ? 11.469 -26.558 -79.545 1.00 27.47 391 ASN A C 1
ATOM 3081 O O . ASN A 1 391 ? 10.314 -26.147 -79.561 1.00 27.47 391 ASN A O 1
ATOM 3085 N N . GLY A 1 392 ? 12.500 -25.781 -79.165 1.00 26.48 392 GLY A N 1
ATOM 3086 C CA . GLY A 1 392 ? 12.416 -24.316 -79.072 1.00 26.48 392 GLY A CA 1
ATOM 3087 C C . GLY A 1 392 ? 13.545 -23.611 -78.302 1.00 26.48 392 GLY A C 1
ATOM 3088 O O . GLY A 1 392 ? 13.352 -23.249 -77.155 1.00 26.48 392 GLY A O 1
ATOM 3089 N N . HIS A 1 393 ? 14.691 -23.388 -78.958 1.00 30.14 393 HIS A N 1
ATOM 3090 C CA . HIS A 1 393 ? 15.686 -22.312 -78.754 1.00 30.14 393 HIS A CA 1
ATOM 3091 C C . HIS A 1 393 ? 16.205 -21.908 -77.346 1.00 30.14 393 HIS A C 1
ATOM 3093 O O . HIS A 1 393 ? 15.549 -21.212 -76.584 1.00 30.14 393 HIS A O 1
ATOM 3099 N N . GLY A 1 394 ? 17.520 -22.117 -77.154 1.00 32.56 394 GLY A N 1
ATOM 3100 C CA . GLY A 1 394 ? 18.440 -21.063 -76.687 1.00 32.56 394 GLY A CA 1
ATOM 3101 C C . GLY A 1 394 ? 18.846 -21.056 -75.208 1.00 32.56 394 GLY A C 1
ATOM 3102 O O . GLY A 1 394 ? 18.282 -20.304 -74.429 1.00 32.56 394 GLY A O 1
ATOM 3103 N N . LEU A 1 395 ? 19.912 -21.782 -74.834 1.00 32.47 395 LEU A N 1
ATOM 3104 C CA . LEU A 1 395 ? 20.648 -21.536 -73.577 1.00 32.47 395 LEU A CA 1
ATOM 3105 C C . LEU A 1 395 ? 22.084 -22.088 -73.636 1.00 32.47 395 LEU A C 1
ATOM 3107 O O . LEU A 1 395 ? 22.430 -23.106 -73.043 1.00 32.47 395 LEU A O 1
ATOM 3111 N N . GLY A 1 396 ? 22.946 -21.387 -74.369 1.00 35.41 396 GLY A N 1
ATOM 3112 C CA . GLY A 1 396 ? 24.388 -21.636 -74.421 1.00 35.41 396 GLY A CA 1
ATOM 3113 C C . GLY A 1 396 ? 25.177 -20.613 -73.607 1.00 35.41 396 GLY A C 1
ATOM 3114 O O . GLY A 1 396 ? 25.967 -19.887 -74.189 1.00 35.41 396 GLY A O 1
ATOM 3115 N N . LEU A 1 397 ? 24.934 -20.504 -72.293 1.00 37.44 397 LEU A N 1
ATOM 3116 C CA . LEU A 1 397 ? 25.779 -19.709 -71.372 1.00 37.44 397 LEU A CA 1
ATOM 3117 C C . LEU A 1 397 ? 25.610 -20.070 -69.875 1.00 37.44 397 LEU A C 1
ATOM 3119 O O . LEU A 1 397 ? 25.989 -19.300 -69.000 1.00 37.44 397 LEU A O 1
ATOM 3123 N N . GLY A 1 398 ? 25.056 -21.248 -69.552 1.00 35.09 398 GLY A N 1
ATOM 3124 C CA . GLY A 1 398 ? 24.690 -21.619 -68.170 1.00 35.09 398 GLY A CA 1
ATOM 3125 C C . GLY A 1 398 ? 25.560 -22.679 -67.482 1.00 35.09 398 GLY A C 1
ATOM 3126 O O . GLY A 1 398 ? 25.377 -22.928 -66.292 1.00 35.09 398 GLY A O 1
ATOM 3127 N N . ILE A 1 399 ? 26.490 -23.323 -68.195 1.00 35.97 399 ILE A N 1
ATOM 3128 C CA . ILE A 1 399 ? 27.213 -24.498 -67.666 1.00 35.97 399 ILE A CA 1
ATOM 3129 C C . ILE A 1 399 ? 28.597 -24.113 -67.104 1.00 35.97 399 ILE A C 1
ATOM 3131 O O . ILE A 1 399 ? 29.055 -24.714 -66.137 1.00 35.97 399 ILE A O 1
ATOM 3135 N N . GLY A 1 400 ? 29.216 -23.036 -67.605 1.00 33.81 400 GLY A N 1
ATOM 3136 C CA . GLY A 1 400 ? 30.502 -22.535 -67.095 1.00 33.81 400 GLY A CA 1
ATOM 3137 C C . GLY A 1 400 ? 30.416 -21.881 -65.708 1.00 33.81 400 GLY A C 1
ATOM 3138 O O . GLY A 1 400 ? 31.268 -22.125 -64.859 1.00 33.81 400 GLY A O 1
ATOM 3139 N N . LEU A 1 401 ? 29.357 -21.110 -65.427 1.00 35.19 401 LEU A N 1
ATOM 3140 C CA . LEU A 1 401 ? 29.208 -20.409 -64.140 1.00 35.19 401 LEU A CA 1
ATOM 3141 C C . LEU A 1 401 ? 28.811 -21.331 -62.977 1.00 35.19 401 LEU A C 1
ATOM 3143 O O . LEU A 1 401 ? 29.233 -21.097 -61.846 1.00 35.19 401 LEU A O 1
ATOM 3147 N N . LYS A 1 402 ? 28.059 -22.411 -63.235 1.00 36.06 402 LYS A N 1
ATOM 3148 C CA . LYS A 1 402 ? 27.684 -23.380 -62.187 1.00 36.06 402 LYS A CA 1
ATOM 3149 C C . LYS A 1 402 ? 28.867 -24.241 -61.734 1.00 36.06 402 LYS A C 1
ATOM 3151 O O . LYS A 1 402 ? 28.963 -24.548 -60.550 1.00 36.06 402 LYS A O 1
ATOM 3156 N N . ALA A 1 403 ? 29.796 -24.561 -62.637 1.00 38.44 403 ALA A N 1
ATOM 3157 C CA . ALA A 1 403 ? 31.027 -25.271 -62.291 1.00 38.44 403 ALA A CA 1
ATOM 3158 C C . ALA A 1 403 ? 31.974 -24.407 -61.435 1.00 38.44 403 ALA A C 1
ATOM 3160 O O . ALA A 1 403 ? 32.558 -24.902 -60.476 1.00 38.44 403 ALA A O 1
ATOM 3161 N N . ILE A 1 404 ? 32.061 -23.102 -61.722 1.00 41.97 404 ILE A N 1
ATOM 3162 C CA . ILE A 1 404 ? 32.878 -22.149 -60.951 1.00 41.97 404 ILE A CA 1
ATOM 3163 C C . ILE A 1 404 ? 32.268 -21.888 -59.564 1.00 41.97 404 ILE A C 1
ATOM 3165 O O . ILE A 1 404 ? 32.996 -21.813 -58.576 1.00 41.97 404 ILE A O 1
ATOM 3169 N N . ALA A 1 405 ? 30.937 -21.814 -59.455 1.00 41.09 405 ALA A N 1
ATOM 3170 C CA . ALA A 1 405 ? 30.254 -21.659 -58.169 1.00 41.09 405 ALA A CA 1
ATOM 3171 C C . ALA A 1 405 ? 30.423 -22.893 -57.263 1.00 41.09 405 ALA A C 1
ATOM 3173 O O . ALA A 1 405 ? 30.735 -22.739 -56.084 1.00 41.09 405 ALA A O 1
ATOM 3174 N N . LEU A 1 406 ? 30.306 -24.112 -57.810 1.00 42.34 406 LEU A N 1
ATOM 3175 C CA . LEU A 1 406 ? 30.563 -25.335 -57.038 1.00 42.34 406 LEU A CA 1
ATOM 3176 C C . LEU A 1 406 ? 32.035 -25.473 -56.630 1.00 42.34 406 LEU A C 1
ATOM 3178 O O . LEU A 1 406 ? 32.310 -25.920 -55.517 1.00 42.34 406 LEU A O 1
ATOM 3182 N N . LEU A 1 407 ? 32.979 -25.068 -57.487 1.00 41.00 407 LEU A N 1
ATOM 3183 C CA . LEU A 1 407 ? 34.407 -25.107 -57.165 1.00 41.00 407 LEU A CA 1
ATOM 3184 C C . LEU A 1 407 ? 34.750 -24.124 -56.033 1.00 41.00 407 LEU A C 1
ATOM 3186 O O . LEU A 1 407 ? 35.460 -24.494 -55.103 1.00 41.00 407 LEU A O 1
ATOM 3190 N N . ASN A 1 408 ? 34.175 -22.918 -56.050 1.00 42.03 408 ASN A N 1
ATOM 3191 C CA . ASN A 1 408 ? 34.372 -21.919 -54.994 1.00 42.03 408 ASN A CA 1
ATOM 3192 C C . ASN A 1 408 ? 33.723 -22.322 -53.662 1.00 42.03 408 ASN A C 1
ATOM 3194 O O . ASN A 1 408 ? 34.323 -22.112 -52.614 1.00 42.03 408 ASN A O 1
ATOM 3198 N N . ILE A 1 409 ? 32.546 -22.957 -53.687 1.00 46.25 409 ILE A N 1
ATOM 3199 C CA . ILE A 1 409 ? 31.898 -23.484 -52.475 1.00 46.25 409 ILE A CA 1
ATOM 3200 C C . ILE A 1 409 ? 32.695 -24.665 -51.902 1.00 46.25 409 ILE A C 1
ATOM 3202 O O . ILE A 1 409 ? 32.866 -24.761 -50.691 1.00 46.25 409 ILE A O 1
ATOM 3206 N N . THR A 1 410 ? 33.257 -25.522 -52.757 1.00 45.38 410 THR A N 1
ATOM 3207 C CA . THR A 1 410 ? 34.094 -26.652 -52.322 1.00 45.38 410 THR A CA 1
ATOM 3208 C C . THR A 1 410 ? 35.425 -26.174 -51.728 1.00 45.38 410 THR A C 1
ATOM 3210 O O . THR A 1 410 ? 35.843 -26.682 -50.693 1.00 45.38 410 THR A O 1
ATOM 3213 N N . ILE A 1 411 ? 36.061 -25.154 -52.319 1.00 45.75 411 ILE A N 1
ATOM 3214 C CA . ILE A 1 411 ? 37.280 -24.525 -51.776 1.00 45.75 411 ILE A CA 1
ATOM 3215 C C . ILE A 1 411 ? 36.979 -23.814 -50.449 1.00 45.75 411 ILE A C 1
ATOM 3217 O O . ILE A 1 411 ? 37.748 -23.950 -49.499 1.00 45.75 411 ILE A O 1
ATOM 3221 N N . LEU A 1 412 ? 35.840 -23.123 -50.337 1.00 42.94 412 LEU A N 1
ATOM 3222 C CA . LEU A 1 412 ? 35.417 -22.463 -49.100 1.00 42.94 412 LEU A CA 1
ATOM 3223 C C . LEU A 1 412 ? 35.169 -23.485 -47.977 1.00 42.94 412 LEU A C 1
ATOM 3225 O O . LEU A 1 412 ? 35.649 -23.300 -46.863 1.00 42.94 412 LEU A O 1
ATOM 3229 N N . LEU A 1 413 ? 34.509 -24.606 -48.283 1.00 42.62 413 LEU A N 1
ATOM 3230 C CA . LEU A 1 413 ? 34.266 -25.685 -47.320 1.00 42.62 413 LEU A CA 1
ATOM 3231 C C . LEU A 1 413 ? 35.558 -26.420 -46.924 1.00 42.62 413 LEU A C 1
ATOM 3233 O O . LEU A 1 413 ? 35.748 -26.708 -45.747 1.00 42.62 413 LEU A O 1
ATOM 3237 N N . LEU A 1 414 ? 36.493 -26.652 -47.852 1.00 43.62 414 LEU A N 1
ATOM 3238 C CA . LEU A 1 414 ? 37.810 -27.224 -47.533 1.00 43.62 414 LEU A CA 1
ATOM 3239 C C . LEU A 1 414 ? 38.685 -26.274 -46.700 1.00 43.62 414 LEU A C 1
ATOM 3241 O O . LEU A 1 414 ? 39.466 -26.738 -45.876 1.00 43.62 414 LEU A O 1
ATOM 3245 N N . THR A 1 415 ? 38.526 -24.958 -46.853 1.00 44.16 415 THR A N 1
ATOM 3246 C CA . THR A 1 415 ? 39.240 -23.960 -46.033 1.00 44.16 415 THR A CA 1
ATOM 3247 C C . THR A 1 415 ? 38.657 -23.862 -44.619 1.00 44.16 415 THR A C 1
ATOM 3249 O O . THR A 1 415 ? 39.395 -23.652 -43.662 1.00 44.16 415 THR A O 1
ATOM 3252 N N . ILE A 1 416 ? 37.342 -24.060 -44.471 1.00 40.38 416 ILE A N 1
ATOM 3253 C CA . ILE A 1 416 ? 36.647 -24.048 -43.173 1.00 40.38 416 ILE A CA 1
ATOM 3254 C C . ILE A 1 416 ? 36.907 -25.339 -42.381 1.00 40.38 416 ILE A C 1
ATOM 3256 O O . ILE A 1 416 ? 37.091 -25.282 -41.167 1.00 40.38 416 ILE A O 1
ATOM 3260 N N . PHE A 1 417 ? 36.958 -26.497 -43.048 1.00 41.44 417 PHE A N 1
ATOM 3261 C CA . PHE A 1 417 ? 37.108 -27.799 -42.381 1.00 41.44 417 PHE A CA 1
ATOM 3262 C C . PHE A 1 417 ? 38.537 -28.374 -42.409 1.00 41.44 417 PHE A C 1
ATOM 3264 O O . PHE A 1 417 ? 38.841 -29.271 -41.630 1.00 41.44 417 PHE A O 1
ATOM 3271 N N . GLY A 1 418 ? 39.449 -27.832 -43.223 1.00 39.25 418 GLY A N 1
ATOM 3272 C CA . GLY A 1 418 ? 40.867 -28.226 -43.281 1.00 39.25 418 GLY A CA 1
ATOM 3273 C C . GLY A 1 418 ? 41.749 -27.696 -42.140 1.00 39.25 418 GLY A C 1
ATOM 3274 O O . GLY A 1 418 ? 42.967 -27.854 -42.181 1.00 39.25 418 GLY A O 1
ATOM 3275 N N . HIS A 1 419 ? 41.162 -27.054 -41.127 1.00 41.53 419 HIS A N 1
ATOM 3276 C CA . HIS A 1 419 ? 41.857 -26.619 -39.906 1.00 41.53 419 HIS A CA 1
ATOM 3277 C C . HIS A 1 419 ? 41.453 -27.391 -38.645 1.00 41.53 419 HIS A C 1
ATOM 3279 O O . HIS A 1 419 ? 41.858 -27.025 -37.546 1.00 41.53 419 HIS A O 1
ATOM 3285 N N . TYR A 1 420 ? 40.729 -28.501 -38.805 1.00 40.84 420 TYR A N 1
ATOM 3286 C CA . TYR A 1 420 ? 40.516 -29.486 -37.747 1.00 40.84 420 TYR A CA 1
ATOM 3287 C C . TYR A 1 420 ? 40.847 -30.894 -38.254 1.00 40.84 420 TYR A C 1
ATOM 3289 O O . TYR A 1 420 ? 39.958 -31.698 -38.520 1.00 40.84 420 TYR A O 1
ATOM 3297 N N . THR A 1 421 ? 42.144 -31.175 -38.365 1.00 39.03 421 THR A N 1
ATOM 3298 C CA . THR A 1 421 ? 42.738 -32.505 -38.149 1.00 39.03 421 THR A CA 1
ATOM 3299 C C . THR A 1 421 ? 44.111 -32.328 -37.542 1.00 39.03 421 THR A C 1
ATOM 3301 O O . THR A 1 421 ? 44.900 -31.579 -38.167 1.00 39.03 421 THR A O 1
#

Mean predicted aligned error: 13.77 Å

InterPro domains:
  IPR001279 Metallo-beta-lactamase [PF00753] (38-218)
  IPR001279 Metallo-beta-lactamase [SM00849] (38-218)
  IPR036388 Winged helix-like DNA-binding domain superfamily [G3DSA:1.10.10.10] (226-305)
  IPR036866 Ribonuclease Z/Hydroxyacylglutathione hydrolase-like [G3DSA:3.60.15.10] (9-223)
  IPR036866 Ribonuclease Z/Hydroxyacylglutathione hydrolase-like [SSF56281] (16-250)
  IPR047921 LACTB2-like, MBL-fold metallo hydrolase domain [cd07722] (22-222)
  IPR050662 Secondary metabolite biosynthesis-associated thioesterase [PTHR23131] (10-298)

Secondary structure (DSSP, 8-state):
----PPPTTSPP--SEEEEETTEEEEE-S--BTTTBT-BEEEEE-SSSEEEEE---S--TTHHHHHHHHHHHH-TT-EEEEEEE-SSSHHHHTTHHHHHTSTTSBTTBPPEEEEPPPPTTSHHHHHHTTTS-TTSPEEEP-TT-EEE-TTSS-EEEEEE-TTSSTT-EEEEEGGGTEEEEETTS-SSS----S-HHHHHHHHHHHTTS-TT-EEEESBSS-BSSHHHHHHHHHHHHHHHHHHHHHHHTSPPSTT-SSB-HHHHHHHSTT--PPTT-HHHHHHHHHHHHHHHHHTTSEEETT-PPP-TT-HHHHHT--EEE--TTTTTS-THHHHHHHHHHHHTTT-TTSHHHHTS-----TTSGGGSSSSSSS-----------------------SSHHHHHHHHHHHHHHHHHHHTT--

Organism: Absidia glauca (NCBI:txid4829)

Solvent-accessible surface area (backbone atoms only — not comparable to full-atom values): 24564 Å² total; per-residue (Å²): 134,81,76,91,69,73,66,93,83,63,79,90,74,69,59,64,43,77,79,51,92,33,34,31,40,36,43,16,75,49,60,41,96,86,29,41,82,11,26,45,19,35,44,37,39,71,46,48,61,22,38,31,38,35,50,9,56,45,46,82,63,36,62,56,51,52,55,47,52,36,48,73,75,32,89,76,37,44,51,48,33,37,40,36,40,45,72,57,57,48,31,45,49,25,45,63,66,47,63,73,30,88,68,33,34,96,93,45,57,56,43,37,31,35,40,70,61,55,89,87,36,67,66,31,63,70,28,61,71,74,46,70,85,89,58,76,72,44,73,49,53,68,70,42,72,47,75,47,91,63,78,70,45,46,39,29,33,38,71,34,30,14,47,37,85,29,18,36,27,37,37,32,64,84,74,39,31,32,36,26,29,68,75,51,52,44,61,87,82,73,77,65,74,34,53,57,50,28,51,53,31,44,56,57,58,58,71,55,60,83,74,20,23,28,47,18,24,23,55,48,73,31,75,58,24,41,60,51,45,48,48,52,53,50,52,53,51,53,51,48,53,51,49,54,57,52,43,72,42,86,47,62,93,93,48,94,26,45,19,23,54,58,43,54,78,66,45,85,92,61,83,74,56,91,94,42,53,67,62,50,14,50,54,45,35,35,49,50,52,39,33,34,79,70,62,42,26,44,47,67,90,67,63,78,90,55,86,92,46,56,73,71,54,31,69,45,31,28,36,58,43,55,73,87,62,74,70,56,63,75,72,56,59,55,52,53,58,49,50,62,67,73,45,78,87,58,77,76,53,67,63,60,64,71,71,65,85,77,96,65,97,76,69,75,78,80,77,80,76,84,87,86,84,86,90,79,87,82,89,82,90,79,89,79,90,81,86,87,86,84,89,82,85,90,84,93,81,68,68,69,61,54,54,52,51,52,51,51,53,50,52,52,49,48,64,69,54,70,78,73,127